Protein 9OZ0 (pdb70)

Solvent-accessible surface area: 19513 Å² total

Secondary structure (DSSP, 8-state):
-----EE-EEEE-HHHHTTS-HHHHHHHHHHHHHHHGGG-GGGS--EE--SSHHHHTS-BTTT-GGGSTTTEEE-TTT--EEEEEE-S---GGGT--EEEEEE-SSGGGEEEEEETTHHHHTT-SSHHHHHHHHHHHHHHH-TTEEE--EEHHHHHHH-SSTTB----SEEEESS---STTS-TTEEEEEETTTEEEEEE-S---TT-HHHHHHHHHHHHH---S-SPBS--/----S---S-GGGG---B--SS------HHHHHHHHHH-PPTTB-EEETTEEESEEETTTTEEEEEE-S-GGGB-TTT-SB-GGGHHHHIIIIIHHHHHHHHHS-STTT-EEEEEESSHHHHHHHHHHHH---TTEEEEE----SHHHHHHHHHHHSSS-----

Sequence (396 aa):
KAFRRYIFELYFDPARLLELDDDQHLQRIERFLDALAPLHPVLENWYLCGDSLRDALSHNVTEHRQDLAKALSRDRRTRAVELVLWNGEEDPLKGGLSLDYEASGRAVSSRLQLEDAGSLLQVFDAPASSFVAIFLAVLEIWPETTWGLAPHAYFVHQRTFPDRRSIGWIGFCPHPLRATDFPAATELVDIPGRGTLLLNGREPDETRREHFERVGEADIKLELGYLPPLRGQGRDKDCVECPPSRGEAIANNGKGHSSDLSARYQQWVTNFPFPHEWFWSGTWWDGFDEPRCTLLEAKANYAFLFVPLLGVPRPWARAKVKSDLLQKAEVHSDKARPTPPVFVEWHFLQRIVYEYCAAEYLRGLANLKAFWNPPGTDEHDDYQETRAKEQEEKRF

InterPro domains:
  IPR016929 Imm52 family, TsiT-like [PIRSF029636] (10-239)
  IPR028969 Immunity protein 52 [PF15579] (30-236)

Structure (mmCIF, N/CA/C/O backbone):
data_9OZ0
#
_entry.id   9OZ0
#
_cell.length_a   167.329
_cell.length_b   167.329
_cell.length_c   167.329
_cell.angle_alpha   90.00
_cell.angle_beta   90.00
_cell.angle_gamma   90.00
#
_symmetry.space_group_name_H-M   'P 41 3 2'
#
loop_
_entity.id
_entity.type
_entity.pdbx_description
1 polymer 'Immunity protein 52 domain-containing protein'
2 polymer 'Tox-REase-5 domain-containing protein'
3 non-polymer 'CITRIC ACID'
4 non-polymer 'MAGNESIUM ION'
5 water water
#
loop_
_atom_site.group_PDB
_atom_site.id
_atom_site.type_symbol
_atom_site.label_atom_id
_atom_site.label_alt_id
_atom_site.label_comp_id
_atom_site.label_asym_id
_atom_site.label_entity_id
_atom_site.label_seq_id
_atom_site.pdbx_PDB_ins_code
_atom_site.Cartn_x
_atom_site.Cartn_y
_atom_site.Cartn_z
_atom_site.occupancy
_atom_site.B_iso_or_equiv
_atom_site.auth_seq_id
_atom_site.auth_comp_id
_atom_site.auth_asym_id
_atom_site.auth_atom_id
_atom_site.pdbx_PDB_model_num
ATOM 1 N N . LYS A 1 5 ? -11.853 -29.663 34.251 1.00 156.58 5 LYS A N 1
ATOM 2 C CA . LYS A 1 5 ? -12.584 -29.444 35.493 1.00 153.14 5 LYS A CA 1
ATOM 3 C C . LYS A 1 5 ? -13.428 -28.175 35.420 1.00 147.85 5 LYS A C 1
ATOM 4 O O . LYS A 1 5 ? -13.220 -27.328 34.550 1.00 143.04 5 LYS A O 1
ATOM 10 N N . ALA A 1 6 ? -14.380 -28.049 36.342 1.00 141.81 6 ALA A N 1
ATOM 11 C CA . ALA A 1 6 ? -15.310 -26.923 36.376 1.00 131.30 6 ALA A CA 1
ATOM 12 C C . ALA A 1 6 ? -15.013 -26.082 37.616 1.00 125.19 6 ALA A C 1
ATOM 13 O O . ALA A 1 6 ? -15.708 -26.161 38.630 1.00 122.14 6 ALA A O 1
ATOM 15 N N . PHE A 1 7 ? -13.964 -25.268 37.525 1.00 119.62 7 PHE A N 1
ATOM 16 C CA . PHE A 1 7 ? -13.636 -24.300 38.559 1.00 116.14 7 PHE A CA 1
ATOM 17 C C . PHE A 1 7 ? -14.176 -22.929 38.159 1.00 110.47 7 PHE A C 1
ATOM 18 O O . PHE A 1 7 ? -14.716 -22.737 37.067 1.00 106.34 7 PHE A O 1
ATOM 26 N N . ARG A 1 8 ? -14.022 -21.962 39.056 1.00 109.93 8 ARG A N 1
ATOM 27 C CA . ARG A 1 8 ? -14.514 -20.611 38.837 1.00 112.15 8 ARG A CA 1
ATOM 28 C C . ARG A 1 8 ? -13.393 -19.613 39.079 1.00 105.59 8 ARG A C 1
ATOM 29 O O . ARG A 1 8 ? -12.562 -19.805 39.972 1.00 111.15 8 ARG A O 1
ATOM 37 N N . ARG A 1 9 ? -13.368 -18.555 38.274 1.00 94.21 9 ARG A N 1
ATOM 38 C CA . ARG A 1 9 ? -12.369 -17.511 38.451 1.00 88.88 9 ARG A CA 1
ATOM 39 C C . ARG A 1 9 ? -12.628 -16.754 39.746 1.00 89.88 9 ARG A C 1
ATOM 40 O O . ARG A 1 9 ? -13.778 -16.515 40.125 1.00 90.57 9 ARG A O 1
ATOM 48 N N . TYR A 1 10 ? -11.549 -16.376 40.426 1.00 89.90 10 TYR A N 1
ATOM 49 C CA . TYR A 1 10 ? -11.646 -15.693 41.706 1.00 96.06 10 TYR A CA 1
ATOM 50 C C . TYR A 1 10 ? -10.629 -14.561 41.759 1.00 96.64 10 TYR A C 1
ATOM 51 O O . TYR A 1 10 ? -9.565 -14.633 41.139 1.00 99.16 10 TYR A O 1
ATOM 60 N N . ILE A 1 11 ? -10.968 -13.514 42.509 1.00 99.29 11 ILE A N 1
ATOM 61 C CA . ILE A 1 11 ? -10.127 -12.330 42.656 1.00 97.45 11 ILE A CA 1
ATOM 62 C C . ILE A 1 11 ? -9.536 -12.314 44.058 1.00 99.13 11 ILE A C 1
ATOM 63 O O . ILE A 1 11 ? -10.233 -12.578 45.045 1.00 100.59 11 ILE A O 1
ATOM 68 N N . PHE A 1 12 ? -8.244 -12.003 44.141 1.00 99.69 12 PHE A N 1
ATOM 69 C CA . PHE A 1 12 ? -7.560 -11.843 45.422 1.00 105.68 12 PHE A CA 1
ATOM 70 C C . PHE A 1 12 ? -6.599 -10.665 45.275 1.00 109.42 12 PHE A C 1
ATOM 71 O O . PHE A 1 12 ? -5.422 -10.853 44.958 1.00 109.80 12 PHE A O 1
ATOM 79 N N . GLU A 1 13 ? -7.108 -9.455 45.498 1.00 108.77 13 GLU A N 1
ATOM 80 C CA . GLU A 1 13 ? -6.291 -8.252 45.504 1.00 108.90 13 GLU A CA 1
ATOM 81 C C . GLU A 1 13 ? -6.332 -7.609 46.879 1.00 113.46 13 GLU A C 1
ATOM 82 O O . GLU A 1 13 ? -7.367 -7.625 47.552 1.00 119.65 13 GLU A O 1
ATOM 88 N N . LEU A 1 14 ? -5.208 -7.024 47.279 1.00 111.27 14 LEU A N 1
ATOM 89 C CA . LEU A 1 14 ? -5.137 -6.223 48.491 1.00 112.62 14 LEU A CA 1
ATOM 90 C C . LEU A 1 14 ? -4.523 -4.879 48.143 1.00 115.16 14 LEU A C 1
ATOM 91 O O . LEU A 1 14 ? -3.448 -4.822 47.540 1.00 125.61 14 LEU A O 1
ATOM 96 N N . TYR A 1 15 ? -5.210 -3.804 48.514 1.00 114.76 15 TYR A N 1
ATOM 97 C CA . TYR A 1 15 ? -4.749 -2.457 48.222 1.00 110.92 15 TYR A CA 1
ATOM 98 C C . TYR A 1 15 ? -3.985 -1.898 49.412 1.00 113.85 15 TYR A C 1
ATOM 99 O O . TYR A 1 15 ? -4.348 -2.137 50.568 1.00 116.48 15 TYR A O 1
ATOM 108 N N . PHE A 1 16 ? -2.919 -1.160 49.122 1.00 112.67 16 PHE A N 1
ATOM 109 C CA . PHE A 1 16 ? -2.097 -0.537 50.144 1.00 113.84 16 PHE A CA 1
ATOM 110 C C . PHE A 1 16 ? -2.050 0.969 49.919 1.00 112.41 16 PHE A C 1
ATOM 111 O O . PHE A 1 16 ? -2.344 1.465 48.827 1.00 108.02 16 PHE A O 1
ATOM 119 N N . ASP A 1 17 ? -1.679 1.691 50.976 1.00 114.75 17 ASP A N 1
ATOM 120 C CA . ASP A 1 17 ? -1.583 3.145 50.954 1.00 118.86 17 ASP A CA 1
ATOM 121 C C . ASP A 1 17 ? -0.579 3.580 49.895 1.00 121.45 17 ASP A C 1
ATOM 122 O O . ASP A 1 17 ? 0.628 3.365 50.060 1.00 127.71 17 ASP A O 1
ATOM 127 N N . PRO A 1 18 ? -1.033 4.202 48.805 1.00 117.81 18 PRO A N 1
ATOM 128 C CA . PRO A 1 18 ? -0.091 4.563 47.736 1.00 116.37 18 PRO A CA 1
ATOM 129 C C . PRO A 1 18 ? 0.873 5.666 48.130 1.00 122.19 18 PRO A C 1
ATOM 130 O O . PRO A 1 18 ? 1.963 5.751 47.551 1.00 122.30 18 PRO A O 1
ATOM 134 N N . ALA A 1 19 ? 0.512 6.508 49.100 1.00 128.31 19 ALA A N 1
ATOM 135 C CA . ALA A 1 19 ? 1.363 7.640 49.452 1.00 139.34 19 ALA A CA 1
ATOM 136 C C . ALA A 1 19 ? 2.688 7.175 50.044 1.00 145.59 19 ALA A C 1
ATOM 137 O O . ALA A 1 19 ? 3.759 7.619 49.615 1.00 150.76 19 ALA A O 1
ATOM 139 N N . ARG A 1 20 ? 2.639 6.277 51.026 1.00 145.04 20 ARG A N 1
ATOM 140 C CA . ARG A 1 20 ? 3.840 5.844 51.726 1.00 146.80 20 ARG A CA 1
ATOM 141 C C . ARG A 1 20 ? 4.315 4.457 51.310 1.00 140.74 20 ARG A C 1
ATOM 142 O O . ARG A 1 20 ? 5.299 3.964 51.870 1.00 144.84 20 ARG A O 1
ATOM 150 N N . LEU A 1 21 ? 3.647 3.814 50.350 1.00 131.84 21 LEU A N 1
ATOM 151 C CA . LEU A 1 21 ? 4.204 2.592 49.780 1.00 123.94 21 LEU A CA 1
ATOM 152 C C . LEU A 1 21 ? 5.365 2.906 48.847 1.00 121.32 21 LEU A C 1
ATOM 153 O O . LEU A 1 21 ? 6.275 2.084 48.690 1.00 121.22 21 LEU A O 1
ATOM 158 N N . LEU A 1 22 ? 5.353 4.088 48.225 1.00 121.69 22 LEU A N 1
ATOM 159 C CA . LEU A 1 22 ? 6.473 4.515 47.395 1.00 128.30 22 LEU A CA 1
ATOM 160 C C . LEU A 1 22 ? 7.707 4.848 48.219 1.00 137.93 22 LEU A C 1
ATOM 161 O O . LEU A 1 22 ? 8.822 4.798 47.689 1.00 149.38 22 LEU A O 1
ATOM 166 N N . GLU A 1 23 ? 7.533 5.186 49.499 1.00 137.77 23 GLU A N 1
ATOM 167 C CA . GLU A 1 23 ? 8.669 5.550 50.338 1.00 144.33 23 GLU A CA 1
ATOM 168 C C . GLU A 1 23 ? 9.638 4.392 50.530 1.00 141.87 23 GLU A C 1
ATOM 169 O O . GLU A 1 23 ? 10.820 4.626 50.804 1.00 147.91 23 GLU A O 1
ATOM 175 N N . LEU A 1 24 ? 9.172 3.156 50.386 1.00 141.14 24 LEU A N 1
ATOM 176 C CA . LEU A 1 24 ? 10.060 2.007 50.470 1.00 125.70 24 LEU A CA 1
ATOM 177 C C . LEU A 1 24 ? 10.956 1.950 49.239 1.00 132.81 24 LEU A C 1
ATOM 178 O O . LEU A 1 24 ? 10.475 2.044 48.106 1.00 131.90 24 LEU A O 1
ATOM 183 N N . ASP A 1 25 ? 12.261 1.802 49.458 1.00 133.22 25 ASP A N 1
ATOM 184 C CA . ASP A 1 25 ? 13.180 1.651 48.342 1.00 135.89 25 ASP A CA 1
ATOM 185 C C . ASP A 1 25 ? 13.143 0.212 47.832 1.00 133.87 25 ASP A C 1
ATOM 186 O O . ASP A 1 25 ? 12.366 -0.624 48.302 1.00 123.31 25 ASP A O 1
ATOM 191 N N . ASP A 1 26 ? 14.002 -0.088 46.856 1.00 119.53 26 ASP A N 1
ATOM 192 C CA . ASP A 1 26 ? 14.020 -1.428 46.283 1.00 117.20 26 ASP A CA 1
ATOM 193 C C . ASP A 1 26 ? 14.552 -2.472 47.258 1.00 124.16 26 ASP A C 1
ATOM 194 O O . ASP A 1 26 ? 14.327 -3.668 47.046 1.00 132.45 26 ASP A O 1
ATOM 199 N N . ASP A 1 27 ? 15.241 -2.053 48.322 1.00 125.48 27 ASP A N 1
ATOM 200 C CA . ASP A 1 27 ? 15.742 -3.010 49.305 1.00 119.23 27 ASP A CA 1
ATOM 201 C C . ASP A 1 27 ? 14.611 -3.537 50.181 1.00 110.30 27 ASP A C 1
ATOM 202 O O . ASP A 1 27 ? 14.346 -4.743 50.217 1.00 104.76 27 ASP A O 1
ATOM 207 N N . GLN A 1 28 ? 13.937 -2.641 50.905 1.00 114.19 28 GLN A N 1
ATOM 208 C CA . GLN A 1 28 ? 12.869 -3.076 51.799 1.00 109.17 28 GLN A CA 1
ATOM 209 C C . GLN A 1 28 ? 11.679 -3.634 51.029 1.00 106.21 28 GLN A C 1
ATOM 210 O O . GLN A 1 28 ? 10.932 -4.459 51.564 1.00 104.60 28 GLN A O 1
ATOM 216 N N . HIS A 1 29 ? 11.487 -3.203 49.779 1.00 103.52 29 HIS A N 1
ATOM 217 C CA . HIS A 1 29 ? 10.436 -3.783 48.948 1.00 97.27 29 HIS A CA 1
ATOM 218 C C . HIS A 1 29 ? 10.660 -5.277 48.752 1.00 99.01 29 HIS A C 1
ATOM 219 O O . HIS A 1 29 ? 9.746 -6.087 48.946 1.00 99.25 29 HIS A O 1
ATOM 226 N N . LEU A 1 30 ? 11.881 -5.660 48.370 1.00 97.09 30 LEU A N 1
ATOM 227 C CA . LEU A 1 30 ? 12.183 -7.070 48.149 1.00 89.51 30 LEU A CA 1
ATOM 228 C C . LEU A 1 30 ? 12.057 -7.882 49.430 1.00 93.20 30 LEU A C 1
ATOM 229 O O . LEU A 1 30 ? 11.678 -9.058 49.385 1.00 93.38 30 LEU A O 1
ATOM 234 N N . GLN A 1 31 ? 12.372 -7.280 50.579 1.00 97.55 31 GLN A N 1
ATOM 235 C CA . GLN A 1 31 ? 12.320 -8.023 51.832 1.00 97.45 31 GLN A CA 1
ATOM 236 C C . GLN A 1 31 ? 10.893 -8.383 52.219 1.00 94.66 31 GLN A C 1
ATOM 237 O O . GLN A 1 31 ? 10.664 -9.443 52.809 1.00 97.25 31 GLN A O 1
ATOM 243 N N . ARG A 1 32 ? 9.923 -7.528 51.895 1.00 93.52 32 ARG A N 1
ATOM 244 C CA . ARG A 1 32 ? 8.540 -7.832 52.248 1.00 94.80 32 ARG A CA 1
ATOM 245 C C . ARG A 1 32 ? 7.973 -8.930 51.350 1.00 94.38 32 ARG A C 1
ATOM 246 O O . ARG A 1 32 ? 7.259 -9.822 51.814 1.00 95.14 32 ARG A O 1
ATOM 254 N N . ILE A 1 33 ? 8.273 -8.873 50.052 1.00 93.14 33 ILE A N 1
ATOM 255 C CA . ILE A 1 33 ? 7.898 -9.957 49.147 1.00 88.58 33 ILE A CA 1
ATOM 256 C C . ILE A 1 33 ? 8.589 -11.247 49.565 1.00 92.42 33 ILE A C 1
ATOM 257 O O . ILE A 1 33 ? 7.990 -12.328 49.536 1.00 90.16 33 ILE A O 1
ATOM 262 N N . GLU A 1 34 ? 9.858 -11.152 49.975 1.00 96.45 34 GLU A N 1
ATOM 263 C CA . GLU A 1 34 ? 10.583 -12.332 50.436 1.00 96.67 34 GLU A CA 1
ATOM 264 C C . GLU A 1 34 ? 9.917 -12.937 51.665 1.00 96.86 34 GLU A C 1
ATOM 265 O O . GLU A 1 34 ? 9.758 -14.159 51.756 1.00 94.73 34 GLU A O 1
ATOM 271 N N . ARG A 1 35 ? 9.510 -12.094 52.616 1.00 101.61 35 ARG A N 1
ATOM 272 C CA . ARG A 1 35 ? 8.817 -12.587 53.799 1.00 100.51 35 ARG A CA 1
ATOM 273 C C . ARG A 1 35 ? 7.416 -13.085 53.480 1.00 98.11 35 ARG A C 1
ATOM 274 O O . ARG A 1 35 ? 6.858 -13.864 54.258 1.00 99.81 35 ARG A O 1
ATOM 282 N N . PHE A 1 36 ? 6.834 -12.650 52.360 1.00 94.91 36 PHE A N 1
ATOM 283 C CA . PHE A 1 36 ? 5.504 -13.116 51.988 1.00 92.42 36 PHE A CA 1
ATOM 284 C C . PHE A 1 36 ? 5.556 -14.492 51.335 1.00 91.71 36 PHE A C 1
ATOM 285 O O . PHE A 1 36 ? 4.729 -15.359 51.641 1.00 95.77 36 PHE A O 1
ATOM 293 N N . LEU A 1 37 ? 6.517 -14.711 50.433 1.00 87.86 37 LEU A N 1
ATOM 294 C CA . LEU A 1 37 ? 6.668 -16.030 49.827 1.00 80.50 37 LEU A CA 1
ATOM 295 C C . LEU A 1 37 ? 7.108 -17.059 50.858 1.00 83.84 37 LEU A C 1
ATOM 29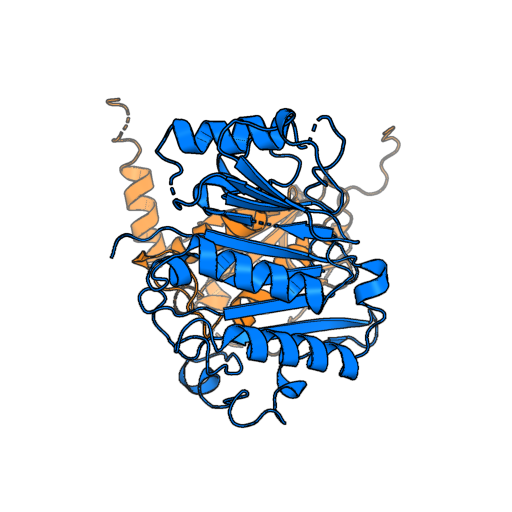6 O O . LEU A 1 37 ? 6.691 -18.222 50.799 1.00 85.69 37 LEU A O 1
ATOM 301 N N . ASP A 1 38 ? 7.956 -16.652 51.806 1.00 90.69 38 ASP A N 1
ATOM 302 C CA . ASP A 1 38 ? 8.280 -17.527 52.928 1.00 97.38 38 ASP A CA 1
ATOM 303 C C . ASP A 1 38 ? 7.032 -17.890 53.719 1.00 95.44 38 ASP A C 1
ATOM 304 O O . ASP A 1 38 ? 6.935 -19.000 54.254 1.00 93.17 38 ASP A O 1
ATOM 309 N N . ALA A 1 39 ? 6.068 -16.973 53.799 1.00 96.73 39 ALA A N 1
ATOM 310 C CA . ALA A 1 39 ? 4.812 -17.264 54.477 1.00 97.88 39 ALA A CA 1
ATOM 311 C C . ALA A 1 39 ? 3.910 -18.161 53.642 1.00 97.54 39 ALA A C 1
ATOM 312 O O . ALA A 1 39 ? 3.150 -18.956 54.201 1.00 99.41 39 ALA A O 1
ATOM 314 N N . LEU A 1 40 ? 3.991 -18.054 52.314 1.00 91.56 40 LEU A N 1
ATOM 315 C CA . LEU A 1 40 ? 3.129 -18.819 51.419 1.00 88.52 40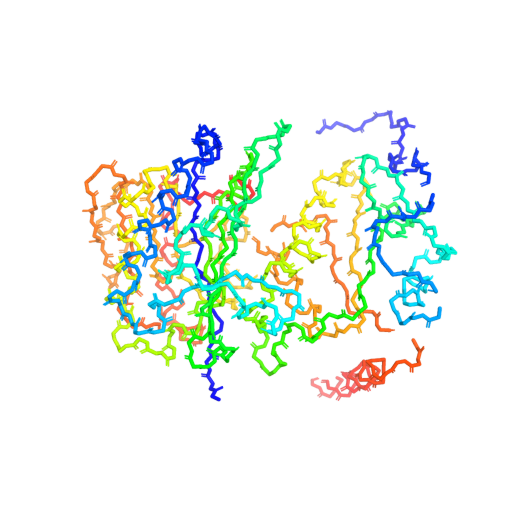 LEU A CA 1
ATOM 316 C C . LEU A 1 40 ? 3.511 -20.290 51.350 1.00 98.47 40 LEU A C 1
ATOM 317 O O . LEU A 1 40 ? 2.636 -21.143 51.164 1.00 102.71 40 LEU A O 1
ATOM 322 N N . ALA A 1 41 ? 4.799 -20.598 51.486 1.00 97.57 41 ALA A N 1
ATOM 323 C CA . ALA A 1 41 ? 5.268 -21.965 51.276 1.00 93.02 41 ALA A CA 1
ATOM 324 C C . ALA A 1 41 ? 4.611 -23.002 52.184 1.00 99.86 41 ALA A C 1
ATOM 325 O O . ALA A 1 41 ? 4.246 -24.076 51.674 1.00 106.53 41 ALA A O 1
ATOM 327 N N . PRO A 1 42 ? 4.431 -22.777 53.501 1.00 102.74 42 PRO A N 1
ATOM 328 C CA . PRO A 1 42 ? 3.883 -23.851 54.346 1.00 101.53 42 PRO A CA 1
ATOM 329 C C . PRO A 1 42 ? 2.392 -24.102 54.161 1.00 96.00 42 PRO A C 1
ATOM 330 O O . PRO A 1 42 ? 1.804 -24.872 54.925 1.00 101.56 42 PRO A O 1
ATOM 334 N N . LEU A 1 43 ? 1.765 -23.476 53.166 1.00 92.46 43 LEU A N 1
ATOM 335 C CA . LEU A 1 43 ? 0.337 -23.665 52.929 1.00 94.59 43 LEU A CA 1
ATOM 336 C C . LEU A 1 43 ? 0.040 -24.745 51.902 1.00 92.86 43 LEU A C 1
ATOM 337 O O . LEU A 1 43 ? -0.941 -25.480 52.052 1.00 93.26 43 LEU A O 1
ATOM 342 N N . HIS A 1 44 ? 0.849 -24.847 50.851 1.00 90.83 44 HIS A N 1
ATOM 343 C CA . HIS A 1 44 ? 0.713 -25.944 49.905 1.00 89.62 44 HIS A CA 1
ATOM 344 C C . HIS A 1 44 ? 2.021 -26.112 49.151 1.00 91.33 44 HIS A C 1
ATOM 345 O O . HIS A 1 44 ? 2.717 -25.120 48.902 1.00 98.35 44 HIS A O 1
ATOM 352 N N . PRO A 1 45 ? 2.381 -27.345 48.771 1.00 84.73 45 PRO A N 1
ATOM 353 C CA . PRO A 1 45 ? 3.629 -27.547 48.015 1.00 81.06 45 PRO A CA 1
ATOM 354 C C . PRO A 1 45 ? 3.735 -26.721 46.745 1.00 82.65 45 PRO A C 1
ATOM 355 O O . PRO A 1 45 ? 4.854 -26.392 46.331 1.00 86.32 45 PRO A O 1
ATOM 359 N N . VAL A 1 46 ? 2.613 -26.373 46.109 1.00 75.72 46 VAL A N 1
ATOM 360 C CA . VAL A 1 46 ? 2.686 -25.598 44.876 1.00 75.29 46 VAL A CA 1
ATOM 361 C C . VAL A 1 46 ? 3.122 -24.163 45.141 1.00 84.59 46 VAL A C 1
ATOM 362 O O . VAL A 1 46 ? 3.570 -23.474 44.215 1.00 83.47 46 VAL A O 1
ATOM 366 N N . LEU A 1 47 ? 3.017 -23.695 46.383 1.00 85.41 47 LEU A N 1
ATOM 367 C CA . LEU A 1 47 ? 3.456 -22.360 46.759 1.00 81.15 47 LEU A CA 1
ATOM 368 C C . LEU A 1 47 ? 4.886 -22.339 47.287 1.00 84.49 47 LEU A C 1
ATOM 369 O O . LEU A 1 47 ? 5.317 -21.319 47.834 1.00 87.66 47 LEU A O 1
ATOM 374 N N . GLU A 1 48 ? 5.629 -23.437 47.131 1.00 81.60 48 GLU A N 1
ATOM 375 C CA . GLU A 1 48 ? 6.967 -23.518 47.705 1.00 82.12 48 GLU A CA 1
ATOM 376 C C . GLU A 1 48 ? 8.010 -22.854 46.817 1.00 89.02 48 GLU A C 1
ATOM 377 O O . GLU A 1 48 ? 8.945 -22.223 47.322 1.00 99.43 48 GLU A O 1
ATOM 383 N N . ASN A 1 49 ? 7.874 -22.985 45.501 1.00 84.98 49 ASN A N 1
ATOM 384 C CA . ASN A 1 49 ? 8.856 -22.470 44.559 1.00 78.47 49 ASN A CA 1
ATOM 385 C C . ASN A 1 49 ? 8.223 -21.414 43.668 1.00 75.07 49 ASN A C 1
ATOM 386 O O . ASN A 1 49 ? 7.092 -21.579 43.199 1.00 83.44 49 ASN A O 1
ATOM 391 N N . TRP A 1 50 ? 8.962 -20.332 43.435 1.00 70.11 50 TRP A N 1
ATOM 392 C CA . TRP A 1 50 ? 8.499 -19.230 42.608 1.00 68.40 50 TRP A CA 1
ATOM 393 C C . TRP A 1 50 ? 9.574 -18.864 41.595 1.00 66.33 50 TRP A C 1
ATOM 394 O O . TRP A 1 50 ? 10.773 -18.976 41.867 1.00 62.63 50 TRP A O 1
ATOM 405 N N . TYR A 1 51 ? 9.130 -18.430 40.419 1.00 65.73 51 TYR A N 1
ATOM 406 C CA . TYR A 1 51 ? 10.017 -18.168 39.298 1.00 62.87 51 TYR A CA 1
ATOM 407 C C . TYR A 1 51 ? 9.754 -16.778 38.740 1.00 67.24 51 TYR A C 1
ATOM 408 O O . TYR A 1 51 ? 8.712 -16.169 38.996 1.00 70.71 51 TYR A O 1
ATOM 417 N N . LEU A 1 52 ? 10.717 -16.281 37.968 1.00 67.12 52 LEU A N 1
ATOM 418 C CA . LEU A 1 52 ? 10.482 -15.089 37.168 1.00 68.04 52 LEU A CA 1
ATOM 419 C C . LEU A 1 52 ? 9.566 -15.422 35.998 1.00 69.12 52 LEU A C 1
ATOM 420 O O . LEU A 1 52 ? 9.616 -16.517 35.433 1.00 77.93 52 LEU A O 1
ATOM 425 N N . CYS A 1 53 ? 8.723 -14.463 35.633 1.00 67.44 53 CYS A N 1
ATOM 426 C CA . CYS A 1 53 ? 7.901 -14.638 34.450 1.00 65.54 53 CYS A CA 1
ATOM 427 C C . CYS A 1 53 ? 8.758 -14.493 33.193 1.00 63.74 53 CYS A C 1
ATOM 428 O O . CYS A 1 53 ? 9.940 -14.139 33.247 1.00 58.68 53 CYS A O 1
ATOM 431 N N . GLY A 1 54 ? 8.150 -14.782 32.046 1.00 56.86 54 GLY A N 1
ATOM 432 C CA . GLY A 1 54 ? 8.868 -14.703 30.790 1.00 58.45 54 GLY A CA 1
ATOM 433 C C . GLY A 1 54 ? 7.921 -14.663 29.615 1.00 59.60 54 GLY A C 1
ATOM 434 O O . GLY A 1 54 ? 6.738 -14.999 29.729 1.00 62.63 54 GLY A O 1
ATOM 435 N N . ASP A 1 55 ? 8.461 -14.238 28.472 1.00 67.39 55 ASP A N 1
ATOM 436 C CA . ASP A 1 55 ? 7.678 -14.209 27.244 1.00 69.55 55 ASP A CA 1
ATOM 437 C C . ASP A 1 55 ? 7.338 -15.606 26.751 1.00 74.84 55 ASP A C 1
ATOM 438 O O . ASP A 1 55 ? 6.437 -15.753 25.919 1.00 81.52 55 ASP A O 1
ATOM 443 N N . SER A 1 56 ? 8.035 -16.628 27.242 1.00 74.37 56 SER A N 1
ATOM 444 C CA . SER A 1 56 ? 7.745 -18.011 26.904 1.00 67.82 56 SER A CA 1
ATOM 445 C C . SER A 1 56 ? 7.801 -18.846 28.173 1.00 72.08 56 SER A C 1
ATOM 446 O O . SER A 1 56 ? 8.412 -18.454 29.170 1.00 72.94 56 SER A O 1
ATOM 449 N N . LEU A 1 57 ? 7.143 -20.007 28.130 1.00 75.32 57 LEU A N 1
ATOM 450 C CA . LEU A 1 57 ? 7.249 -20.946 29.242 1.00 66.72 57 LEU A CA 1
ATOM 451 C C . LEU A 1 57 ? 8.695 -21.376 29.446 1.00 61.93 57 LEU A C 1
ATOM 452 O O . LEU A 1 57 ? 9.156 -21.513 30.586 1.00 61.91 57 LEU A O 1
ATOM 457 N N . ARG A 1 58 ? 9.429 -21.580 28.349 1.00 61.81 58 ARG A N 1
ATOM 458 C CA . ARG A 1 58 ? 10.847 -21.907 28.455 1.00 66.66 58 ARG A CA 1
ATOM 459 C C . ARG A 1 58 ? 11.607 -20.808 29.184 1.00 64.50 58 ARG A C 1
ATOM 460 O O . ARG A 1 58 ? 12.514 -21.086 29.976 1.00 58.21 58 ARG A O 1
ATOM 468 N N . ASP A 1 59 ? 11.234 -19.553 28.945 1.00 68.91 59 ASP A N 1
ATOM 469 C CA . ASP A 1 59 ? 11.916 -18.441 29.595 1.00 74.90 59 ASP A CA 1
ATOM 470 C C . ASP A 1 59 ? 11.504 -18.298 31.054 1.00 70.45 59 ASP A C 1
ATOM 471 O O . ASP A 1 59 ? 12.332 -17.951 31.903 1.00 75.95 59 ASP A O 1
ATOM 476 N N . ALA A 1 60 ? 10.237 -18.566 31.364 1.00 65.75 60 ALA A N 1
ATOM 477 C CA . ALA A 1 60 ? 9.722 -18.366 32.712 1.00 65.68 60 ALA A CA 1
ATOM 478 C C . ALA A 1 60 ? 10.100 -19.482 33.679 1.00 64.06 60 ALA A C 1
ATOM 479 O O . ALA A 1 60 ? 9.791 -19.371 34.871 1.00 62.27 60 ALA A O 1
ATOM 481 N N . LEU A 1 61 ? 10.746 -20.547 33.208 1.00 63.15 61 LEU A N 1
ATOM 482 C CA . LEU A 1 61 ? 11.226 -21.615 34.075 1.00 66.71 61 LEU A CA 1
ATOM 483 C C . LEU A 1 61 ? 12.734 -21.563 34.279 1.00 70.13 61 LEU A C 1
ATOM 484 O O . LEU A 1 61 ? 13.304 -22.493 34.857 1.00 76.37 61 LEU A O 1
ATOM 489 N N . SER A 1 62 ? 13.389 -20.497 33.825 1.00 71.31 62 SER A N 1
ATOM 490 C CA . SER A 1 62 ? 14.841 -20.415 33.872 1.00 72.32 62 SER A CA 1
ATOM 491 C C . SER A 1 62 ? 15.376 -19.840 35.176 1.00 66.14 62 SER A C 1
ATOM 492 O O . SER A 1 62 ? 16.550 -20.062 35.495 1.00 68.22 62 SER A O 1
ATOM 495 N N . HIS A 1 63 ? 14.556 -19.115 35.937 1.00 62.44 63 HIS A N 1
ATOM 496 C CA . HIS A 1 63 ? 15.006 -18.423 37.147 1.00 68.60 63 HIS A CA 1
ATOM 497 C C . HIS A 1 63 ? 14.134 -18.830 38.331 1.00 66.23 63 HIS A C 1
ATOM 498 O O . HIS A 1 63 ? 13.114 -18.192 38.604 1.00 68.83 63 HIS A O 1
ATOM 505 N N . ASN A 1 64 ? 14.543 -19.877 39.040 1.00 65.70 64 ASN A N 1
ATOM 506 C CA . ASN A 1 64 ? 13.933 -20.205 40.322 1.00 69.52 64 ASN A CA 1
ATOM 507 C C . ASN A 1 64 ? 14.463 -19.231 41.368 1.00 79.13 64 ASN A C 1
ATOM 508 O O . ASN A 1 64 ? 15.658 -19.239 41.681 1.00 87.72 64 ASN A O 1
ATOM 513 N N . VAL A 1 65 ? 13.579 -18.391 41.907 1.00 80.05 65 VAL A N 1
ATOM 514 C CA . VAL A 1 65 ? 13.989 -17.402 42.897 1.00 81.34 65 VAL A CA 1
ATOM 515 C C . VAL A 1 65 ? 13.850 -17.901 44.335 1.00 82.92 65 VAL A C 1
ATOM 516 O O . VAL A 1 65 ? 14.450 -17.305 45.243 1.00 82.09 65 VAL A O 1
ATOM 520 N N . THR A 1 66 ? 13.077 -18.962 44.573 1.00 79.21 66 THR A N 1
ATOM 521 C CA . THR A 1 66 ? 13.091 -19.586 45.891 1.00 70.88 66 THR A CA 1
ATOM 522 C C . THR A 1 66 ? 14.399 -20.333 46.117 1.00 80.81 66 THR A C 1
ATOM 523 O O . THR A 1 66 ? 15.001 -20.238 47.193 1.00 78.22 66 THR A O 1
ATOM 527 N N . GLU A 1 67 ? 14.860 -21.071 45.105 1.00 81.32 67 GLU A N 1
ATOM 528 C CA . GLU A 1 67 ? 16.150 -21.743 45.201 1.00 80.28 67 GLU A CA 1
ATOM 529 C C . GLU A 1 67 ? 17.293 -20.738 45.196 1.00 81.47 67 GLU A C 1
ATOM 530 O O . GLU A 1 67 ? 18.282 -20.907 45.918 1.00 82.54 67 GLU A O 1
ATOM 536 N N . HIS A 1 68 ? 17.174 -19.681 44.392 1.00 90.05 68 HIS A N 1
ATOM 537 C CA . HIS A 1 68 ? 18.198 -18.642 44.276 1.00 100.05 68 HIS A CA 1
ATOM 538 C C . HIS A 1 68 ? 17.536 -17.295 44.557 1.00 115.40 68 HIS A C 1
ATOM 539 O O . HIS A 1 68 ? 17.031 -16.635 43.645 1.00 127.72 68 HIS A O 1
ATOM 546 N N . ARG A 1 69 ? 17.554 -16.887 45.827 1.00 114.85 69 ARG A N 1
ATOM 547 C CA . ARG A 1 69 ? 16.955 -15.623 46.238 1.00 108.87 69 ARG A CA 1
ATOM 548 C C . ARG A 1 69 ? 17.744 -14.412 45.762 1.00 107.06 69 ARG A C 1
ATOM 549 O O . ARG A 1 69 ? 17.217 -13.295 45.811 1.00 100.66 69 ARG A O 1
ATOM 557 N N . GLN A 1 70 ? 18.983 -14.601 45.300 1.00 115.24 70 GLN A N 1
ATOM 558 C CA . GLN A 1 70 ? 19.761 -13.494 44.760 1.00 117.74 70 GLN A CA 1
ATOM 559 C C . GLN A 1 70 ? 19.140 -12.918 43.495 1.00 109.64 70 GLN A C 1
ATOM 560 O O . GLN A 1 70 ? 19.424 -11.766 43.151 1.00 105.88 70 GLN A O 1
ATOM 566 N N . ASP A 1 71 ? 18.314 -13.690 42.792 1.00 105.16 71 ASP A N 1
ATOM 567 C CA . ASP A 1 71 ? 17.665 -13.235 41.571 1.00 102.62 71 ASP A CA 1
ATOM 568 C C . ASP A 1 71 ? 16.271 -12.676 41.818 1.00 98.47 71 ASP A C 1
ATOM 569 O O . ASP A 1 71 ? 15.538 -12.424 40.855 1.00 106.00 71 ASP A O 1
ATOM 574 N N . LEU A 1 72 ? 15.881 -12.497 43.082 1.00 89.04 72 LEU A N 1
ATOM 575 C CA . LEU A 1 72 ? 14.611 -11.841 43.368 1.00 81.98 72 LEU A CA 1
ATOM 576 C C . LEU A 1 72 ? 14.653 -10.366 42.997 1.00 84.34 72 LEU A C 1
ATOM 577 O O . LEU A 1 72 ? 13.624 -9.795 42.619 1.00 85.26 72 LEU A O 1
ATOM 582 N N . ALA A 1 73 ? 15.826 -9.736 43.098 1.00 84.22 73 ALA A N 1
ATOM 583 C CA . ALA A 1 73 ? 15.960 -8.343 42.686 1.00 83.01 73 ALA A CA 1
ATOM 584 C C . ALA A 1 73 ? 15.717 -8.173 41.193 1.00 81.95 73 ALA A C 1
ATOM 585 O O . ALA A 1 73 ? 15.332 -7.086 40.746 1.00 92.66 73 ALA A O 1
ATOM 587 N N . LYS A 1 74 ? 15.926 -9.232 40.410 1.00 75.88 74 LYS A N 1
ATOM 588 C CA . LYS A 1 74 ? 15.704 -9.158 38.971 1.00 80.40 74 LYS A CA 1
ATOM 589 C C . LYS A 1 74 ? 14.224 -9.094 38.616 1.00 81.23 74 LYS A C 1
ATOM 590 O O . LYS A 1 74 ? 13.887 -8.722 37.487 1.00 85.30 74 LYS A O 1
ATOM 596 N N . ALA A 1 75 ? 13.335 -9.444 39.548 1.00 77.10 75 ALA A N 1
ATOM 597 C CA . ALA A 1 75 ? 11.905 -9.352 39.284 1.00 75.41 75 ALA A CA 1
ATOM 598 C C . ALA A 1 75 ? 11.390 -7.926 39.420 1.00 78.34 75 ALA A C 1
ATOM 599 O O . ALA A 1 75 ? 10.453 -7.538 38.712 1.00 78.48 75 ALA A O 1
ATOM 601 N N . LEU A 1 76 ? 11.983 -7.139 40.310 1.00 81.54 76 LEU A N 1
ATOM 602 C CA . LEU A 1 76 ? 11.482 -5.811 40.628 1.00 83.23 76 LEU A CA 1
ATOM 603 C C . LEU A 1 76 ? 12.055 -4.791 39.652 1.00 82.94 76 LEU A C 1
ATOM 604 O O . LEU A 1 76 ? 13.271 -4.572 39.616 1.00 81.84 76 LEU A O 1
ATOM 609 N N . SER A 1 77 ? 11.180 -4.177 38.862 1.00 85.21 77 SER A N 1
ATOM 610 C CA . SER A 1 77 ? 11.548 -3.081 37.980 1.00 92.42 77 SER A CA 1
ATOM 611 C C . SER A 1 77 ? 11.086 -1.769 38.598 1.00 92.14 77 SER A C 1
ATOM 612 O O . SER A 1 77 ? 9.960 -1.668 39.095 1.00 90.36 77 SER A O 1
ATOM 615 N N . ARG A 1 78 ? 11.962 -0.768 38.577 1.00 92.68 78 ARG A N 1
ATOM 616 C CA . ARG A 1 78 ? 11.698 0.504 39.236 1.00 93.38 78 ARG A CA 1
ATOM 617 C C . ARG A 1 78 ? 11.951 1.651 38.270 1.00 95.77 78 ARG A C 1
ATOM 618 O O . ARG A 1 78 ? 12.993 1.694 37.608 1.00 94.48 78 ARG A O 1
ATOM 626 N N . ASP A 1 79 ? 10.992 2.570 38.190 1.00 97.08 79 ASP A N 1
ATOM 627 C CA . ASP A 1 79 ? 11.164 3.813 37.452 1.00 104.43 79 ASP A CA 1
ATOM 628 C C . ASP A 1 79 ? 11.779 4.849 38.384 1.00 103.15 79 ASP A C 1
ATOM 629 O O . ASP A 1 79 ? 11.271 5.082 39.484 1.00 94.39 79 ASP A O 1
ATOM 634 N N . ARG A 1 80 ? 12.879 5.462 37.943 1.00 109.60 80 ARG A N 1
ATOM 635 C CA . ARG A 1 80 ? 13.555 6.444 38.784 1.00 116.83 80 ARG A CA 1
ATOM 636 C C . ARG A 1 80 ? 12.780 7.753 38.865 1.00 120.34 80 ARG A C 1
ATOM 637 O O . ARG A 1 80 ? 12.845 8.447 39.886 1.00 121.93 80 ARG A O 1
ATOM 645 N N . ARG A 1 81 ? 12.039 8.104 37.812 1.00 122.77 81 ARG A N 1
ATOM 646 C CA . ARG A 1 81 ? 11.360 9.396 37.778 1.00 120.84 81 ARG A CA 1
ATOM 647 C C . ARG A 1 81 ? 10.146 9.411 38.701 1.00 109.96 81 ARG A C 1
ATOM 648 O O . ARG A 1 81 ? 10.017 10.293 39.559 1.00 103.82 81 ARG A O 1
ATOM 656 N N . THR A 1 82 ? 9.240 8.446 38.540 1.00 104.52 82 THR A N 1
ATOM 657 C CA . THR A 1 82 ? 8.036 8.389 39.358 1.00 103.15 82 THR A CA 1
ATOM 658 C C . THR A 1 82 ? 8.219 7.587 40.639 1.00 101.35 82 THR A C 1
ATOM 659 O O . THR A 1 82 ? 7.338 7.630 41.505 1.00 95.32 82 THR A O 1
ATOM 663 N N . ARG A 1 83 ? 9.330 6.860 40.773 1.00 105.53 83 ARG A N 1
ATOM 664 C CA . ARG A 1 83 ? 9.632 6.057 41.960 1.00 103.91 83 ARG A CA 1
ATOM 665 C C . ARG A 1 83 ? 8.617 4.935 42.169 1.00 95.42 83 ARG A C 1
ATOM 666 O O . ARG A 1 83 ? 8.399 4.479 43.294 1.00 89.87 83 ARG A O 1
ATOM 674 N N . ALA A 1 84 ? 7.996 4.475 41.087 1.00 95.49 84 ALA A N 1
ATOM 675 C CA . ALA A 1 84 ? 7.073 3.354 41.148 1.00 89.67 84 ALA A CA 1
ATOM 676 C C . ALA A 1 84 ? 7.816 2.047 40.905 1.00 91.11 84 ALA A C 1
ATOM 677 O O . ALA A 1 84 ? 8.776 1.988 40.132 1.00 91.76 84 ALA A O 1
ATOM 679 N N . VAL A 1 85 ? 7.361 0.993 41.579 1.00 89.82 85 VAL A N 1
ATOM 680 C CA . VAL A 1 85 ? 7.958 -0.329 41.452 1.00 87.69 85 VAL A CA 1
ATOM 681 C C . VAL A 1 85 ? 6.874 -1.336 41.103 1.00 81.39 85 VAL A C 1
ATOM 682 O O . VAL A 1 85 ? 5.695 -1.149 41.417 1.00 81.51 85 VAL A O 1
ATOM 686 N N . GLU A 1 86 ? 7.287 -2.412 40.440 1.00 79.45 86 GLU A N 1
ATOM 687 C CA . GLU A 1 86 ? 6.410 -3.539 40.174 1.00 75.41 86 GLU A CA 1
ATOM 688 C C . GLU A 1 86 ? 7.248 -4.807 40.190 1.00 73.59 86 GLU A C 1
ATOM 689 O O . GLU A 1 86 ? 8.438 -4.787 39.862 1.00 75.91 86 GLU A O 1
ATOM 695 N N . LEU A 1 87 ? 6.618 -5.908 40.589 1.00 69.14 87 LEU A N 1
ATOM 696 C CA . LEU A 1 87 ? 7.304 -7.189 40.719 1.00 68.79 87 LEU A CA 1
ATOM 697 C C . LEU A 1 87 ? 6.306 -8.291 40.409 1.00 70.72 87 LEU A C 1
ATOM 698 O O . LEU A 1 87 ? 5.238 -8.348 41.026 1.00 68.43 87 LEU A O 1
ATOM 703 N N . VAL A 1 88 ? 6.647 -9.159 39.458 1.00 77.76 88 VAL A N 1
ATOM 704 C CA . VAL A 1 88 ? 5.753 -10.217 39.001 1.00 75.55 88 VAL A CA 1
ATOM 705 C C . VAL A 1 88 ? 6.491 -11.548 39.081 1.00 78.94 88 VAL A C 1
ATOM 706 O O . VAL A 1 88 ? 7.571 -11.699 38.498 1.00 90.25 88 VAL A O 1
ATOM 710 N N . LEU A 1 89 ? 5.910 -12.505 39.801 1.00 73.07 89 LEU A N 1
ATOM 711 C CA . LEU A 1 89 ? 6.417 -13.867 39.884 1.00 67.88 89 LEU A CA 1
ATOM 712 C C . LEU A 1 89 ? 5.292 -14.833 39.539 1.00 68.08 89 LEU A C 1
ATOM 713 O O . LEU A 1 89 ? 4.140 -14.433 39.347 1.00 70.38 89 LEU A O 1
ATOM 718 N N . TRP A 1 90 ? 5.624 -16.120 39.457 1.00 70.93 90 TRP A N 1
ATOM 719 C CA . TRP A 1 90 ? 4.612 -17.125 39.162 1.00 74.37 90 TRP A CA 1
ATOM 720 C C . TRP A 1 90 ? 5.007 -18.459 39.780 1.00 83.37 90 TRP A C 1
ATOM 721 O O . TRP A 1 90 ? 6.118 -18.638 40.285 1.00 81.23 90 TRP A O 1
ATOM 732 N N . ASN A 1 91 ? 4.061 -19.401 39.722 1.00 90.55 91 ASN A N 1
ATOM 733 C CA . ASN A 1 91 ? 4.155 -20.641 40.488 1.00 83.33 91 ASN A CA 1
ATOM 734 C C . ASN A 1 91 ? 5.232 -21.576 39.959 1.00 79.98 91 ASN A C 1
ATOM 735 O O . ASN A 1 91 ? 5.803 -22.356 40.730 1.00 76.39 91 ASN A O 1
ATOM 740 N N . GLY A 1 92 ? 5.516 -21.525 38.660 1.00 78.43 92 GLY A N 1
ATOM 741 C CA . GLY A 1 92 ? 6.224 -22.594 37.999 1.00 75.15 92 GLY A CA 1
ATOM 742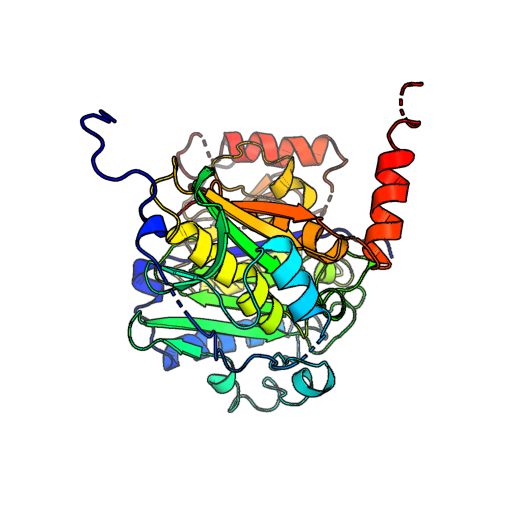 C C . GLY A 1 92 ? 5.327 -23.714 37.518 1.00 74.65 92 GLY A C 1
ATOM 743 O O . GLY A 1 92 ? 5.792 -24.586 36.771 1.00 69.43 92 GLY A O 1
ATOM 744 N N . GLU A 1 93 ? 4.060 -23.717 37.925 1.00 72.69 93 GLU A N 1
ATOM 745 C CA . GLU A 1 93 ? 3.070 -24.666 37.438 1.00 73.12 93 GLU A CA 1
ATOM 746 C C . GLU A 1 93 ? 2.304 -24.032 36.285 1.00 78.48 93 GLU A C 1
ATOM 747 O O . GLU A 1 93 ? 1.740 -22.943 36.433 1.00 82.80 93 GLU A O 1
ATOM 753 N N . GLU A 1 94 ? 2.285 -24.718 35.143 1.00 82.77 94 GLU A N 1
ATOM 754 C CA . GLU A 1 94 ? 1.691 -24.149 33.938 1.00 84.85 94 GLU A CA 1
ATOM 755 C C . GLU A 1 94 ? 0.166 -24.194 33.974 1.00 83.70 94 GLU A C 1
ATOM 756 O O . GLU A 1 94 ? -0.494 -23.253 33.521 1.00 84.72 94 GLU A O 1
ATOM 762 N N . ASP A 1 95 ? -0.409 -25.269 34.511 1.00 83.71 95 ASP A N 1
ATOM 763 C CA . ASP A 1 95 ? -1.850 -25.483 34.441 1.00 79.67 95 ASP A CA 1
ATOM 764 C C . ASP A 1 95 ? -2.545 -24.775 35.596 1.00 81.97 95 ASP A C 1
ATOM 765 O O . ASP A 1 95 ? -2.232 -25.061 36.760 1.00 85.76 95 ASP A O 1
ATOM 770 N N . PRO A 1 96 ? -3.480 -23.859 35.332 1.00 77.04 96 PRO A N 1
ATOM 771 C CA . PRO A 1 96 ? -4.267 -23.283 36.435 1.00 79.43 96 PRO A CA 1
ATOM 772 C C . PRO A 1 96 ? -5.085 -24.312 37.194 1.00 84.14 96 PRO A C 1
ATOM 773 O O . PRO A 1 96 ? -5.379 -24.104 38.378 1.00 90.89 96 PRO A O 1
ATOM 777 N N . LEU A 1 97 ? -5.465 -25.419 36.552 1.00 84.01 97 LEU A N 1
ATOM 778 C CA . LEU A 1 97 ? -6.249 -26.438 37.242 1.00 85.14 97 LEU A CA 1
ATOM 779 C C . LEU A 1 97 ? -5.440 -27.130 38.331 1.00 88.42 97 LEU A C 1
ATOM 780 O O . LEU A 1 97 ? -6.003 -27.546 39.350 1.00 92.91 97 LEU A O 1
ATOM 785 N N . LYS A 1 98 ? -4.129 -27.260 38.138 1.00 90.35 98 LYS A N 1
ATOM 786 C CA . LYS A 1 98 ? -3.254 -27.921 39.094 1.00 88.47 98 LYS A CA 1
ATOM 787 C C . LYS A 1 98 ? -2.607 -26.945 40.071 1.00 84.85 98 LYS A C 1
ATOM 788 O O . LYS A 1 98 ? -1.592 -27.284 40.692 1.00 81.87 98 LYS A O 1
ATOM 794 N N . GLY A 1 99 ? -3.164 -25.748 40.217 1.00 84.92 99 GLY A N 1
ATOM 795 C CA . GLY A 1 99 ? -2.644 -24.767 41.144 1.00 85.44 99 GLY A CA 1
ATOM 796 C C . GLY A 1 99 ? -1.748 -23.701 40.550 1.00 80.91 99 GLY A C 1
ATOM 797 O O . GLY A 1 99 ? -1.139 -22.943 41.313 1.00 79.71 99 GLY A O 1
ATOM 798 N N . GLY A 1 100 ? -1.643 -23.619 39.225 1.00 78.52 100 GLY A N 1
ATOM 799 C CA . GLY A 1 100 ? -0.833 -22.591 38.597 1.00 80.53 100 GLY A CA 1
ATOM 800 C C . GLY A 1 100 ? -1.337 -21.199 38.913 1.00 87.02 100 GLY A C 1
ATOM 801 O O . GLY A 1 100 ? -2.531 -20.924 38.768 1.00 93.68 100 GLY A O 1
ATOM 802 N N . LEU A 1 101 ? -0.442 -20.309 39.336 1.00 83.70 101 LEU A N 1
ATOM 803 C CA . LEU A 1 101 ? -0.868 -19.010 39.834 1.00 85.71 101 LEU A CA 1
ATOM 804 C C . LEU A 1 101 ? 0.313 -18.048 39.848 1.00 79.01 101 LEU A C 1
ATOM 805 O O . LEU A 1 101 ? 1.417 -18.418 40.252 1.00 77.71 101 LEU A O 1
ATOM 810 N N . SER A 1 102 ? 0.066 -16.816 39.417 1.00 73.79 102 SER A N 1
ATOM 811 C CA . SER A 1 102 ? 1.088 -15.781 39.386 1.00 74.00 102 SER A CA 1
ATOM 812 C C . SER A 1 102 ? 0.874 -14.776 40.512 1.00 75.42 102 SER A C 1
ATOM 813 O O . SER A 1 102 ? -0.201 -14.693 41.113 1.00 79.33 102 SER A O 1
ATOM 816 N N . LEU A 1 103 ? 1.923 -14.006 40.789 1.00 70.75 103 LEU A N 1
ATOM 817 C CA . LEU A 1 103 ? 1.917 -12.996 41.839 1.00 73.04 103 LEU A CA 1
ATOM 818 C C . LEU A 1 103 ? 2.225 -11.647 41.210 1.00 75.15 103 LEU A C 1
ATOM 819 O O . LEU A 1 103 ? 3.280 -11.476 40.591 1.00 78.83 103 LEU A O 1
ATOM 824 N N . ASP A 1 104 ? 1.310 -10.694 41.372 1.00 74.96 104 ASP A N 1
ATOM 825 C CA . ASP A 1 104 ? 1.425 -9.368 40.771 1.00 73.71 104 ASP A CA 1
ATOM 826 C C . ASP A 1 104 ? 1.465 -8.335 41.889 1.00 80.77 104 ASP A C 1
ATOM 827 O O . ASP A 1 104 ? 0.458 -8.108 42.569 1.00 83.42 104 ASP A O 1
ATOM 832 N N . TYR A 1 105 ? 2.622 -7.704 42.068 1.00 78.45 105 TYR A N 1
ATOM 833 C CA . TYR A 1 105 ? 2.832 -6.707 43.110 1.00 81.75 105 TYR A CA 1
ATOM 834 C C . TYR A 1 105 ? 3.294 -5.416 42.454 1.00 87.00 105 TYR A C 1
ATOM 835 O O . TYR A 1 105 ? 4.359 -5.382 41.828 1.00 97.54 105 TYR A O 1
ATOM 844 N N . GLU A 1 106 ? 2.496 -4.362 42.593 1.00 87.55 106 GLU A N 1
ATOM 845 C CA . GLU A 1 106 ? 2.814 -3.072 42.002 1.00 89.00 106 GLU A CA 1
ATOM 846 C C . GLU A 1 106 ? 2.568 -1.976 43.026 1.00 93.91 106 GLU A C 1
ATOM 847 O O . GLU A 1 106 ? 1.570 -2.006 43.751 1.00 96.45 106 GLU A O 1
ATOM 853 N N . ALA A 1 107 ? 3.489 -1.011 43.082 1.00 90.77 107 ALA A N 1
ATOM 854 C CA . ALA A 1 107 ? 3.405 0.111 44.011 1.00 91.87 107 ALA A CA 1
ATOM 855 C C . ALA A 1 107 ? 3.576 1.408 43.218 1.00 95.91 107 ALA A C 1
ATOM 856 O O . ALA A 1 107 ? 4.592 2.098 43.323 1.00 102.08 107 ALA A O 1
ATOM 858 N N . SER A 1 108 ? 2.571 1.733 42.411 1.00 95.85 108 SER A N 1
ATOM 859 C CA . SER A 1 108 ? 2.574 2.995 41.694 1.00 101.35 108 SER A CA 1
ATOM 860 C C . SER A 1 108 ? 2.029 4.107 42.587 1.00 109.22 108 SER A C 1
ATOM 861 O O . SER A 1 108 ? 1.509 3.868 43.681 1.00 119.22 108 SER A O 1
ATOM 864 N N . GLY A 1 109 ? 2.151 5.345 42.105 1.00 104.57 109 GLY A N 1
ATOM 865 C CA . GLY A 1 109 ? 1.686 6.484 42.877 1.00 113.44 109 GLY A CA 1
ATOM 866 C C . GLY A 1 109 ? 0.185 6.534 43.071 1.00 114.94 109 GLY A C 1
ATOM 867 O O . GLY A 1 109 ? -0.289 7.248 43.961 1.00 119.17 109 GLY A O 1
ATOM 868 N N . ARG A 1 110 ? -0.571 5.795 42.265 1.00 108.29 110 ARG A N 1
ATOM 869 C CA . ARG A 1 110 ? -2.024 5.804 42.323 1.00 104.28 110 ARG A CA 1
ATOM 870 C C . ARG A 1 110 ? -2.535 4.621 43.138 1.00 102.87 110 ARG A C 1
ATOM 871 O O . ARG A 1 110 ? -1.932 3.545 43.155 1.00 102.47 110 ARG A O 1
ATOM 879 N N . ALA A 1 111 ? -3.665 4.836 43.818 1.00 106.36 111 ALA A N 1
ATOM 880 C CA . ALA A 1 111 ? -4.249 3.788 44.647 1.00 107.00 111 ALA A CA 1
ATOM 881 C C . ALA A 1 111 ? -4.820 2.642 43.823 1.00 109.19 111 ALA A C 1
ATOM 882 O O . ALA A 1 111 ? -4.968 1.533 44.346 1.00 111.37 111 ALA A O 1
ATOM 884 N N . VAL A 1 112 ? -5.144 2.882 42.551 1.00 111.57 112 VAL A N 1
ATOM 885 C CA . VAL A 1 112 ? -5.691 1.818 41.718 1.00 112.58 112 VAL A CA 1
ATOM 886 C C . VAL A 1 112 ? -4.611 0.805 41.355 1.00 115.23 112 VAL A C 1
ATOM 887 O O . VAL A 1 112 ? -4.909 -0.373 41.121 1.00 110.35 112 VAL A O 1
ATOM 891 N N . SER A 1 113 ? -3.347 1.233 41.310 1.00 120.35 113 SER A N 1
ATOM 892 C CA . SER A 1 113 ? -2.244 0.367 40.910 1.00 122.03 113 SER A CA 1
ATOM 893 C C . SER A 1 113 ? -1.256 0.118 42.044 1.00 123.51 113 SER A C 1
ATOM 894 O O . SER A 1 113 ? -0.117 -0.286 41.791 1.00 127.64 113 SER A O 1
ATOM 897 N N . SER A 1 114 ? -1.660 0.358 43.286 1.00 117.45 114 SER A N 1
ATOM 898 C CA . SER A 1 114 ? -0.870 0.006 44.464 1.00 107.75 114 SER A CA 1
ATOM 899 C C . SER A 1 114 ? -1.554 -1.207 45.088 1.00 105.58 114 SER A C 1
ATOM 900 O O . SER A 1 114 ? -2.391 -1.075 45.983 1.00 107.89 114 SER A O 1
ATOM 903 N N . ARG A 1 115 ? -1.197 -2.395 44.602 1.00 99.99 115 ARG A N 1
ATOM 904 C CA . ARG A 1 115 ? -1.943 -3.596 44.944 1.00 96.05 115 ARG A CA 1
ATOM 905 C C . ARG A 1 115 ? -1.043 -4.821 44.872 1.00 97.54 115 ARG A C 1
ATOM 906 O O . ARG A 1 115 ? 0.018 -4.808 44.242 1.00 100.03 115 ARG A O 1
ATOM 914 N N . LEU A 1 116 ? -1.496 -5.883 45.536 1.00 95.05 116 LEU A N 1
ATOM 915 C CA . LEU A 1 116 ? -0.963 -7.230 45.389 1.00 87.72 116 LEU A CA 1
ATOM 916 C C . LEU A 1 116 ? -2.115 -8.130 44.969 1.00 91.87 116 LEU A C 1
ATOM 917 O O . LEU A 1 116 ? -3.153 -8.157 45.637 1.00 100.47 116 LEU A O 1
ATOM 922 N N . GLN A 1 117 ? -1.939 -8.863 43.872 1.00 89.01 117 GLN A N 1
ATOM 923 C CA . GLN A 1 117 ? -2.992 -9.740 43.385 1.00 91.61 117 GLN A CA 1
ATOM 924 C C . GLN A 1 117 ? -2.418 -11.098 43.008 1.00 89.12 117 GLN A C 1
ATOM 925 O O . GLN A 1 117 ? -1.301 -11.192 42.491 1.00 94.80 117 GLN A O 1
ATOM 931 N N . LEU A 1 118 ? -3.194 -12.147 43.283 1.00 82.82 118 LEU A N 1
ATOM 932 C CA . LEU A 1 118 ? -2.866 -13.515 42.891 1.00 74.74 118 LEU A CA 1
ATOM 933 C C . LEU A 1 118 ? -3.806 -13.917 41.762 1.00 76.41 118 LEU A C 1
ATOM 934 O O . LEU A 1 118 ? -5.025 -13.983 41.954 1.00 78.30 118 LEU A O 1
ATOM 939 N N . GLU A 1 119 ? -3.235 -14.192 40.594 1.00 78.43 119 GLU A N 1
ATOM 940 C CA . GLU A 1 119 ? -3.976 -14.378 39.352 1.00 81.80 119 GLU A CA 1
ATOM 941 C C . GLU A 1 119 ? -3.656 -15.758 38.790 1.00 81.38 119 GLU A C 1
ATOM 942 O O . GLU A 1 119 ? -2.496 -16.044 38.473 1.00 84.67 119 GLU A O 1
ATOM 948 N N . ASP A 1 120 ? -4.662 -16.633 38.709 1.00 95.56 120 ASP A N 1
ATOM 949 C CA . ASP A 1 120 ? -6.037 -16.385 39.167 1.00 94.42 120 ASP A CA 1
ATOM 950 C C . ASP A 1 120 ? -6.306 -17.146 40.464 1.00 94.46 120 ASP A C 1
ATOM 951 O O . ASP A 1 120 ? -5.921 -18.305 40.596 1.00 97.48 120 ASP A O 1
ATOM 956 N N . ALA A 1 121 ? -7.008 -16.505 41.401 1.00 95.51 121 ALA A N 1
ATOM 957 C CA . ALA A 1 121 ? -7.240 -17.102 42.712 1.00 93.65 121 ALA A CA 1
ATOM 958 C C . ALA A 1 121 ? -8.087 -18.368 42.656 1.00 99.31 121 ALA A C 1
ATOM 959 O O . ALA A 1 121 ? -8.119 -19.109 43.644 1.00 98.16 121 ALA A O 1
ATOM 961 N N . GLY A 1 122 ? -8.775 -18.632 41.542 1.00 102.58 122 GLY A N 1
ATOM 962 C CA . GLY A 1 122 ? -9.532 -19.865 41.418 1.00 101.96 122 GLY A CA 1
ATOM 963 C C . GLY A 1 122 ? -8.673 -21.112 41.371 1.00 95.37 122 GLY A C 1
ATOM 964 O O . GLY A 1 122 ? -9.180 -22.213 41.612 1.00 101.06 122 GLY A O 1
ATOM 965 N N . SER A 1 123 ? -7.383 -20.964 41.062 1.00 86.62 123 SER A N 1
ATOM 966 C CA . SER A 1 123 ? -6.485 -22.112 41.069 1.00 84.38 123 SER A CA 1
ATOM 967 C C . SER A 1 123 ? -6.270 -22.633 42.483 1.00 86.90 123 SER A C 1
ATOM 968 O O . SER A 1 123 ? -6.172 -23.847 42.694 1.00 93.60 123 SER A O 1
ATOM 971 N N . LEU A 1 124 ? -6.198 -21.731 43.466 1.00 81.59 124 LEU A N 1
ATOM 972 C CA . LEU A 1 124 ? -6.047 -22.147 44.854 1.00 84.67 124 LEU A CA 1
ATOM 973 C C . LEU A 1 124 ? -7.273 -22.887 45.374 1.00 93.75 124 LEU A C 1
ATOM 974 O O . LEU A 1 124 ? -7.155 -23.671 46.323 1.00 94.19 124 LEU A O 1
ATOM 979 N N . LEU A 1 125 ? -8.445 -22.652 44.781 1.00 97.85 125 LEU A N 1
ATOM 980 C CA . LEU A 1 125 ? -9.639 -23.382 45.191 1.00 98.67 125 LEU A CA 1
ATOM 981 C C . LEU A 1 125 ? -9.577 -24.842 44.766 1.00 102.23 125 LEU A C 1
ATOM 982 O O . LEU A 1 125 ? -10.127 -25.711 45.451 1.00 106.64 125 LEU A O 1
ATOM 987 N N . GLN A 1 126 ? -8.914 -25.129 43.654 1.00 101.56 126 GLN A N 1
ATOM 988 C CA . GLN A 1 126 ? -8.769 -26.492 43.167 1.00 100.80 126 GLN A CA 1
ATOM 989 C C . GLN A 1 126 ? -7.715 -27.296 43.913 1.00 102.95 126 GLN A C 1
ATOM 990 O O . GLN A 1 126 ? -7.349 -28.386 43.445 1.00 106.17 126 GLN A O 1
ATOM 996 N N . VAL A 1 127 ? -7.219 -26.816 45.053 1.00 100.88 127 VAL A N 1
ATOM 997 C CA . VAL A 1 127 ? -6.063 -27.476 45.649 1.00 101.33 127 VAL A CA 1
ATOM 998 C C . VAL A 1 127 ? -6.062 -27.366 47.177 1.00 106.72 127 VAL A C 1
ATOM 999 O O . VAL A 1 127 ? -5.587 -28.268 47.884 1.00 112.87 127 VAL A O 1
ATOM 1003 N N . PHE A 1 128 ? -6.604 -26.273 47.708 1.00 106.45 128 PHE A N 1
ATOM 1004 C CA . PHE A 1 128 ? -6.709 -26.142 49.156 1.00 111.62 128 PHE A CA 1
ATOM 1005 C C . PHE A 1 128 ? -7.712 -27.147 49.712 1.00 117.93 128 PHE A C 1
ATOM 1006 O O . PHE A 1 128 ? -8.825 -27.278 49.196 1.00 114.24 128 PHE A O 1
ATOM 1014 N N . ASP A 1 129 ? -7.323 -27.851 50.779 1.00 124.60 129 ASP A N 1
ATOM 1015 C CA . ASP A 1 129 ? -8.261 -28.736 51.468 1.00 133.43 129 ASP A CA 1
ATOM 1016 C C . ASP A 1 129 ? -9.342 -27.931 52.179 1.00 135.55 129 ASP A C 1
ATOM 1017 O O . ASP A 1 129 ? -10.530 -28.033 51.851 1.00 138.18 129 ASP A O 1
ATOM 1022 N N . ALA A 1 130 ? -8.943 -27.133 53.171 1.00 135.00 130 ALA A N 1
ATOM 1023 C CA . ALA A 1 130 ? -9.829 -26.181 53.823 1.00 132.88 130 ALA A CA 1
ATOM 1024 C C . ALA A 1 130 ? -9.534 -24.800 53.257 1.00 125.55 130 ALA A C 1
ATOM 1025 O O . ALA A 1 130 ? -8.566 -24.154 53.685 1.00 126.22 130 ALA A O 1
ATOM 1027 N N . PRO A 1 131 ? -10.312 -24.310 52.287 1.00 119.33 131 PRO A N 1
ATOM 1028 C CA . PRO A 1 131 ? -9.968 -23.022 51.658 1.00 112.88 131 PRO A CA 1
ATOM 1029 C C . PRO A 1 131 ? -10.031 -21.843 52.612 1.00 112.98 131 PRO A C 1
ATOM 1030 O O . PRO A 1 131 ? -9.190 -20.941 52.524 1.00 114.39 131 PRO A O 1
ATOM 1034 N N . ALA A 1 132 ? -11.003 -21.823 53.526 1.00 113.34 132 ALA A N 1
ATOM 1035 C CA . ALA A 1 132 ? -11.147 -20.686 54.430 1.00 112.55 132 ALA A CA 1
ATOM 1036 C C . ALA A 1 132 ? -9.935 -20.549 55.345 1.00 117.70 132 ALA A C 1
ATOM 1037 O O . ALA A 1 132 ? -9.399 -19.450 55.523 1.00 122.08 132 ALA A O 1
ATOM 1039 N N . SER A 1 133 ? -9.484 -21.661 55.931 1.00 117.98 133 SER A N 1
ATOM 1040 C CA . SER A 1 133 ? -8.349 -21.603 56.847 1.00 123.13 133 SER A CA 1
ATOM 1041 C C . SER A 1 133 ? -7.072 -21.191 56.124 1.00 118.38 133 SER A C 1
ATOM 1042 O O . SER A 1 133 ? -6.267 -20.423 56.665 1.00 119.35 133 SER A O 1
ATOM 1045 N N . SER A 1 134 ? -6.870 -21.687 54.902 1.00 115.36 134 SER A N 1
ATOM 1046 C CA . SER A 1 134 ? -5.673 -21.337 54.147 1.00 108.94 134 SER A CA 1
ATOM 1047 C C . SER A 1 134 ? -5.747 -19.929 53.568 1.00 110.65 134 SER A C 1
ATOM 1048 O O . SER A 1 134 ? -4.720 -19.250 53.471 1.00 110.01 134 SER A O 1
ATOM 1051 N N . PHE A 1 135 ? -6.940 -19.474 53.180 1.00 109.26 135 PHE A N 1
ATOM 1052 C CA . PHE A 1 135 ? -7.050 -18.153 52.572 1.00 106.07 135 PHE A CA 1
ATOM 1053 C C . PHE A 1 135 ? -6.864 -17.042 53.597 1.00 100.96 135 PHE A C 1
ATOM 1054 O O . PHE A 1 135 ? -6.252 -16.014 53.285 1.00 98.01 135 PHE A O 1
ATOM 1062 N N . VAL A 1 136 ? -7.371 -17.227 54.820 1.00 95.25 136 VAL A N 1
ATOM 1063 C CA . VAL A 1 136 ? -7.160 -16.216 55.851 1.00 95.19 136 VAL A CA 1
ATOM 1064 C C . VAL A 1 136 ? -5.710 -16.215 56.311 1.00 93.28 136 VAL A C 1
ATOM 1065 O O . VAL A 1 136 ? -5.204 -15.190 56.785 1.00 98.04 136 VAL A O 1
ATOM 1069 N N . ALA A 1 137 ? -5.019 -17.350 56.185 1.00 88.41 137 ALA A N 1
ATOM 1070 C CA . ALA A 1 137 ? -3.630 -17.417 56.625 1.00 88.20 137 ALA A CA 1
ATOM 1071 C C . ALA A 1 137 ? -2.746 -16.487 55.808 1.00 97.95 137 ALA A C 1
ATOM 1072 O O . ALA A 1 137 ? -1.811 -15.878 56.345 1.00 103.76 137 ALA A O 1
ATOM 1074 N N . ILE A 1 138 ? -3.028 -16.365 54.508 1.00 97.22 138 ILE A N 1
ATOM 1075 C CA . ILE A 1 138 ? -2.227 -15.488 53.662 1.00 101.53 138 ILE A CA 1
ATOM 1076 C C . ILE A 1 138 ? -2.745 -14.055 53.745 1.00 101.14 138 ILE A C 1
ATOM 1077 O O . ILE A 1 138 ? -2.034 -13.099 53.397 1.00 104.51 138 ILE A O 1
ATOM 1082 N N . PHE A 1 139 ? -3.978 -13.877 54.214 1.00 98.38 139 PHE A N 1
ATOM 1083 C CA . PHE A 1 139 ? -4.451 -12.561 54.611 1.00 100.63 139 PHE A CA 1
ATOM 1084 C C . PHE A 1 139 ? -3.629 -12.052 55.789 1.00 105.24 139 PHE A C 1
ATOM 1085 O O . PHE A 1 139 ? -2.878 -11.080 55.650 1.00 108.21 139 PHE A O 1
ATOM 1093 N N . LEU A 1 140 ? -3.765 -12.707 56.953 1.00 105.45 140 LEU A N 1
ATOM 1094 C CA . LEU A 1 140 ? -3.033 -12.297 58.152 1.00 108.63 140 LEU A CA 1
ATOM 1095 C C . LEU A 1 140 ? -1.539 -12.180 57.893 1.00 102.89 140 LEU A C 1
ATOM 1096 O O . LEU A 1 140 ? -0.863 -11.385 58.558 1.00 102.00 140 LEU A O 1
ATOM 1101 N N . ALA A 1 141 ? -1.007 -12.955 56.946 1.00 99.92 141 ALA A N 1
ATOM 1102 C CA . ALA A 1 141 ? 0.341 -12.700 56.456 1.00 101.73 141 ALA A CA 1
ATOM 1103 C C . ALA A 1 141 ? 0.432 -11.270 55.938 1.00 109.06 141 ALA A C 1
ATOM 1104 O O . ALA A 1 141 ? 0.937 -10.397 56.656 1.00 119.94 141 ALA A O 1
ATOM 1106 N N . VAL A 1 142 ? -0.089 -11.032 54.722 1.00 107.24 142 VAL A N 1
ATOM 1107 C CA . VAL A 1 142 ? 0.001 -9.740 54.037 1.00 113.09 142 VAL A CA 1
ATOM 1108 C C . VAL A 1 142 ? -0.053 -8.582 55.013 1.00 117.12 142 VAL A C 1
ATOM 1109 O O . VAL A 1 142 ? 0.767 -7.658 54.950 1.00 122.33 142 VAL A O 1
ATOM 1113 N N . LEU A 1 143 ? -0.979 -8.635 55.955 1.00 112.28 143 LEU A N 1
ATOM 1114 C CA . LEU A 1 143 ? -1.180 -7.536 56.885 1.00 116.66 143 LEU A CA 1
ATOM 1115 C C . LEU A 1 143 ? -0.096 -7.437 57.957 1.00 123.95 143 LEU A C 1
ATOM 1116 O O . LEU A 1 143 ? 0.117 -6.351 58.513 1.00 139.38 143 LEU A O 1
ATOM 1121 N N . GLU A 1 144 ? 0.605 -8.529 58.252 1.00 123.85 144 GLU A N 1
ATOM 1122 C CA . GLU A 1 144 ? 1.726 -8.449 59.179 1.00 126.48 144 GLU A CA 1
ATOM 1123 C C . GLU A 1 144 ? 2.943 -7.814 58.522 1.00 130.11 144 GLU A C 1
ATOM 1124 O O . GLU A 1 144 ? 3.626 -6.995 59.145 1.00 131.63 144 GLU A O 1
ATOM 1130 N N . ILE A 1 145 ? 3.228 -8.170 57.265 1.00 128.99 145 ILE A N 1
ATOM 1131 C CA . ILE A 1 145 ? 4.414 -7.627 56.610 1.00 128.58 145 ILE A CA 1
ATOM 1132 C C . ILE A 1 145 ? 4.154 -6.224 56.051 1.00 127.54 145 ILE A C 1
ATOM 1133 O O . ILE A 1 145 ? 5.043 -5.364 56.091 1.00 135.38 145 ILE A O 1
ATOM 1138 N N . TRP A 1 146 ? 2.949 -5.954 55.542 1.00 125.64 146 TRP A N 1
ATOM 1139 C CA . TRP A 1 146 ? 2.621 -4.640 54.988 1.00 113.83 146 TRP A CA 1
ATOM 1140 C C . TRP A 1 146 ? 1.659 -3.905 55.915 1.00 114.18 146 TRP A C 1
ATOM 1141 O O . TRP A 1 146 ? 0.440 -4.129 55.846 1.00 107.97 146 TRP A O 1
ATOM 1152 N N . PRO A 1 147 ? 2.139 -3.018 56.793 1.00 111.95 147 PRO A N 1
ATOM 1153 C CA . PRO A 1 147 ? 1.205 -2.240 57.623 1.00 118.40 147 PRO A CA 1
ATOM 1154 C C . PRO A 1 147 ? 0.390 -1.232 56.832 1.00 123.12 147 PRO A C 1
ATOM 1155 O O . PRO A 1 147 ? -0.630 -0.752 57.342 1.00 113.07 147 PRO A O 1
ATOM 1159 N N . GLU A 1 148 ? 0.799 -0.904 55.606 1.00 122.20 148 GLU A N 1
ATOM 1160 C CA . GLU A 1 148 ? 0.110 0.086 54.786 1.00 125.46 148 GLU A CA 1
ATOM 1161 C C . GLU A 1 148 ? -1.125 -0.468 54.087 1.00 124.23 148 GLU A C 1
ATOM 1162 O O . GLU A 1 148 ? -1.675 0.212 53.216 1.00 131.29 148 GLU A O 1
ATOM 1168 N N . THR A 1 149 ? -1.571 -1.670 54.442 1.00 122.07 149 THR A N 1
ATOM 1169 C CA . THR A 1 149 ? -2.719 -2.278 53.782 1.00 115.17 149 THR A CA 1
ATOM 1170 C C . THR A 1 149 ? -3.984 -1.486 54.093 1.00 110.40 149 THR A C 1
ATOM 1171 O O . THR A 1 149 ? -4.375 -1.364 55.259 1.00 112.81 149 THR A O 1
ATOM 1175 N N . THR A 1 150 ? -4.623 -0.947 53.052 1.00 111.06 150 THR A N 1
ATOM 1176 C CA . THR A 1 150 ? -5.856 -0.184 53.221 1.00 115.11 150 THR A CA 1
ATOM 1177 C C . THR A 1 150 ? -7.104 -1.030 53.032 1.00 114.28 150 THR A C 1
ATOM 1178 O O . THR A 1 150 ? -8.141 -0.730 53.634 1.00 114.51 150 THR A O 1
ATOM 1182 N N . TRP A 1 151 ? -7.035 -2.074 52.210 1.00 114.32 151 TRP A N 1
ATOM 1183 C CA . TRP A 1 151 ? -8.224 -2.841 51.875 1.00 113.09 151 TRP A CA 1
ATOM 1184 C C . TRP A 1 151 ? -7.815 -4.197 51.321 1.00 112.97 151 TRP A C 1
ATOM 1185 O O . TRP A 1 151 ? -6.727 -4.356 50.760 1.00 115.10 151 TRP A O 1
ATOM 1196 N N . GLY A 1 152 ? -8.706 -5.168 51.483 1.00 111.70 152 GLY A N 1
ATOM 1197 C CA . GLY A 1 152 ? -8.510 -6.478 50.896 1.00 107.25 152 GLY A CA 1
ATOM 1198 C C . GLY A 1 152 ? -9.843 -7.129 50.615 1.00 110.66 152 GLY A C 1
ATOM 1199 O O . GLY A 1 152 ? -10.867 -6.775 51.209 1.00 114.69 152 GLY A O 1
ATOM 1208 N N . LEU A 1 154 ? -11.569 -11.065 48.686 1.00 109.83 154 LEU A N 1
ATOM 1209 C CA . LEU A 1 154 ? -11.533 -12.287 47.896 1.00 105.71 154 LEU A CA 1
ATOM 1210 C C . LEU A 1 154 ? -12.956 -12.582 47.447 1.00 104.16 154 LEU A C 1
ATOM 1211 O O . LEU A 1 154 ? -13.848 -12.740 48.287 1.00 110.45 154 LEU A O 1
ATOM 1216 N N . ALA A 1 155 ? -13.179 -12.644 46.136 1.00 100.71 155 ALA A N 1
ATOM 1217 C CA . ALA A 1 155 ? -14.512 -12.869 45.604 1.00 104.80 155 ALA A CA 1
ATOM 1218 C C . ALA A 1 155 ? -14.398 -13.411 44.194 1.00 103.98 155 ALA A C 1
ATOM 1219 O O . ALA A 1 155 ? -13.326 -13.301 43.571 1.00 100.04 155 ALA A O 1
ATOM 1221 N N . PRO A 1 156 ? -15.451 -14.014 43.650 1.00 108.17 156 PRO A N 1
ATOM 1222 C CA . PRO A 1 156 ? -15.397 -14.543 42.288 1.00 109.91 156 PRO A CA 1
ATOM 1223 C C . PRO A 1 156 ? -15.344 -13.434 41.248 1.00 111.94 156 PRO A C 1
ATOM 1224 O O . PRO A 1 156 ? -15.694 -12.280 41.506 1.00 113.16 156 PRO A O 1
ATOM 1228 N N . HIS A 1 157 ? -14.924 -13.817 40.039 1.00 113.72 157 HIS A N 1
ATOM 1229 C CA . HIS A 1 157 ? -14.772 -12.838 38.968 1.00 111.78 157 HIS A CA 1
ATOM 1230 C C . HIS A 1 157 ? -16.123 -12.383 38.436 1.00 111.90 157 HIS A C 1
ATOM 1231 O O . HIS A 1 157 ? -16.342 -11.185 38.225 1.00 111.38 157 HIS A O 1
ATOM 1238 N N . ALA A 1 158 ? -17.043 -13.323 38.215 1.00 115.04 158 ALA A N 1
ATOM 1239 C CA . ALA A 1 158 ? -18.351 -12.955 37.686 1.00 117.09 158 ALA A CA 1
ATOM 1240 C C . ALA A 1 158 ? -19.129 -12.073 38.655 1.00 116.10 158 ALA A C 1
ATOM 1241 O O . ALA A 1 158 ? -19.981 -11.289 38.225 1.00 119.69 158 ALA A O 1
ATOM 1243 N N . TYR A 1 159 ? -18.854 -12.179 39.956 1.00 112.88 159 TYR A N 1
ATOM 1244 C CA . TYR A 1 159 ? -19.648 -11.440 40.931 1.00 117.08 159 TYR A CA 1
ATOM 1245 C C . TYR A 1 159 ? -19.256 -9.969 40.981 1.00 119.67 159 TYR A C 1
ATOM 1246 O O . TYR A 1 159 ? -20.116 -9.089 40.872 1.00 128.69 159 TYR A O 1
ATOM 1255 N N . PHE A 1 160 ? -17.965 -9.682 41.161 1.00 117.61 160 PHE A N 1
ATOM 1256 C CA . PHE A 1 160 ? -17.522 -8.294 41.244 1.00 117.07 160 PHE A CA 1
ATOM 1257 C C . PHE A 1 160 ? -17.757 -7.567 39.927 1.00 121.29 160 PHE A C 1
ATOM 1258 O O . PHE A 1 160 ? -18.337 -6.478 39.903 1.00 122.40 160 PHE A O 1
ATOM 1266 N N . VAL A 1 161 ? -17.312 -8.159 38.819 1.00 120.48 161 VAL A N 1
ATOM 1267 C CA . VAL A 1 161 ? -17.359 -7.479 37.533 1.00 121.16 161 VAL A CA 1
ATOM 1268 C C . VAL A 1 161 ? -18.791 -7.152 37.124 1.00 125.07 161 VAL A C 1
ATOM 1269 O O . VAL A 1 161 ? -19.038 -6.078 36.562 1.00 132.57 161 VAL A O 1
ATOM 1273 N N . HIS A 1 162 ? -19.751 -8.029 37.418 1.00 118.71 162 HIS A N 1
ATOM 1274 C CA . HIS A 1 162 ? -21.097 -7.910 36.862 1.00 118.50 162 HIS A CA 1
ATOM 1275 C C . HIS A 1 162 ? -22.216 -7.757 37.886 1.00 125.75 162 HIS A C 1
ATOM 1276 O O . HIS A 1 162 ? -23.222 -7.104 37.583 1.00 133.92 162 HIS A O 1
ATOM 1283 N N . GLN A 1 163 ? -22.084 -8.346 39.076 1.00 122.66 163 GLN A N 1
ATOM 1284 C CA . GLN A 1 163 ? -23.165 -8.382 40.055 1.00 123.70 163 GLN A CA 1
ATOM 1285 C C . GLN A 1 163 ? -22.786 -7.718 41.372 1.00 122.46 163 GLN A C 1
ATOM 1286 O O . GLN A 1 163 ? -23.396 -8.012 42.407 1.00 120.75 163 GLN A O 1
ATOM 1292 N N . ARG A 1 164 ? -21.795 -6.830 41.359 1.00 122.52 164 ARG A N 1
ATOM 1293 C CA . ARG A 1 164 ? -21.423 -6.123 42.573 1.00 128.36 164 ARG A CA 1
ATOM 1294 C C . ARG A 1 164 ? -22.583 -5.260 43.047 1.00 130.71 164 ARG A C 1
ATOM 1295 O O . ARG A 1 164 ? -23.341 -4.705 42.247 1.00 134.57 164 ARG A O 1
ATOM 1303 N N . THR A 1 165 ? -22.727 -5.166 44.370 1.00 131.14 165 THR A N 1
ATOM 1304 C CA . THR A 1 165 ? -23.873 -4.463 44.936 1.00 141.14 165 THR A CA 1
ATOM 1305 C C . THR A 1 165 ? -23.869 -3.006 44.504 1.00 142.83 165 THR A C 1
ATOM 1306 O O . THR A 1 165 ? -24.859 -2.504 43.962 1.00 146.34 165 THR A O 1
ATOM 1310 N N . PHE A 1 166 ? -22.754 -2.317 44.720 1.00 141.01 166 PHE A N 1
ATOM 1311 C CA . PHE A 1 166 ? -22.615 -0.910 44.338 1.00 142.33 166 PHE A CA 1
ATOM 1312 C C . PHE A 1 166 ? -21.527 -0.769 43.280 1.00 136.27 166 PHE A C 1
ATOM 1313 O O . PHE A 1 166 ? -20.329 -0.925 43.609 1.00 133.65 166 PHE A O 1
ATOM 1321 N N . PRO A 1 167 ? -21.848 -0.448 42.024 1.00 133.73 167 PRO A N 1
ATOM 1322 C CA . PRO A 1 167 ? -20.824 -0.495 40.964 1.00 128.63 167 PRO A CA 1
ATOM 1323 C C . PRO A 1 167 ? -19.787 0.615 41.039 1.00 128.63 167 PRO A C 1
ATOM 1324 O O . PRO A 1 167 ? -18.737 0.498 40.394 1.00 129.15 167 PRO A O 1
ATOM 1328 N N . ASP A 1 168 ? -20.042 1.684 41.793 1.00 130.74 168 ASP A N 1
ATOM 1329 C CA . ASP A 1 168 ? -19.126 2.816 41.836 1.00 140.12 168 ASP A CA 1
ATOM 1330 C C . ASP A 1 168 ? -17.950 2.605 42.781 1.00 138.66 168 ASP A C 1
ATOM 1331 O O . ASP A 1 168 ? -17.034 3.434 42.793 1.00 141.66 168 ASP A O 1
ATOM 1336 N N . ARG A 1 169 ? -17.945 1.530 43.566 1.00 133.71 169 ARG A N 1
ATOM 1337 C CA . ARG A 1 169 ? -16.888 1.310 44.542 1.00 131.85 169 ARG A CA 1
ATOM 1338 C C . ARG A 1 169 ? -16.707 -0.188 44.761 1.00 131.44 169 ARG A C 1
ATOM 1339 O O . ARG A 1 169 ? -17.451 -1.010 44.219 1.00 132.40 169 ARG A O 1
ATOM 1347 N N . ARG A 1 170 ? -15.707 -0.535 45.575 1.00 128.50 170 ARG A N 1
ATOM 1348 C CA . ARG A 1 170 ? -15.244 -1.910 45.745 1.00 123.93 170 ARG A CA 1
ATOM 1349 C C . ARG A 1 170 ? -16.229 -2.794 46.505 1.00 125.64 170 ARG A C 1
ATOM 1350 O O . ARG A 1 170 ? -17.427 -2.499 46.564 1.00 132.22 170 ARG A O 1
ATOM 1358 N N . SER A 1 171 ? -15.732 -3.885 47.086 1.00 124.54 171 SER A N 1
ATOM 1359 C CA . SER A 1 171 ? -16.585 -4.844 47.776 1.00 129.56 171 SER A CA 1
ATOM 1360 C C . SER A 1 171 ? -15.749 -5.619 48.786 1.00 127.08 171 SER A C 1
ATOM 1361 O O . SER A 1 171 ? -14.516 -5.583 48.761 1.00 122.65 171 SER A O 1
ATOM 1364 N N . ILE A 1 172 ? -16.444 -6.330 49.676 1.00 127.01 172 ILE A N 1
ATOM 1365 C CA . ILE A 1 172 ? -15.768 -7.152 50.675 1.00 122.67 172 ILE A CA 1
ATOM 1366 C C . ILE A 1 172 ? -15.596 -8.600 50.226 1.00 123.38 172 ILE A C 1
ATOM 1367 O O . ILE A 1 172 ? -14.694 -9.289 50.724 1.00 125.11 172 ILE A O 1
ATOM 1372 N N . GLY A 1 173 ? -16.425 -9.077 49.299 1.00 122.13 173 GLY A N 1
ATOM 1373 C CA . GLY A 1 173 ? -16.266 -10.414 48.767 1.00 116.27 173 GLY A CA 1
ATOM 1374 C C . GLY A 1 173 ? -16.502 -11.503 49.799 1.00 117.27 173 GLY A C 1
ATOM 1375 O O . GLY A 1 173 ? -17.248 -11.340 50.771 1.00 121.57 173 GLY A O 1
ATOM 1376 N N . TRP A 1 174 ? -15.849 -12.646 49.569 1.00 118.00 174 TRP A N 1
ATOM 1377 C CA . TRP A 1 174 ? -15.925 -13.749 50.522 1.00 119.06 174 TRP A CA 1
ATOM 1378 C C . TRP A 1 174 ? -15.167 -13.412 51.801 1.00 117.32 174 TRP A C 1
ATOM 1379 O O . TRP A 1 174 ? -15.704 -13.519 52.908 1.00 117.04 174 TRP A O 1
ATOM 1390 N N . ILE A 1 175 ? -13.911 -13.010 51.672 1.00 115.44 175 ILE A N 1
ATOM 1391 C CA . ILE A 1 175 ? -13.097 -12.604 52.809 1.00 115.43 175 ILE A CA 1
ATOM 1392 C C . ILE A 1 175 ? -12.443 -11.292 52.432 1.00 115.15 175 ILE A C 1
ATOM 1393 O O . ILE A 1 175 ? -11.725 -11.227 51.428 1.00 115.30 175 ILE A O 1
ATOM 1398 N N . GLY A 1 176 ? -12.680 -10.255 53.229 1.00 114.52 176 GLY A N 1
ATOM 1399 C CA . GLY A 1 176 ? -12.039 -8.977 53.009 1.00 112.39 176 GLY A CA 1
ATOM 1400 C C . GLY A 1 176 ? -11.589 -8.368 54.322 1.00 116.48 176 GLY A C 1
ATOM 1401 O O . GLY A 1 176 ? -12.038 -8.764 55.399 1.00 119.02 176 GLY A O 1
ATOM 1402 N N . PHE A 1 177 ? -10.671 -7.407 54.217 1.00 115.73 177 PHE A N 1
ATOM 1403 C CA . PHE A 1 177 ? -10.126 -6.707 55.374 1.00 126.29 177 PHE A CA 1
ATOM 1404 C C . PHE A 1 177 ? -10.462 -5.227 55.256 1.00 132.57 177 PHE A C 1
ATOM 1405 O O . PHE A 1 177 ? -10.126 -4.591 54.251 1.00 133.72 177 PHE A O 1
ATOM 1413 N N . CYS A 1 178 ? -11.135 -4.685 56.284 1.00 134.90 178 CYS A N 1
ATOM 1414 C CA . CYS A 1 178 ? -11.451 -3.272 56.424 1.00 142.23 178 CYS A CA 1
ATOM 1415 C C . CYS A 1 178 ? -10.582 -2.666 57.518 1.00 148.01 178 CYS A C 1
ATOM 1416 O O . CYS A 1 178 ? -10.460 -3.254 58.599 1.00 148.89 178 CYS A O 1
ATOM 1419 N N . PRO A 1 179 ? -9.972 -1.503 57.281 1.00 147.14 179 PRO A N 1
ATOM 1420 C CA . PRO A 1 179 ? -8.946 -1.011 58.212 1.00 152.05 179 PRO A CA 1
ATOM 1421 C C . PRO A 1 179 ? -9.488 -0.395 59.494 1.00 156.17 179 PRO A C 1
ATOM 1422 O O . PRO A 1 179 ? -8.894 0.551 60.019 1.00 160.12 179 PRO A O 1
ATOM 1426 N N . HIS A 1 180 ? -10.605 -0.895 60.023 1.00 155.03 180 HIS A N 1
ATOM 1427 C CA . HIS A 1 180 ? -11.174 -0.365 61.227 1.00 156.00 180 HIS A CA 1
ATOM 1428 C C . HIS A 1 180 ? -11.814 -1.493 62.028 1.00 154.04 180 HIS A C 1
ATOM 1429 O O . HIS A 1 180 ? -11.972 -2.609 61.486 1.00 153.79 180 HIS A O 1
ATOM 1436 N N . PRO A 1 181 ? -12.162 -1.278 63.280 1.00 157.20 181 PRO A N 1
ATOM 1437 C CA . PRO A 1 181 ? -12.928 -2.280 64.025 1.00 163.27 181 PRO A CA 1
ATOM 1438 C C . PRO A 1 181 ? -14.423 -2.182 63.749 1.00 168.62 181 PRO A C 1
ATOM 1439 O O . PRO A 1 181 ? -14.956 -1.113 63.446 1.00 171.67 181 PRO A O 1
ATOM 1443 N N . LEU A 1 182 ? -15.101 -3.325 63.863 1.00 169.07 182 LEU A N 1
ATOM 1444 C CA . LEU A 1 182 ? -16.510 -3.442 63.507 1.00 168.79 182 LEU A CA 1
ATOM 1445 C C . LEU A 1 182 ? -17.311 -4.095 64.627 1.00 176.66 182 LEU A C 1
ATOM 1446 O O . LEU A 1 182 ? -16.785 -4.863 65.436 1.00 177.74 182 LEU A O 1
ATOM 1451 N N . ARG A 1 183 ? -18.606 -3.787 64.646 1.00 182.67 183 ARG A N 1
ATOM 1452 C CA . ARG A 1 183 ? -19.556 -4.430 65.542 1.00 179.75 183 ARG A CA 1
ATOM 1453 C C . ARG A 1 183 ? -20.118 -5.689 64.889 1.00 175.02 183 ARG A C 1
ATOM 1454 O O . ARG A 1 183 ? -20.315 -5.749 63.672 1.00 169.52 183 ARG A O 1
ATOM 1462 N N . ALA A 1 184 ? -20.382 -6.702 65.718 1.00 179.50 184 ALA A N 1
ATOM 1463 C CA . ALA A 1 184 ? -20.807 -7.995 65.189 1.00 169.56 184 ALA A CA 1
ATOM 1464 C C . ALA A 1 184 ? -22.242 -7.951 64.676 1.00 171.79 184 ALA A C 1
ATOM 1465 O O . ALA A 1 184 ? -22.542 -8.506 63.613 1.00 159.30 184 ALA A O 1
ATOM 1467 N N . THR A 1 185 ? -23.143 -7.300 65.415 1.00 176.36 185 THR A N 1
ATOM 1468 C CA . THR A 1 185 ? -24.549 -7.269 65.032 1.00 182.18 185 THR A CA 1
ATOM 1469 C C . THR A 1 185 ? -24.838 -6.303 63.890 1.00 182.27 185 THR A C 1
ATOM 1470 O O . THR A 1 185 ? -25.957 -6.309 63.367 1.00 184.58 185 THR A O 1
ATOM 1474 N N . ASP A 1 186 ? -23.867 -5.477 63.492 1.00 178.99 186 ASP A N 1
ATOM 1475 C CA . ASP A 1 186 ? -24.032 -4.641 62.309 1.00 174.93 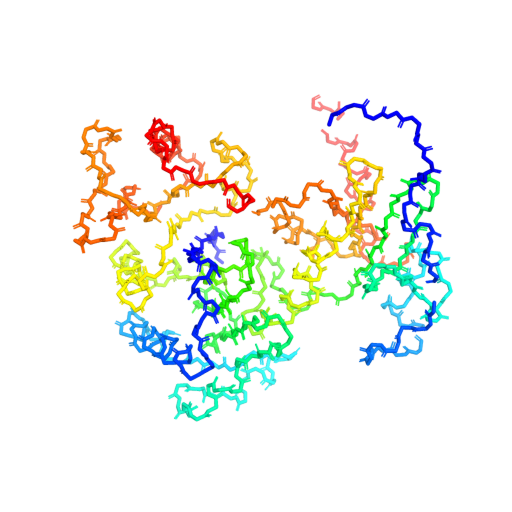186 ASP A CA 1
ATOM 1476 C C . ASP A 1 186 ? -23.947 -5.441 61.018 1.00 170.23 186 ASP A C 1
ATOM 1477 O O . ASP A 1 186 ? -24.191 -4.880 59.944 1.00 165.97 186 ASP A O 1
ATOM 1482 N N . PHE A 1 187 ? -23.617 -6.727 61.099 1.00 176.23 187 PHE A N 1
ATOM 1483 C CA . PHE A 1 187 ? -23.405 -7.577 59.935 1.00 177.40 187 PHE A CA 1
ATOM 1484 C C . PHE A 1 187 ? -24.377 -8.752 59.971 1.00 182.29 187 PHE A C 1
ATOM 1485 O O . PHE A 1 187 ? -25.004 -9.000 61.009 1.00 182.93 187 PHE A O 1
ATOM 1493 N N . PRO A 1 188 ? -24.545 -9.492 58.860 1.00 183.74 188 PRO A N 1
ATOM 1494 C CA . PRO A 1 188 ? -25.442 -10.658 58.881 1.00 187.79 188 PRO A CA 1
ATOM 1495 C C . PRO A 1 188 ? -25.014 -11.737 59.867 1.00 188.01 188 PRO A C 1
ATOM 1496 O O . PRO A 1 188 ? -24.010 -11.593 60.572 1.00 186.23 188 PRO A O 1
ATOM 1500 N N . ALA A 1 189 ? -25.775 -12.832 59.906 1.00 194.41 189 ALA A N 1
ATOM 1501 C CA . ALA A 1 189 ? -25.619 -13.825 60.965 1.00 192.29 189 ALA A CA 1
ATOM 1502 C C . ALA A 1 189 ? -24.268 -14.528 60.886 1.00 181.72 189 ALA A C 1
ATOM 1503 O O . ALA A 1 189 ? -23.437 -14.407 61.793 1.00 176.34 189 ALA A O 1
ATOM 1505 N N . ALA A 1 190 ? -24.035 -15.275 59.808 1.00 180.89 190 ALA A N 1
ATOM 1506 C CA . ALA A 1 190 ? -22.850 -16.118 59.666 1.00 176.52 190 ALA A CA 1
ATOM 1507 C C . ALA A 1 190 ? -21.715 -15.410 58.939 1.00 165.74 190 ALA A C 1
ATOM 1508 O O . ALA A 1 190 ? -21.023 -16.016 58.117 1.00 152.69 190 ALA A O 1
ATOM 1510 N N . THR A 1 191 ? -21.511 -14.124 59.210 1.00 171.96 191 THR A N 1
ATOM 1511 C CA . THR A 1 191 ? -20.318 -13.410 58.772 1.00 174.60 191 THR A CA 1
ATOM 1512 C C . THR A 1 191 ? -19.414 -13.224 59.984 1.00 173.47 191 THR A C 1
ATOM 1513 O O . THR A 1 191 ? -19.788 -12.539 60.943 1.00 184.87 191 THR A O 1
ATOM 1517 N N . GLU A 1 192 ? -18.237 -13.839 59.944 1.00 161.52 192 GLU A N 1
ATOM 1518 C CA . GLU A 1 192 ? -17.366 -13.915 61.108 1.00 157.84 192 GLU A CA 1
ATOM 1519 C C . GLU A 1 192 ? -16.368 -12.763 61.108 1.00 153.32 192 GLU A C 1
ATOM 1520 O O . GLU A 1 192 ? -15.710 -12.499 60.096 1.00 146.97 192 GLU A O 1
ATOM 1526 N N . LEU A 1 193 ? -16.264 -12.085 62.247 1.00 156.42 193 LEU A N 1
ATOM 1527 C CA . LEU A 1 193 ? -15.308 -11.005 62.448 1.00 158.24 193 LEU A CA 1
ATOM 1528 C C . LEU A 1 193 ? -14.126 -11.523 63.255 1.00 160.03 193 LEU A C 1
ATOM 1529 O O . LEU A 1 193 ? -14.310 -12.099 64.333 1.00 172.39 193 LEU A O 1
ATOM 1534 N N . VAL A 1 194 ? -12.919 -11.320 62.738 1.00 151.36 194 VAL A N 1
ATOM 1535 C CA . VAL A 1 194 ? -11.695 -11.586 63.486 1.00 145.31 194 VAL A CA 1
ATOM 1536 C C . VAL A 1 194 ? -10.970 -10.251 63.626 1.00 146.85 194 VAL A C 1
ATOM 1537 O O . VAL A 1 194 ? -10.261 -9.802 62.716 1.00 141.26 194 VAL A O 1
ATOM 1541 N N . ASP A 1 195 ? -11.180 -9.593 64.763 1.00 159.30 195 ASP A N 1
ATOM 1542 C CA . ASP A 1 195 ? -10.565 -8.302 65.048 1.00 171.62 195 ASP A CA 1
ATOM 1543 C C . ASP A 1 195 ? -9.068 -8.481 65.265 1.00 174.02 195 ASP A C 1
ATOM 1544 O O . ASP A 1 195 ? -8.643 -9.063 66.268 1.00 177.33 195 ASP A O 1
ATOM 1549 N N . ILE A 1 196 ? -8.265 -7.980 64.332 1.00 170.37 196 ILE A N 1
ATOM 1550 C CA . ILE A 1 196 ? -6.821 -7.927 64.529 1.00 168.47 196 ILE A CA 1
ATOM 1551 C C . ILE A 1 196 ? -6.503 -6.613 65.243 1.00 177.39 196 ILE A C 1
ATOM 1552 O O . ILE A 1 196 ? -7.166 -5.597 64.983 1.00 179.62 196 ILE A O 1
ATOM 1557 N N . PRO A 1 197 ? -5.542 -6.587 66.159 1.00 181.27 197 PRO A N 1
ATOM 1558 C CA . PRO A 1 197 ? -5.276 -5.351 66.919 1.00 182.51 197 PRO A CA 1
ATOM 1559 C C . PRO A 1 197 ? -4.401 -4.391 66.134 1.00 176.25 197 PRO A C 1
ATOM 1560 O O . PRO A 1 197 ? -3.280 -4.730 65.735 1.00 171.39 197 PRO A O 1
ATOM 1564 N N . GLY A 1 198 ? -4.909 -3.183 65.904 1.00 178.41 198 GLY A N 1
ATOM 1565 C CA . GLY A 1 198 ? -4.097 -2.123 65.346 1.00 174.91 198 GLY A CA 1
ATOM 1566 C C . GLY A 1 198 ? -4.493 -1.633 63.970 1.00 168.75 198 GLY A C 1
ATOM 1567 O O . GLY A 1 198 ? -4.452 -0.428 63.708 1.00 168.12 198 GLY A O 1
ATOM 1568 N N . ARG A 1 199 ? -4.870 -2.545 63.075 1.00 161.67 199 ARG A N 1
ATOM 1569 C CA . ARG A 1 199 ? -5.114 -2.182 61.688 1.00 157.34 199 ARG A CA 1
ATOM 1570 C C . ARG A 1 199 ? -6.544 -2.421 61.229 1.00 157.04 199 ARG A C 1
ATOM 1571 O O . ARG A 1 199 ? -6.849 -2.151 60.065 1.00 154.74 199 ARG A O 1
ATOM 1579 N N . GLY A 1 200 ? -7.425 -2.922 62.090 1.00 157.88 200 GLY A N 1
ATOM 1580 C CA . GLY A 1 200 ? -8.801 -3.148 61.692 1.00 154.67 200 GLY A CA 1
ATOM 1581 C C . GLY A 1 200 ? -9.282 -4.554 61.976 1.00 151.30 200 GLY A C 1
ATOM 1582 O O . GLY A 1 200 ? -8.857 -5.173 62.954 1.00 155.70 200 GLY A O 1
ATOM 1583 N N . THR A 1 201 ? -10.192 -5.067 61.149 1.00 146.31 201 THR A N 1
ATOM 1584 C CA . THR A 1 201 ? -10.632 -6.450 61.269 1.00 143.45 201 THR A CA 1
ATOM 1585 C C . THR A 1 201 ? -10.696 -7.080 59.889 1.00 143.10 201 THR A C 1
ATOM 1586 O O . THR A 1 201 ? -10.683 -6.397 58.862 1.00 142.60 201 THR A O 1
ATOM 1590 N N . LEU A 1 202 ? -10.801 -8.404 59.885 1.00 140.39 202 LEU A N 1
ATOM 1591 C CA . LEU A 1 202 ? -11.006 -9.189 58.678 1.00 136.09 202 LEU A CA 1
ATOM 1592 C C . LEU A 1 202 ? -12.386 -9.828 58.739 1.00 135.58 202 LEU A C 1
ATOM 1593 O O . LEU A 1 202 ? -12.747 -10.435 59.753 1.00 136.66 202 LEU A O 1
ATOM 1598 N N . LEU A 1 203 ? -13.150 -9.700 57.657 1.00 132.09 203 LEU A N 1
ATOM 1599 C CA . LEU A 1 203 ? -14.520 -10.195 57.604 1.00 127.85 203 LEU A CA 1
ATOM 1600 C C . LEU A 1 203 ? -14.587 -11.411 56.685 1.00 119.40 203 LEU A C 1
ATOM 1601 O O . LEU A 1 203 ? -14.224 -11.331 55.507 1.00 117.11 203 LEU A O 1
ATOM 1606 N N . LEU A 1 204 ? -15.045 -12.532 57.234 1.00 126.68 204 LEU A N 1
ATOM 1607 C CA . LEU A 1 204 ? -15.302 -13.763 56.495 1.00 130.87 204 LEU A CA 1
ATOM 1608 C C . LEU A 1 204 ? -16.808 -13.951 56.333 1.00 136.36 204 LEU A C 1
ATOM 1609 O O . LEU A 1 204 ? -17.569 -13.770 57.291 1.00 138.48 204 LEU A O 1
ATOM 1614 N N . ASN A 1 205 ? -17.238 -14.296 55.121 1.00 132.16 205 ASN A N 1
ATOM 1615 C CA . ASN A 1 205 ? -18.654 -14.485 54.806 1.00 143.43 205 ASN A CA 1
ATOM 1616 C C . ASN A 1 205 ? -18.899 -15.973 54.571 1.00 159.71 205 ASN A C 1
ATOM 1617 O O . ASN A 1 205 ? -18.969 -16.439 53.433 1.00 153.51 205 ASN A O 1
ATOM 1622 N N . GLY A 1 206 ? -19.061 -16.717 55.662 1.00 184.83 206 GLY A N 1
ATOM 1623 C CA . GLY A 1 206 ? -19.309 -18.144 55.573 1.00 194.89 206 GLY A CA 1
ATOM 1624 C C . GLY A 1 206 ? -18.090 -18.942 55.156 1.00 193.54 206 GLY A C 1
ATOM 1625 O O . GLY A 1 206 ? -17.513 -18.692 54.094 1.00 201.20 206 GLY A O 1
ATOM 1626 N N . ARG A 1 207 ? -17.694 -19.918 55.979 1.00 183.21 207 ARG A N 1
ATOM 1627 C CA . ARG A 1 207 ? -16.465 -20.665 55.731 1.00 166.92 207 ARG A CA 1
ATOM 1628 C C . ARG A 1 207 ? -16.506 -21.477 54.441 1.00 157.41 207 ARG A C 1
ATOM 1629 O O . ARG A 1 207 ? -15.453 -21.945 53.994 1.00 156.13 207 ARG A O 1
ATOM 1637 N N . GLU A 1 208 ? -17.690 -21.659 53.831 1.00 152.30 208 GLU A N 1
ATOM 1638 C CA . GLU A 1 208 ? -17.704 -22.335 52.543 1.00 144.78 208 GLU A CA 1
ATOM 1639 C C . GLU A 1 208 ? -17.485 -21.332 51.413 1.00 140.51 208 GLU A C 1
ATOM 1640 O O . GLU A 1 208 ? -17.896 -20.171 51.517 1.00 152.89 208 GLU A O 1
ATOM 1646 N N . PRO A 1 209 ? -16.825 -21.751 50.332 1.00 126.20 209 PRO A N 1
ATOM 1647 C CA . PRO A 1 209 ? -16.538 -20.819 49.231 1.00 114.77 209 PRO A CA 1
ATOM 1648 C C . PRO A 1 209 ? -17.809 -20.250 48.616 1.00 117.62 209 PRO A C 1
ATOM 1649 O O . PRO A 1 209 ? -18.800 -20.958 48.429 1.00 127.95 209 PRO A O 1
ATOM 1661 N N . ASP A 1 211 ? -20.651 -18.974 46.169 1.00 144.16 211 ASP A N 1
ATOM 1662 C CA . ASP A 1 211 ? -21.221 -19.378 44.893 1.00 144.55 211 ASP A CA 1
ATOM 1663 C C . ASP A 1 211 ? -22.161 -18.277 44.427 1.00 149.27 211 ASP A C 1
ATOM 1664 O O . ASP A 1 211 ? -23.157 -17.985 45.098 1.00 154.46 211 ASP A O 1
ATOM 1669 N N . GLU A 1 212 ? -21.838 -17.659 43.288 1.00 149.11 212 GLU A N 1
ATOM 1670 C CA . GLU A 1 212 ? -22.670 -16.590 42.749 1.00 154.26 212 GLU A CA 1
ATOM 1671 C C . GLU A 1 212 ? -24.049 -17.073 42.317 1.00 158.16 212 GLU A C 1
ATOM 1672 O O . GLU A 1 212 ? -24.929 -16.240 42.080 1.00 166.65 212 GLU A O 1
ATOM 1678 N N . THR A 1 213 ? -24.258 -18.385 42.211 1.00 148.69 213 THR A N 1
ATOM 1679 C CA . THR A 1 213 ? -25.554 -18.932 41.832 1.00 145.33 213 THR A CA 1
ATOM 1680 C C . THR A 1 213 ? -26.468 -19.189 43.024 1.00 146.16 213 THR A C 1
ATOM 1681 O O . THR A 1 213 ? -27.668 -19.410 42.825 1.00 145.64 213 THR A O 1
ATOM 1685 N N . ARG A 1 214 ? -25.942 -19.169 44.246 1.00 146.30 214 ARG A N 1
ATOM 1686 C CA . ARG A 1 214 ? -26.749 -19.397 45.439 1.00 155.48 214 ARG A CA 1
ATOM 1687 C C . ARG A 1 214 ? -27.231 -18.054 45.978 1.00 160.94 214 ARG A C 1
ATOM 1688 O O . ARG A 1 214 ? -26.418 -17.169 46.268 1.00 158.28 214 ARG A O 1
ATOM 1696 N N . ARG A 1 215 ? -28.553 -17.909 46.113 1.00 176.08 215 ARG A N 1
ATOM 1697 C CA . ARG A 1 215 ? -29.125 -16.642 46.562 1.00 176.22 215 ARG A CA 1
ATOM 1698 C C . ARG A 1 215 ? -28.691 -16.300 47.980 1.00 173.08 215 ARG A C 1
ATOM 1699 O O . ARG A 1 215 ? -28.602 -15.118 48.335 1.00 174.86 215 ARG A O 1
ATOM 1707 N N . GLU A 1 216 ? -28.432 -17.313 48.803 1.00 169.86 216 GLU A N 1
ATOM 1708 C CA . GLU A 1 216 ? -27.915 -17.114 50.151 1.00 166.15 216 GLU A CA 1
ATOM 1709 C C . GLU A 1 216 ? -26.569 -16.407 50.106 1.00 154.46 216 GLU A C 1
ATOM 1710 O O . GLU A 1 216 ? -26.430 -15.291 50.618 1.00 151.02 216 GLU A O 1
ATOM 1716 N N . HIS A 1 217 ? -25.576 -17.047 49.480 1.00 152.31 217 HIS A N 1
ATOM 1717 C CA . HIS A 1 217 ? -24.250 -16.445 49.379 1.00 150.48 217 HIS A CA 1
ATOM 1718 C C . HIS A 1 217 ? -24.301 -15.095 48.676 1.00 148.98 217 HIS A C 1
ATOM 1719 O O . HIS A 1 217 ? -23.433 -14.243 48.898 1.00 139.40 217 HIS A O 1
ATOM 1726 N N . PHE A 1 218 ? -25.302 -14.886 47.819 1.00 151.80 218 PHE A N 1
ATOM 1727 C CA . PHE A 1 218 ? -25.514 -13.575 47.215 1.00 152.51 218 PHE A CA 1
ATOM 1728 C C . PHE A 1 218 ? -25.869 -12.536 48.274 1.00 156.27 218 PHE A C 1
ATOM 1729 O O . 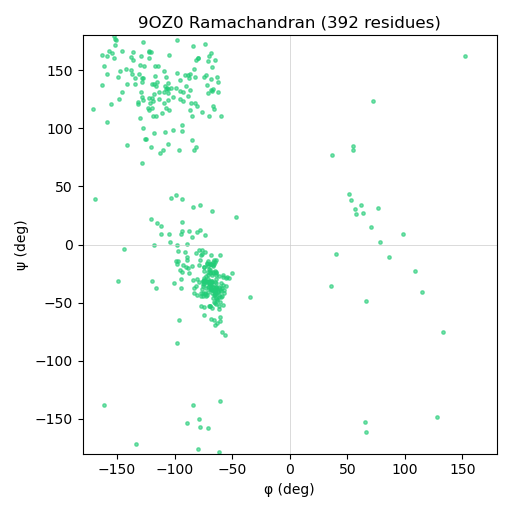PHE A 1 218 ? -25.250 -11.468 48.342 1.00 158.60 218 PHE A O 1
ATOM 1737 N N . GLU A 1 219 ? -26.863 -12.836 49.114 1.00 157.07 219 GLU A N 1
ATOM 1738 C CA . GLU A 1 219 ? -27.377 -11.834 50.043 1.00 157.18 219 GLU A CA 1
ATOM 1739 C C . GLU A 1 219 ? -26.396 -11.538 51.171 1.00 156.87 219 GLU A C 1
ATOM 1740 O O . GLU A 1 219 ? -26.360 -10.407 51.671 1.00 156.89 219 GLU A O 1
ATOM 1746 N N . ARG A 1 220 ? -25.607 -12.533 51.590 1.00 160.45 220 ARG A N 1
ATOM 1747 C CA . ARG A 1 220 ? -24.654 -12.322 52.677 1.00 161.36 220 ARG A CA 1
ATOM 1748 C C . ARG A 1 220 ? -23.681 -11.201 52.338 1.00 156.68 220 ARG A C 1
ATOM 1749 O O . ARG A 1 220 ? -23.508 -10.255 53.117 1.00 159.69 220 ARG A O 1
ATOM 1757 N N . VAL A 1 221 ? -23.042 -11.290 51.169 1.00 153.16 221 VAL A N 1
ATOM 1758 C CA . VAL A 1 221 ? -22.093 -10.264 50.751 1.00 147.66 221 VAL A CA 1
ATOM 1759 C C . VAL A 1 221 ? -22.820 -8.999 50.321 1.00 146.51 221 VAL A C 1
ATOM 1760 O O . VAL A 1 221 ? -22.296 -7.889 50.479 1.00 142.65 221 VAL A O 1
ATOM 1764 N N . GLY A 1 222 ? -24.022 -9.134 49.769 1.00 151.75 222 GLY A N 1
ATOM 1765 C CA . GLY A 1 222 ? -24.840 -7.977 49.472 1.00 158.74 222 GLY A CA 1
ATOM 1766 C C . GLY A 1 222 ? -25.167 -7.190 50.725 1.00 164.31 222 GLY A C 1
ATOM 1767 O O . GLY A 1 222 ? -24.704 -6.056 50.883 1.00 165.27 222 GLY A O 1
ATOM 1768 N N . GLU A 1 223 ? -25.945 -7.794 51.634 1.00 167.01 223 GLU A N 1
ATOM 1769 C CA . GLU A 1 223 ? -26.293 -7.127 52.887 1.00 168.31 223 GLU A CA 1
ATOM 1770 C C . GLU A 1 223 ? -25.055 -6.658 53.640 1.00 162.00 223 GLU A C 1
ATOM 1771 O O . GLU A 1 223 ? -25.121 -5.677 54.392 1.00 164.30 223 GLU A O 1
ATOM 1777 N N . ALA A 1 224 ? -23.922 -7.339 53.452 1.00 153.59 224 ALA A N 1
ATOM 1778 C CA . ALA A 1 224 ? -22.656 -6.869 53.997 1.00 151.25 224 ALA A CA 1
ATOM 1779 C C . ALA A 1 224 ? -22.335 -5.487 53.449 1.00 157.22 224 ALA A C 1
ATOM 1780 O O . ALA A 1 224 ? -22.480 -4.488 54.158 1.00 169.79 224 ALA A O 1
ATOM 1782 N N . ASP A 1 225 ? -21.913 -5.424 52.181 1.00 149.70 225 ASP A N 1
ATOM 1783 C CA . ASP A 1 225 ? -21.458 -4.173 51.582 1.00 149.64 225 ASP A CA 1
ATOM 1784 C C . ASP A 1 225 ? -22.436 -3.022 51.787 1.00 154.17 225 ASP A C 1
ATOM 1785 O O . ASP A 1 225 ? -22.019 -1.858 51.753 1.00 156.33 225 ASP A O 1
ATOM 1790 N N . ILE A 1 226 ? -23.724 -3.312 51.992 1.00 155.48 226 ILE A N 1
ATOM 1791 C CA . ILE A 1 226 ? -24.654 -2.260 52.392 1.00 158.96 226 ILE A CA 1
ATOM 1792 C C . ILE A 1 226 ? -24.264 -1.697 53.755 1.00 162.14 226 ILE A C 1
ATOM 1793 O O . ILE A 1 226 ? -24.207 -0.473 53.941 1.00 165.93 226 ILE A O 1
ATOM 1798 N N . LYS A 1 227 ? -23.981 -2.571 54.726 1.00 156.16 227 LYS A N 1
ATOM 1799 C CA . LYS A 1 227 ? -23.460 -2.103 56.005 1.00 157.73 227 LYS A CA 1
ATOM 1800 C C . LYS A 1 227 ? -22.122 -1.399 55.814 1.00 164.92 227 LYS A C 1
ATOM 1801 O O . LYS A 1 227 ? -21.969 -0.229 5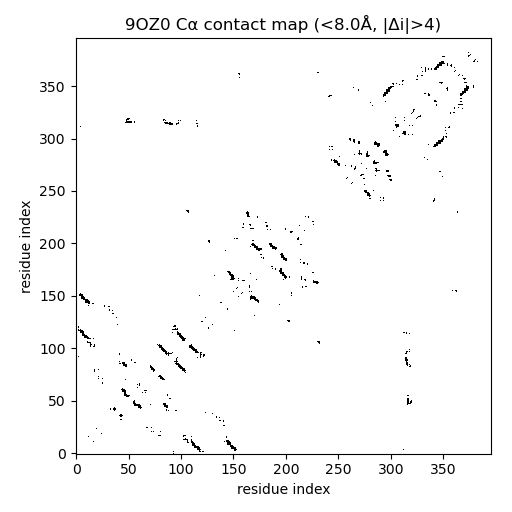6.179 1.00 169.72 227 LYS A O 1
ATOM 1803 N N . LEU A 1 228 ? -21.150 -2.091 55.200 1.00 157.11 228 LEU A N 1
ATOM 1804 C CA . LEU A 1 228 ? -19.810 -1.534 55.015 1.00 155.10 228 LEU A CA 1
ATOM 1805 C C . LEU A 1 228 ? -19.836 -0.105 54.486 1.00 158.04 228 LEU A C 1
ATOM 1806 O O . LEU A 1 228 ? -18.946 0.691 54.806 1.00 163.66 228 LEU A O 1
ATOM 1819 N N . GLU A 1 230 ? -22.586 1.891 54.977 1.00 163.95 230 GLU A N 1
ATOM 1820 C CA . GLU A 1 230 ? -23.336 2.668 55.960 1.00 167.90 230 GLU A CA 1
ATOM 1821 C C . GLU A 1 230 ? -22.402 3.341 56.958 1.00 173.42 230 GLU A C 1
ATOM 1822 O O . GLU A 1 230 ? -22.662 4.465 57.405 1.00 177.12 230 GLU A O 1
ATOM 1828 N N . LEU A 1 231 ? -21.307 2.674 57.315 1.00 180.27 231 LEU A N 1
ATOM 1829 C CA . LEU A 1 231 ? -20.325 3.234 58.233 1.00 188.81 231 LEU A CA 1
ATOM 1830 C C . LEU A 1 231 ? -19.241 4.039 57.527 1.00 194.68 231 LEU A C 1
ATOM 1831 O O . LEU A 1 231 ? -18.348 4.564 58.199 1.00 206.03 231 LEU A O 1
ATOM 1836 N N . GLY A 1 232 ? -19.294 4.151 56.202 1.00 183.15 232 GLY A N 1
ATOM 1837 C CA . GLY A 1 232 ? -18.273 4.879 55.476 1.00 178.38 232 GLY A CA 1
ATOM 1838 C C . GLY A 1 232 ? -16.972 4.132 55.304 1.00 164.80 232 GLY A C 1
ATOM 1839 O O . GLY A 1 232 ? -15.909 4.758 55.249 1.00 160.06 232 GLY A O 1
ATOM 1840 N N . TYR A 1 233 ? -17.022 2.804 55.208 1.00 161.48 233 TYR A N 1
ATOM 1841 C CA . TYR A 1 233 ? -15.823 1.978 55.141 1.00 163.74 233 TYR A CA 1
ATOM 1842 C C . TYR A 1 233 ? -15.480 1.526 53.731 1.00 159.06 233 TYR A C 1
ATOM 1843 O O . TYR A 1 233 ? -14.298 1.382 53.405 1.00 158.79 233 TYR A O 1
ATOM 1852 N N . LEU A 1 234 ? -16.479 1.293 52.896 1.00 156.29 234 LEU A N 1
ATOM 1853 C CA . LEU A 1 234 ? -16.233 0.842 51.533 1.00 151.54 234 LEU A CA 1
ATOM 1854 C C . LEU A 1 234 ? -15.529 1.942 50.745 1.00 148.41 234 LEU A C 1
ATOM 1855 O O . LEU A 1 234 ? -16.110 3.017 50.543 1.00 149.71 234 LEU A O 1
ATOM 1860 N N . PRO A 1 235 ? -14.300 1.725 50.286 1.00 143.53 235 PRO A N 1
ATOM 1861 C CA . PRO A 1 235 ? -13.572 2.775 49.580 1.00 144.33 235 PRO A CA 1
ATOM 1862 C C . PRO A 1 235 ? -13.995 2.839 48.125 1.00 142.03 235 PRO A C 1
ATOM 1863 O O . PRO A 1 235 ? -14.532 1.862 47.582 1.00 139.78 235 PRO A O 1
ATOM 1867 N N . PRO A 1 236 ? -13.774 3.970 47.461 1.00 143.17 236 PRO A N 1
ATOM 1868 C CA . PRO A 1 236 ? -14.172 4.092 46.055 1.00 142.26 236 PRO A CA 1
ATOM 1869 C C . PRO A 1 236 ? -13.385 3.149 45.157 1.00 134.44 236 PRO A C 1
ATOM 1870 O O . PRO A 1 236 ? -12.298 2.675 45.494 1.00 123.77 236 PRO A O 1
ATOM 1874 N N . LEU A 1 237 ? -13.964 2.881 43.985 1.00 127.72 237 LEU A N 1
ATOM 1875 C CA . LEU A 1 237 ? -13.305 2.013 43.015 1.00 124.53 237 LEU A CA 1
ATOM 1876 C C . LEU A 1 237 ? -12.090 2.697 42.401 1.00 130.57 237 LEU A C 1
ATOM 1877 O O . LEU A 1 237 ? -11.046 2.063 42.209 1.00 133.39 237 LEU A O 1
ATOM 1882 N N . ARG A 1 238 ? -12.205 3.989 42.090 1.00 141.71 238 ARG A N 1
ATOM 1883 C CA . ARG A 1 238 ? -11.103 4.763 41.520 1.00 145.04 238 ARG A CA 1
ATOM 1884 C C . ARG A 1 238 ? -10.404 5.507 42.654 1.00 158.44 238 ARG A C 1
ATOM 1885 O O . ARG A 1 238 ? -10.640 6.689 42.906 1.00 160.99 238 ARG A O 1
ATOM 1893 N N . GLY A 1 239 ? -9.525 4.790 43.347 1.00 162.79 239 GLY A N 1
ATOM 1894 C CA . GLY A 1 239 ? -8.785 5.356 44.459 1.00 167.06 239 GLY A CA 1
ATOM 1895 C C . GLY A 1 239 ? -9.526 5.271 45.779 1.00 171.03 239 GLY A C 1
ATOM 1896 O O . GLY A 1 239 ? -10.312 6.154 46.122 1.00 174.76 239 GLY A O 1
ATOM 1898 N N . GLN B 2 1 ? -17.735 21.739 36.012 1.00 146.14 84 GLN B N 1
ATOM 1899 C CA . GLN B 2 1 ? -19.050 22.297 35.719 1.00 149.86 84 GLN B CA 1
ATOM 1900 C C . GLN B 2 1 ? -18.933 23.743 35.244 1.00 155.54 84 GLN B C 1
ATOM 1901 O O . GLN B 2 1 ? -18.157 24.524 35.791 1.00 158.75 84 GLN B O 1
ATOM 1907 N N . GLY B 2 2 ? -19.717 24.093 34.228 1.00 159.01 85 GLY B N 1
ATOM 1908 C CA . GLY B 2 2 ? -19.650 25.412 33.626 1.00 161.44 85 GLY B CA 1
ATOM 1909 C C . GLY B 2 2 ? -19.607 25.323 32.116 1.00 161.47 85 GLY B C 1
ATOM 1910 O O . GLY B 2 2 ? -20.603 25.605 31.442 1.00 162.36 85 GLY B O 1
ATOM 1911 N N . ARG B 2 3 ? -18.446 24.935 31.583 1.00 160.32 86 ARG B N 1
ATOM 1912 C CA . ARG B 2 3 ? -18.282 24.561 30.181 1.00 155.01 86 ARG B CA 1
ATOM 1913 C C . ARG B 2 3 ? -18.761 25.646 29.223 1.00 157.03 86 ARG B C 1
ATOM 1914 O O . ARG B 2 3 ? -19.902 25.595 28.750 1.00 156.97 86 ARG B O 1
ATOM 1922 N N . ASP B 2 4 ? -17.906 26.621 28.920 1.00 161.02 87 ASP B N 1
ATOM 1923 C CA . ASP B 2 4 ? -18.279 27.654 27.963 1.00 167.78 87 ASP B CA 1
ATOM 1924 C C . ASP B 2 4 ? -17.024 28.230 27.321 1.00 168.48 87 ASP B C 1
ATOM 1925 O O . ASP B 2 4 ? -15.914 28.072 27.834 1.00 167.88 87 ASP B O 1
ATOM 1930 N N . LYS B 2 5 ? -17.235 28.948 26.210 1.00 167.74 88 LYS B N 1
ATOM 1931 C CA . LYS B 2 5 ? -16.189 29.322 25.260 1.00 169.12 88 LYS B CA 1
ATOM 1932 C C . LYS B 2 5 ? -15.171 28.198 25.117 1.00 183.69 88 LYS B C 1
ATOM 1933 O O . LYS B 2 5 ? -14.077 28.271 25.683 1.00 178.49 88 LYS B O 1
ATOM 1939 N N . ASP B 2 6 ? -15.519 27.148 24.379 1.00 205.12 89 ASP B N 1
ATOM 1940 C CA . ASP B 2 6 ? -14.625 26.010 24.198 1.00 205.55 89 ASP B CA 1
ATOM 1941 C C . ASP B 2 6 ? -13.675 26.318 23.044 1.00 208.90 89 ASP B C 1
ATOM 1942 O O . ASP B 2 6 ? -14.089 26.401 21.881 1.00 213.99 89 ASP B O 1
ATOM 1947 N N . CYS B 2 7 ? -12.398 26.516 23.379 1.00 192.28 90 CYS B N 1
ATOM 1948 C CA . CYS B 2 7 ? -11.418 26.919 22.378 1.00 169.21 90 CYS B CA 1
ATOM 1949 C C . CYS B 2 7 ? -10.877 25.729 21.599 1.00 154.82 90 CYS B C 1
ATOM 1950 O O . CYS B 2 7 ? -10.701 25.819 20.379 1.00 149.51 90 CYS B O 1
ATOM 1953 N N . VAL B 2 8 ? -10.590 24.619 22.280 1.00 146.33 91 VAL B N 1
ATOM 1954 C CA . VAL B 2 8 ? -9.941 23.463 21.670 1.00 137.72 91 VAL B CA 1
ATOM 1955 C C . VAL B 2 8 ? -10.779 22.227 21.966 1.00 124.92 91 VAL B C 1
ATOM 1956 O O . VAL B 2 8 ? -10.698 21.656 23.057 1.00 127.83 91 VAL B O 1
ATOM 1960 N N . GLU B 2 9 ? -11.577 21.806 21.004 1.00 112.07 92 GLU B N 1
ATOM 1961 C CA . GLU B 2 9 ? -12.149 20.478 21.013 1.00 103.43 92 GLU B CA 1
ATOM 1962 C C . GLU B 2 9 ? -11.048 19.493 20.643 1.00 107.55 92 GLU B C 1
ATOM 1963 O O . GLU B 2 9 ? -10.167 19.801 19.825 1.00 117.07 92 GLU B O 1
ATOM 1969 N N . CYS B 2 10 ? -11.093 18.318 21.263 1.00 96.39 93 CYS B N 1
ATOM 1970 C CA . CYS B 2 10 ? -10.175 17.215 20.984 1.00 81.16 93 CYS B CA 1
ATOM 1971 C C . CYS B 2 10 ? -8.710 17.632 21.114 1.00 70.73 93 CYS B C 1
ATOM 1972 O O . CYS B 2 10 ? -8.051 17.933 20.109 1.00 67.89 93 CYS B O 1
ATOM 1975 N N . PRO B 2 11 ? -8.170 17.678 22.330 1.00 71.11 94 PRO B N 1
ATOM 1976 C CA . PRO B 2 11 ? -6.742 17.975 22.505 1.00 72.35 94 PRO B CA 1
ATOM 1977 C C . PRO B 2 11 ? -5.847 16.999 21.755 1.00 73.17 94 PRO B C 1
ATOM 1978 O O . PRO B 2 11 ? -4.835 17.429 21.181 1.00 72.64 94 PRO B O 1
ATOM 1982 N N . PRO B 2 12 ? -6.156 15.691 21.717 1.00 70.49 95 PRO B N 1
ATOM 1983 C CA . PRO B 2 12 ? -5.288 14.772 20.954 1.00 69.13 95 PRO B CA 1
ATOM 1984 C C . PRO B 2 12 ? -5.174 15.089 19.470 1.00 71.69 95 PRO B C 1
ATOM 1985 O O . PRO B 2 12 ? -4.340 14.472 18.795 1.00 75.45 95 PRO B O 1
ATOM 1989 N N . SER B 2 13 ? -5.971 16.018 18.938 1.00 66.94 96 SER B N 1
ATOM 1990 C CA . SER B 2 13 ? -5.765 16.450 17.561 1.00 60.61 96 SER B CA 1
ATOM 1991 C C . SER B 2 13 ? -4.437 17.174 17.384 1.00 58.61 96 SER B C 1
ATOM 1992 O O . SER B 2 13 ? -3.966 17.313 16.251 1.00 68.98 96 SER B O 1
ATOM 1995 N N . ARG B 2 14 ? -3.824 17.629 18.474 1.00 58.91 97 ARG B N 1
ATOM 1996 C CA . ARG B 2 14 ? -2.533 18.300 18.434 1.00 61.95 97 ARG B CA 1
ATOM 1997 C C . ARG B 2 14 ? -1.363 17.328 18.499 1.00 63.23 97 ARG B C 1
ATOM 1998 O O . ARG B 2 14 ? -0.223 17.760 18.701 1.00 63.78 97 ARG B O 1
ATOM 2006 N N . GLY B 2 15 ? -1.616 16.032 18.343 1.00 67.93 98 GLY B N 1
ATOM 2007 C CA . GLY B 2 15 ? -0.558 15.046 18.280 1.00 65.90 98 GLY B CA 1
ATOM 2008 C C . GLY B 2 15 ? 0.105 15.035 16.918 1.00 64.75 98 GLY B C 1
ATOM 2009 O O . GLY B 2 15 ? 0.061 16.011 16.164 1.00 72.42 98 GLY B O 1
ATOM 2010 N N . GLU B 2 16 ? 0.724 13.902 16.596 1.00 63.24 99 GLU B N 1
ATOM 2011 C CA . GLU B 2 16 ? 1.449 13.776 15.339 1.00 65.06 99 GLU B CA 1
ATOM 2012 C C . GLU B 2 16 ? 1.652 12.304 15.020 1.00 67.77 99 GLU B C 1
ATOM 2013 O O . GLU B 2 16 ? 1.647 11.449 15.909 1.00 67.91 99 GLU B O 1
ATOM 2027 N N . ALA B 2 18 ? 4.165 9.319 13.643 1.00 56.03 101 ALA B N 1
ATOM 2028 C CA . ALA B 2 18 ? 5.591 9.039 13.708 1.00 58.78 101 ALA B CA 1
ATOM 2029 C C . ALA B 2 18 ? 5.807 7.535 13.637 1.00 63.24 101 ALA B C 1
ATOM 2030 O O . ALA B 2 18 ? 4.888 6.744 13.866 1.00 58.71 101 ALA B O 1
ATOM 2032 N N . ILE B 2 19 ? 7.042 7.151 13.312 1.00 65.45 102 ILE B N 1
ATOM 2033 C CA . ILE B 2 19 ? 7.430 5.748 13.354 1.00 62.59 102 ILE B CA 1
ATOM 2034 C C . ILE B 2 19 ? 7.532 5.297 14.805 1.00 58.08 102 ILE B C 1
ATOM 2035 O O . ILE B 2 19 ? 8.067 6.015 15.662 1.00 76.03 102 ILE B O 1
ATOM 2040 N N . ALA B 2 20 ? 7.015 4.102 15.090 1.00 86.41 103 ALA B N 1
ATOM 2041 C CA . ALA B 2 20 ? 6.935 3.602 16.458 1.00 87.89 103 ALA B CA 1
ATOM 2042 C C . ALA B 2 20 ? 8.315 3.369 17.065 1.00 129.59 103 ALA B C 1
ATOM 2043 O O . ALA B 2 20 ? 8.723 4.091 17.981 1.00 128.32 103 ALA B O 1
ATOM 2045 N N . ASN B 2 21 ? 9.029 2.355 16.568 1.00 123.92 104 ASN B N 1
ATOM 2046 C CA . ASN B 2 21 ? 10.384 2.027 17.028 1.00 124.96 104 ASN B CA 1
ATOM 2047 C C . ASN B 2 21 ? 10.407 1.646 18.507 1.00 129.17 104 ASN B C 1
ATOM 2048 O O . ASN B 2 21 ? 11.374 1.921 19.222 1.00 133.36 104 ASN B O 1
ATOM 2053 N N . ASN B 2 22 ? 9.336 1.000 18.973 1.00 135.25 105 ASN B N 1
ATOM 2054 C CA . ASN B 2 22 ? 9.256 0.535 20.352 1.00 155.39 105 ASN B CA 1
ATOM 2055 C C . ASN B 2 22 ? 9.920 -0.822 20.548 1.00 169.06 105 ASN B C 1
ATOM 2056 O O . ASN B 2 22 ? 9.476 -1.607 21.397 1.00 168.17 105 ASN B O 1
ATOM 2061 N N . GLY B 2 23 ? 10.975 -1.111 19.783 1.00 181.36 106 GLY B N 1
ATOM 2062 C CA . GLY B 2 23 ? 11.613 -2.428 19.772 1.00 193.60 106 GLY B CA 1
ATOM 2063 C C . GLY B 2 23 ? 10.583 -3.523 19.510 1.00 196.69 106 GLY B C 1
ATOM 2064 O O . GLY B 2 23 ? 10.633 -4.610 20.087 1.00 209.10 106 GLY B O 1
ATOM 2065 N N . LYS B 2 24 ? 9.632 -3.222 18.626 1.00 180.64 107 LYS B N 1
ATOM 2066 C CA . LYS B 2 24 ? 8.522 -4.120 18.339 1.00 168.71 107 LYS B CA 1
ATOM 2067 C C . LYS B 2 24 ? 8.912 -5.165 17.302 1.00 172.14 107 LYS B C 1
ATOM 2068 O O . LYS B 2 24 ? 10.006 -5.737 17.359 1.00 178.53 107 LYS B O 1
ATOM 2074 N N . GLY B 2 25 ? 8.012 -5.427 16.366 1.00 164.16 108 GLY B N 1
ATOM 2075 C CA . GLY B 2 25 ? 8.308 -6.262 15.215 1.00 159.30 108 GLY B CA 1
ATOM 2076 C C . GLY B 2 25 ? 8.114 -5.453 13.936 1.00 147.90 108 GLY B C 1
ATOM 2077 O O . GLY B 2 25 ? 7.155 -4.693 13.824 1.00 139.20 108 GLY B O 1
ATOM 2078 N N . HIS B 2 26 ? 9.039 -5.626 13.001 1.00 147.10 109 HIS B N 1
ATOM 2079 C CA . HIS B 2 26 ? 8.998 -4.893 11.740 1.00 132.93 109 HIS B CA 1
ATOM 2080 C C . HIS B 2 26 ? 8.176 -5.671 10.722 1.00 126.08 109 HIS B C 1
ATOM 2081 O O . HIS B 2 26 ? 7.293 -6.441 11.111 1.00 132.20 109 HIS B O 1
ATOM 2088 N N . SER B 2 27 ? 8.448 -5.470 9.430 1.00 117.22 110 SER B N 1
ATOM 2089 C CA . SER B 2 27 ? 7.752 -6.154 8.340 1.00 110.64 110 SER B CA 1
ATOM 2090 C C . SER B 2 27 ? 6.281 -5.753 8.244 1.00 97.46 110 SER B C 1
ATOM 2091 O O . SER B 2 27 ? 5.560 -5.729 9.247 1.00 93.77 110 SER B O 1
ATOM 2102 N N . SER B 2 29 ? 3.812 -7.286 6.732 1.00 108.37 112 SER B N 1
ATOM 2103 C CA . SER B 2 29 ? 2.913 -8.379 6.391 1.00 115.30 112 SER B CA 1
ATOM 2104 C C . SER B 2 29 ? 2.471 -9.227 7.576 1.00 116.53 112 SER B C 1
ATOM 2105 O O . SER B 2 29 ? 1.599 -10.085 7.401 1.00 121.72 112 SER B O 1
ATOM 2108 N N . ASP B 2 30 ? 3.038 -9.024 8.762 1.00 114.32 113 ASP B N 1
ATOM 2109 C CA . ASP B 2 30 ? 2.643 -9.835 9.905 1.00 108.76 113 ASP B CA 1
ATOM 2110 C C . ASP B 2 30 ? 1.206 -9.533 10.307 1.00 96.42 113 ASP B C 1
ATOM 2111 O O . ASP B 2 30 ? 0.687 -8.440 10.073 1.00 88.79 113 ASP B O 1
ATOM 2116 N N . LEU B 2 31 ? 0.560 -10.531 10.917 1.00 77.49 114 LEU B N 1
ATOM 2117 C CA . LEU B 2 31 ? -0.805 -10.353 11.398 1.00 76.74 114 LEU B CA 1
ATOM 2118 C C . LEU B 2 31 ? -0.911 -9.167 12.348 1.00 75.80 114 LEU B C 1
ATOM 2119 O O . LEU B 2 31 ? -1.924 -8.458 12.343 1.00 76.34 114 LEU B O 1
ATOM 2124 N N . SER B 2 32 ? 0.121 -8.933 13.162 1.00 74.72 115 SER B N 1
ATOM 2125 C CA . SER B 2 32 ? 0.110 -7.781 14.058 1.00 66.63 115 SER B CA 1
ATOM 2126 C C . SER B 2 32 ? 0.001 -6.477 13.280 1.00 65.37 115 SER B C 1
ATOM 2127 O O . SER B 2 32 ? -0.788 -5.594 13.640 1.00 60.24 115 SER B O 1
ATOM 2130 N N . ALA B 2 33 ? 0.780 -6.341 12.204 1.00 70.64 116 ALA B N 1
ATOM 2131 C CA . ALA B 2 33 ? 0.794 -5.092 11.451 1.00 62.00 116 ALA B CA 1
ATOM 2132 C C . ALA B 2 33 ? -0.461 -4.937 10.600 1.00 65.31 116 ALA B C 1
ATOM 2133 O O . ALA B 2 33 ? -1.056 -3.853 10.554 1.00 65.98 116 ALA B O 1
ATOM 2135 N N . ARG B 2 34 ? -0.875 -6.005 9.913 1.00 67.30 117 ARG B N 1
ATOM 2136 C CA . ARG B 2 34 ? -2.051 -5.916 9.051 1.00 65.55 117 ARG B CA 1
ATOM 2137 C C . ARG B 2 34 ? -3.311 -5.624 9.858 1.00 65.88 117 ARG B C 1
ATOM 2138 O O . ARG B 2 34 ? -4.174 -4.855 9.418 1.00 66.60 117 ARG B O 1
ATOM 2146 N N . TYR B 2 35 ? -3.434 -6.222 11.045 1.00 64.12 118 TYR B N 1
ATOM 2147 C CA . TYR B 2 35 ? -4.599 -5.944 11.880 1.00 61.46 118 TYR B CA 1
ATOM 2148 C C . TYR B 2 35 ? -4.577 -4.513 12.401 1.00 65.02 118 TYR B C 1
ATOM 2149 O O . TYR B 2 35 ? -5.625 -3.861 12.486 1.00 66.29 118 TYR B O 1
ATOM 2158 N N . GLN B 2 36 ? -3.395 -4.010 12.762 1.00 63.85 119 GLN B N 1
ATOM 2159 C CA . GLN B 2 36 ? -3.297 -2.640 13.252 1.00 62.59 119 GLN B CA 1
ATOM 2160 C C . GLN B 2 36 ? -3.674 -1.640 12.168 1.00 64.94 119 GLN B C 1
ATOM 2161 O O . GLN B 2 36 ? -4.380 -0.660 12.437 1.00 63.34 119 GLN B O 1
ATOM 2167 N N . GLN B 2 37 ? -3.223 -1.874 10.935 1.00 67.43 120 GLN B N 1
ATOM 2168 C CA . GLN B 2 37 ? -3.513 -0.935 9.857 1.00 60.79 120 GLN B CA 1
ATOM 2169 C C . GLN B 2 37 ? -4.996 -0.918 9.513 1.00 62.42 120 GLN B C 1
ATOM 2170 O O . GLN B 2 37 ? -5.531 0.131 9.138 1.00 69.40 120 GLN B O 1
ATOM 2176 N N . TRP B 2 38 ? -5.677 -2.057 9.649 1.00 64.60 121 TRP B N 1
ATOM 2177 C CA . TRP B 2 38 ? -7.098 -2.129 9.319 1.00 67.74 121 TRP B CA 1
ATOM 2178 C C . TRP B 2 38 ? -7.961 -1.446 10.373 1.00 62.78 121 TRP B C 1
ATOM 2179 O O . TRP B 2 38 ? -8.998 -0.861 10.040 1.00 66.81 121 TRP B O 1
ATOM 2190 N N . VAL B 2 39 ? -7.555 -1.510 11.641 1.00 58.86 122 VAL B N 1
ATOM 2191 C CA . VAL B 2 39 ? -8.309 -0.847 12.698 1.00 63.63 122 VAL B CA 1
ATOM 2192 C C . VAL B 2 39 ? -8.052 0.655 12.686 1.00 70.87 122 VAL B C 1
ATOM 2193 O O . VAL B 2 39 ? -8.982 1.456 12.838 1.00 67.56 122 VAL B O 1
ATOM 2197 N N . THR B 2 40 ? -6.797 1.062 12.490 1.00 77.16 123 THR B N 1
ATOM 2198 C CA . THR B 2 40 ? -6.408 2.459 12.634 1.00 72.59 123 THR B CA 1
ATOM 2199 C C . THR B 2 40 ? -6.406 3.235 11.325 1.00 72.92 123 THR B C 1
ATOM 2200 O O . THR B 2 40 ? -6.496 4.467 11.359 1.00 71.82 123 THR B O 1
ATOM 2204 N N . ASN B 2 41 ? -6.297 2.551 10.184 1.00 72.71 124 ASN B N 1
ATOM 2205 C CA . ASN B 2 41 ? -6.090 3.198 8.885 1.00 73.68 124 ASN B CA 1
ATOM 2206 C C . ASN B 2 41 ? -4.824 4.052 8.876 1.00 70.59 124 ASN B C 1
ATOM 2207 O O . ASN B 2 41 ? -4.716 5.018 8.118 1.00 64.74 124 ASN B O 1
ATOM 2212 N N . PHE B 2 42 ? -3.860 3.700 9.727 1.00 65.48 125 PHE B N 1
ATOM 2213 C CA . PHE B 2 42 ? -2.543 4.318 9.740 1.00 61.72 125 PHE B CA 1
ATOM 2214 C C . PHE B 2 42 ? -1.592 3.480 8.907 1.00 62.67 125 PHE B C 1
ATOM 2215 O O . PHE B 2 42 ? -1.561 2.251 9.070 1.00 67.10 125 PHE B O 1
ATOM 2223 N N . PRO B 2 43 ? -0.819 4.079 8.003 1.00 60.42 126 PRO B N 1
ATOM 2224 C CA . PRO B 2 43 ? 0.169 3.293 7.253 1.00 61.11 126 PRO B CA 1
ATOM 2225 C C . PRO B 2 43 ? 1.262 2.774 8.179 1.00 59.23 126 PRO B C 1
ATOM 2226 O O . PRO B 2 43 ? 1.784 3.508 9.021 1.00 60.02 126 PRO B O 1
ATOM 2230 N N . PHE B 2 44 ? 1.584 1.494 8.031 1.00 60.61 127 PHE B N 1
ATOM 2231 C CA . PHE B 2 44 ? 2.678 0.906 8.788 1.00 55.38 127 PHE B CA 1
ATOM 2232 C C . PHE B 2 44 ? 3.992 1.593 8.418 1.00 69.27 127 PHE B C 1
ATOM 2233 O O . PHE B 2 44 ? 4.221 1.900 7.241 1.00 72.39 127 PHE B O 1
ATOM 2241 N N . PRO B 2 45 ? 4.880 1.856 9.391 1.00 65.12 128 PRO B N 1
ATOM 2242 C CA . PRO B 2 45 ? 4.736 1.572 10.819 1.00 67.69 128 PRO B CA 1
ATOM 2243 C C . PRO B 2 45 ? 4.401 2.810 11.641 1.00 64.08 128 PRO B C 1
ATOM 2244 O O . PRO B 2 45 ? 4.929 2.977 12.740 1.00 65.67 128 PRO B O 1
ATOM 2248 N N . HIS B 2 46 ? 3.539 3.670 11.113 1.00 59.26 129 HIS B N 1
ATOM 2249 C CA . HIS B 2 46 ? 3.229 4.921 11.786 1.00 54.22 129 HIS B CA 1
ATOM 2250 C C . HIS B 2 46 ? 2.186 4.710 12.872 1.00 57.75 129 HIS B C 1
ATOM 2251 O O . HIS B 2 46 ? 1.269 3.895 12.730 1.00 63.51 129 HIS B O 1
ATOM 2258 N N . GLU B 2 47 ? 2.342 5.449 13.969 1.00 61.40 130 GLU B N 1
ATOM 2259 C CA . GLU B 2 47 ? 1.352 5.473 15.037 1.00 59.92 130 GLU B CA 1
ATOM 2260 C C . GLU B 2 47 ? 1.096 6.920 15.441 1.00 59.07 130 GLU B C 1
ATOM 2261 O O . GLU B 2 47 ? 1.571 7.842 14.771 1.00 57.47 130 GLU B O 1
ATOM 2267 N N . TRP B 2 48 ? 0.351 7.134 16.521 1.00 57.77 131 TRP B N 1
ATOM 2268 C CA . TRP B 2 48 ? -0.034 8.470 16.960 1.00 53.28 131 TRP B CA 1
ATOM 2269 C C . TRP B 2 48 ? 0.635 8.773 18.292 1.00 56.71 131 TRP B C 1
ATOM 2270 O O . TRP B 2 48 ? 0.482 8.013 19.255 1.00 62.22 131 TRP B O 1
ATOM 2281 N N . PHE B 2 49 ? 1.364 9.884 18.347 1.00 56.70 132 PHE B N 1
ATOM 2282 C CA . PHE B 2 49 ? 2.055 10.325 19.553 1.00 56.97 132 PHE B CA 1
ATOM 2283 C C . PHE B 2 49 ? 1.365 11.580 20.072 1.00 64.24 132 PHE B C 1
ATOM 2284 O O . PHE B 2 49 ? 1.401 12.630 19.420 1.00 72.65 132 PHE B O 1
ATOM 2292 N N . TRP B 2 50 ? 0.730 11.468 21.238 1.00 60.42 133 TRP B N 1
ATOM 2293 C CA . TRP B 2 50 ? 0.098 12.610 21.882 1.00 56.02 133 TRP B CA 1
ATOM 2294 C C . TRP B 2 50 ? 0.157 12.423 23.390 1.00 58.28 133 TRP B C 1
ATOM 2295 O O . TRP B 2 50 ? 0.045 11.300 23.887 1.00 59.10 133 TRP B O 1
ATOM 2306 N N . SER B 2 51 ? 0.331 13.535 24.108 1.00 60.35 134 SER B N 1
ATOM 2307 C CA . SER B 2 51 ? 0.406 13.543 25.570 1.00 58.40 134 SER B CA 1
ATOM 2308 C C . SER B 2 51 ? 1.517 12.632 26.084 1.00 60.38 134 SER B C 1
ATOM 2309 O O . SER B 2 51 ? 1.413 12.059 27.170 1.00 68.73 134 SER B O 1
ATOM 2312 N N . GLY B 2 52 ? 2.587 12.493 25.302 1.00 59.59 135 GLY B N 1
ATOM 2313 C CA . GLY B 2 52 ? 3.746 11.727 25.705 1.00 57.90 135 GLY B CA 1
ATOM 2314 C C . GLY B 2 52 ? 3.610 10.225 25.594 1.00 60.85 135 GLY B C 1
ATOM 2315 O O . GLY B 2 52 ? 4.549 9.508 25.963 1.00 65.65 135 GLY B O 1
ATOM 2316 N N . THR B 2 53 ? 2.485 9.717 25.105 1.00 53.82 136 THR B N 1
ATOM 2317 C CA . THR B 2 53 ? 2.281 8.284 24.977 1.00 65.55 136 THR B CA 1
ATOM 2318 C C . THR B 2 53 ? 1.984 7.922 23.528 1.00 68.11 136 THR B C 1
ATOM 2319 O O . THR B 2 53 ? 1.687 8.777 22.690 1.00 66.44 136 THR B O 1
ATOM 2323 N N . TRP B 2 54 ? 2.067 6.625 23.245 1.00 67.12 137 TRP B N 1
ATOM 2324 C CA . TRP B 2 54 ? 1.842 6.094 21.910 1.00 53.54 137 TRP B CA 1
ATOM 2325 C C . TRP B 2 54 ? 0.426 5.550 21.788 1.00 46.89 137 TRP B C 1
ATOM 2326 O O . TRP B 2 54 ? -0.061 4.847 22.677 1.00 56.30 137 TRP B O 1
ATOM 2337 N N . TRP B 2 55 ? -0.230 5.886 20.682 1.00 47.95 138 TRP B N 1
ATOM 2338 C CA . TRP B 2 55 ? -1.556 5.383 20.358 1.00 51.69 138 TRP B CA 1
ATOM 2339 C C . TRP B 2 55 ? -1.527 4.816 18.947 1.00 58.66 138 TRP B C 1
ATOM 2340 O O . TRP B 2 55 ? -0.895 5.388 18.054 1.00 65.52 138 TRP B O 1
ATOM 2351 N N . ASP B 2 56 ? -2.205 3.685 18.748 1.00 54.43 139 ASP B N 1
ATOM 2352 C CA . ASP B 2 56 ? -2.157 3.036 17.444 1.00 55.51 139 ASP B CA 1
ATOM 2353 C C . ASP B 2 56 ? -2.890 3.846 16.383 1.00 59.17 139 ASP B C 1
ATOM 2354 O O . ASP B 2 56 ? -2.478 3.851 15.217 1.00 65.05 139 ASP B O 1
ATOM 2359 N N . GLY B 2 57 ? -3.962 4.537 16.762 1.00 58.66 140 GLY B N 1
ATOM 2360 C CA . GLY B 2 57 ? -4.736 5.316 15.819 1.00 63.03 140 GLY B CA 1
ATOM 2361 C C . GLY B 2 57 ? -5.431 6.467 16.514 1.00 62.99 140 GLY B C 1
ATOM 2362 O O . GLY B 2 57 ? -5.313 6.650 17.727 1.00 59.05 140 GLY B O 1
ATOM 2363 N N . PHE B 2 58 ? -6.167 7.249 15.725 1.00 69.03 141 PHE B N 1
ATOM 2364 C CA . PHE B 2 58 ? -6.863 8.421 16.256 1.00 67.10 141 PHE B CA 1
ATOM 2365 C C . PHE B 2 58 ? -7.990 8.787 15.300 1.00 65.66 141 PHE B C 1
ATOM 2366 O O . PHE B 2 58 ? -7.733 9.335 14.223 1.00 62.44 141 PHE B O 1
ATOM 2374 N N . ASP B 2 59 ? -9.228 8.491 15.695 1.00 67.35 142 ASP B N 1
ATOM 2375 C CA . ASP B 2 59 ? -10.410 8.850 14.911 1.00 69.16 142 ASP B CA 1
ATOM 2376 C C . ASP B 2 59 ? -10.793 10.277 15.281 1.00 73.33 142 ASP B C 1
ATOM 2377 O O . ASP B 2 59 ? -11.575 10.518 16.202 1.00 72.52 142 ASP B O 1
ATOM 2382 N N . GLU B 2 60 ? -10.231 11.237 14.547 1.00 75.03 143 GLU B N 1
ATOM 2383 C CA . GLU B 2 60 ? -10.438 12.644 14.882 1.00 72.40 143 GLU B CA 1
ATOM 2384 C C . GLU B 2 60 ? -11.898 13.083 14.819 1.00 74.13 143 GLU B C 1
ATOM 2385 O O . GLU B 2 60 ? -12.334 13.790 15.744 1.00 68.89 143 GLU B O 1
ATOM 2391 N N . PRO B 2 61 ? -12.694 12.731 13.797 1.00 75.03 144 PRO B N 1
ATOM 2392 C CA . PRO B 2 61 ? -14.108 13.147 13.820 1.00 77.88 144 PRO B CA 1
ATOM 2393 C C . PRO B 2 61 ? -14.864 12.662 15.047 1.00 81.57 144 PRO B C 1
ATOM 2394 O O . PRO B 2 61 ? -15.748 13.371 15.543 1.00 88.32 144 PRO B O 1
ATOM 2398 N N . ARG B 2 62 ? -14.542 11.471 15.552 1.00 74.81 145 ARG B N 1
ATOM 2399 C CA . ARG B 2 62 ? -15.138 10.963 16.780 1.00 69.12 145 ARG B CA 1
ATOM 2400 C C . ARG B 2 62 ? -14.339 11.325 18.024 1.00 65.94 145 ARG B C 1
ATOM 2401 O O . ARG B 2 62 ? -14.804 11.052 19.136 1.00 59.76 145 ARG B O 1
ATOM 2409 N N . CYS B 2 63 ? -13.157 11.920 17.862 1.00 66.00 146 CYS B N 1
ATOM 2410 C CA . CYS B 2 63 ? -12.261 12.218 18.980 1.00 68.22 146 CYS B CA 1
ATOM 2411 C C . CYS B 2 63 ? -12.032 10.985 19.849 1.00 70.47 146 CYS B C 1
ATOM 2412 O O . CYS B 2 63 ? -12.053 11.049 21.080 1.00 71.39 146 CYS B O 1
ATOM 2415 N N . THR B 2 64 ? -11.818 9.846 19.200 1.00 71.89 147 THR B N 1
ATOM 2416 C CA . THR B 2 64 ? -11.556 8.589 19.883 1.00 65.69 147 THR B CA 1
ATOM 2417 C C . THR B 2 64 ? -10.167 8.103 19.499 1.00 64.75 147 THR B C 1
ATOM 2418 O O . THR B 2 64 ? -9.833 8.043 18.311 1.00 67.01 147 THR B O 1
ATOM 2422 N N . LEU B 2 65 ? -9.359 7.770 20.499 1.00 58.26 148 LEU B N 1
ATOM 2423 C CA . LEU B 2 65 ? -8.040 7.208 20.253 1.00 62.43 148 LEU B CA 1
ATOM 2424 C C . LEU B 2 65 ? -8.133 5.691 20.187 1.00 63.58 148 LEU B C 1
ATOM 2425 O O . LEU B 2 65 ? -8.815 5.062 20.999 1.00 64.39 148 LEU B O 1
ATOM 2430 N N . LEU B 2 66 ? -7.444 5.109 19.213 1.00 64.15 149 LEU B N 1
ATOM 2431 C CA . LEU B 2 66 ? -7.572 3.695 18.906 1.00 61.43 149 LEU B CA 1
ATOM 2432 C C . LEU B 2 66 ? -6.315 2.932 19.303 1.00 61.33 149 LEU B C 1
ATOM 2433 O O . LEU B 2 66 ? -5.204 3.469 19.275 1.00 67.95 149 LEU B O 1
ATOM 2438 N N . GLU B 2 67 ? -6.510 1.668 19.674 1.00 58.12 150 GLU B N 1
ATOM 2439 C CA . GLU B 2 67 ? -5.415 0.741 19.929 1.00 58.74 150 GLU B CA 1
ATOM 2440 C C . GLU B 2 67 ? -5.861 -0.649 19.501 1.00 58.96 150 GLU B C 1
ATOM 2441 O O . GLU B 2 67 ? -6.953 -1.089 19.869 1.00 67.03 150 GLU B O 1
ATOM 2447 N N . ALA B 2 68 ? -5.021 -1.330 18.726 1.00 54.60 151 ALA B N 1
ATOM 2448 C CA . ALA B 2 68 ? -5.330 -2.651 18.199 1.00 53.45 151 ALA B CA 1
ATOM 2449 C C . ALA B 2 68 ? -4.370 -3.685 18.773 1.00 62.16 151 ALA B C 1
ATOM 2450 O O . ALA B 2 68 ? -3.170 -3.423 18.912 1.00 68.84 151 ALA B O 1
ATOM 2452 N N . LYS B 2 69 ? -4.906 -4.862 19.097 1.00 62.05 152 LYS B N 1
ATOM 2453 C CA . LYS B 2 69 ? -4.133 -5.967 19.658 1.00 55.18 152 LYS B CA 1
ATOM 2454 C C . LYS B 2 69 ? -4.479 -7.238 18.898 1.00 60.02 152 LYS B C 1
ATOM 2455 O O . LYS B 2 69 ? -5.642 -7.656 18.877 1.00 58.32 152 LYS B O 1
ATOM 2461 N N . ALA B 2 70 ? -3.471 -7.858 18.286 1.00 67.44 153 ALA B N 1
ATOM 2462 C CA . ALA B 2 70 ? -3.707 -9.002 17.415 1.00 70.68 153 ALA B CA 1
ATOM 2463 C C . ALA B 2 70 ? -3.472 -10.331 18.124 1.00 78.46 153 ALA B C 1
ATOM 2464 O O . ALA B 2 70 ? -4.418 -10.943 18.631 1.00 89.90 153 ALA B O 1
ATOM 2466 N N . ASN B 2 71 ? -2.221 -10.785 18.164 1.00 76.61 154 ASN B N 1
ATOM 2467 C CA . ASN B 2 71 ? -1.888 -12.136 18.617 1.00 77.47 154 ASN B CA 1
ATOM 2468 C C . ASN B 2 71 ? -1.545 -12.104 20.103 1.00 76.82 154 ASN B C 1
ATOM 2469 O O . ASN B 2 71 ? -0.447 -11.700 20.492 1.00 78.34 154 ASN B O 1
ATOM 2474 N N . TYR B 2 72 ? -2.486 -12.549 20.940 1.00 73.55 155 TYR B N 1
ATOM 2475 C CA . TYR B 2 72 ? -2.248 -12.635 22.373 1.00 69.05 155 TYR B CA 1
ATOM 2476 C C . TYR B 2 72 ? -2.903 -13.840 23.033 1.00 77.49 155 TYR B C 1
ATOM 2477 O O . TYR B 2 72 ? -2.701 -14.042 24.234 1.00 83.63 155 TYR B O 1
ATOM 2486 N N . ALA B 2 73 ? -3.673 -14.647 22.298 1.00 78.18 156 ALA B N 1
ATOM 2487 C CA . ALA B 2 73 ? -4.371 -15.772 22.907 1.00 72.24 156 ALA B CA 1
ATOM 2488 C C . ALA B 2 73 ? -3.419 -16.845 23.413 1.00 72.17 156 ALA B C 1
ATOM 2489 O O . ALA B 2 73 ? -3.787 -17.601 24.319 1.00 83.11 156 ALA B O 1
ATOM 2491 N N . PHE B 2 74 ? -2.208 -16.925 22.860 1.00 69.83 157 PHE B N 1
ATOM 2492 C CA . PHE B 2 74 ? -1.268 -17.969 23.252 1.00 73.91 157 PHE B CA 1
ATOM 2493 C C . PHE B 2 74 ? -0.751 -17.800 24.674 1.00 76.85 157 PHE B C 1
ATOM 2494 O O . PHE B 2 74 ? -0.089 -18.711 25.184 1.00 87.79 157 PHE B O 1
ATOM 2502 N N . LEU B 2 75 ? -1.039 -16.675 25.326 1.00 68.05 158 LEU B N 1
ATOM 2503 C CA . LEU B 2 75 ? -0.685 -16.469 26.723 1.00 68.01 158 LEU B CA 1
ATOM 2504 C C . LEU B 2 75 ? -1.839 -16.751 27.675 1.00 73.64 158 LEU B C 1
ATOM 2505 O O . LEU B 2 75 ? -1.667 -16.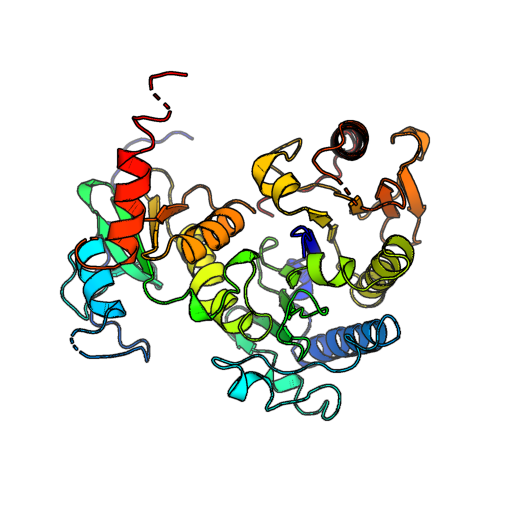632 28.894 1.00 69.63 158 LEU B O 1
ATOM 2510 N N . PHE B 2 76 ? -3.003 -17.123 27.153 1.00 75.27 159 PHE B N 1
ATOM 2511 C CA . PHE B 2 76 ? -4.146 -17.518 27.958 1.00 72.56 159 PHE B CA 1
ATOM 2512 C C . PHE B 2 76 ? -4.448 -18.991 27.727 1.00 80.28 159 PHE B C 1
ATOM 2513 O O . PHE B 2 76 ? -4.126 -19.551 26.675 1.00 85.18 159 PHE B O 1
ATOM 2521 N N . VAL B 2 77 ? -5.063 -19.621 28.720 1.00 84.68 160 VAL B N 1
ATOM 2522 C CA . VAL B 2 77 ? -5.618 -20.954 28.511 1.00 95.82 160 VAL B CA 1
ATOM 2523 C C . VAL B 2 77 ? -7.027 -20.750 27.964 1.00 98.09 160 VAL B C 1
ATOM 2524 O O . VAL B 2 77 ? -7.774 -19.897 28.464 1.00 93.90 160 VAL B O 1
ATOM 2528 N N . PRO B 2 78 ? -7.410 -21.458 26.906 1.00 105.41 161 PRO B N 1
ATOM 2529 C CA . PRO B 2 78 ? -8.649 -21.110 26.197 1.00 110.74 161 PRO B CA 1
ATOM 2530 C C . PRO B 2 78 ? -9.912 -21.362 27.005 1.00 115.44 161 PRO B C 1
ATOM 2531 O O . PRO B 2 78 ? -10.726 -20.453 27.193 1.00 118.87 161 PRO B O 1
ATOM 2535 N N . LEU B 2 79 ? -10.085 -22.593 27.491 1.00 113.41 162 LEU B N 1
ATOM 2536 C CA . LEU B 2 79 ? -11.353 -22.983 28.096 1.00 111.87 162 LEU B CA 1
ATOM 2537 C C . LEU B 2 79 ? -11.622 -22.289 29.425 1.00 103.80 162 LEU B C 1
ATOM 2538 O O . LEU B 2 79 ? -12.787 -22.158 29.814 1.00 108.91 162 LEU B O 1
ATOM 2543 N N . LEU B 2 80 ? -10.586 -21.834 30.126 1.00 96.55 163 LEU B N 1
ATOM 2544 C CA . LEU B 2 80 ? -10.746 -21.328 31.483 1.00 96.72 163 LEU B CA 1
ATOM 2545 C C . LEU B 2 80 ? -10.829 -19.808 31.549 1.00 96.47 163 LEU B C 1
ATOM 2546 O O . LEU B 2 80 ? -11.223 -19.270 32.589 1.00 98.50 163 LEU B O 1
ATOM 2551 N N . GLY B 2 81 ? -10.468 -19.107 30.475 1.00 93.31 164 GLY B N 1
ATOM 2552 C CA . GLY B 2 81 ? -10.546 -17.660 30.453 1.00 81.94 164 GLY B CA 1
ATOM 2553 C C . GLY B 2 81 ? -9.540 -16.944 31.320 1.00 77.41 164 GLY B C 1
ATOM 2554 O O . GLY B 2 81 ? -9.711 -15.750 31.583 1.00 79.32 164 GLY B O 1
ATOM 2555 N N . VAL B 2 82 ? -8.498 -17.630 31.777 1.00 77.80 165 VAL B N 1
ATOM 2556 C CA . VAL B 2 82 ? -7.462 -17.006 32.596 1.00 77.16 165 VAL B CA 1
ATOM 2557 C C . VAL B 2 82 ? -6.141 -17.067 31.839 1.00 72.40 165 VAL B C 1
ATOM 2558 O O . VAL B 2 82 ? -5.950 -17.953 30.992 1.00 75.30 165 VAL B O 1
ATOM 2562 N N . PRO B 2 83 ? -5.216 -16.146 32.094 1.00 67.73 166 PRO B N 1
ATOM 2563 C CA . PRO B 2 83 ? -3.895 -16.231 31.466 1.00 68.41 166 PRO B CA 1
ATOM 2564 C C . PRO B 2 83 ? -3.076 -17.376 32.037 1.00 71.49 166 PRO B C 1
ATOM 2565 O O . PRO B 2 83 ? -3.310 -17.860 33.147 1.00 70.62 166 PRO B O 1
ATOM 2569 N N . ARG B 2 84 ? -2.104 -17.808 31.248 1.00 74.62 167 ARG B N 1
ATOM 2570 C CA . ARG B 2 84 ? -1.120 -18.752 31.751 1.00 79.52 167 ARG B CA 1
ATOM 2571 C C . ARG B 2 84 ? -0.274 -18.053 32.807 1.00 81.53 167 ARG B C 1
ATOM 2572 O O . ARG B 2 84 ? 0.181 -16.927 32.579 1.00 75.33 167 ARG B O 1
ATOM 2580 N N . PRO B 2 85 ? -0.061 -18.668 33.973 1.00 69.09 168 PRO B N 1
ATOM 2581 C CA . PRO B 2 85 ? 0.634 -17.959 35.062 1.00 72.29 168 PRO B CA 1
ATOM 2582 C C . PRO B 2 85 ? 2.017 -17.462 34.680 1.00 72.88 168 PRO B C 1
ATOM 2583 O O . PRO B 2 85 ? 2.477 -16.455 35.233 1.00 72.54 168 PRO B O 1
ATOM 2587 N N . TRP B 2 86 ? 2.688 -18.126 33.738 1.00 71.45 169 TRP B N 1
ATOM 2588 C CA . TRP B 2 86 ? 4.022 -17.709 33.331 1.00 65.47 169 TRP B CA 1
ATOM 2589 C C . TRP B 2 86 ? 4.015 -16.478 32.437 1.00 65.38 169 TRP B C 1
ATOM 2590 O O . TRP B 2 86 ? 5.089 -15.935 32.153 1.00 66.80 169 TRP B O 1
ATOM 2601 N N . ALA B 2 87 ? 2.843 -16.024 31.992 1.00 67.00 170 ALA B N 1
ATOM 2602 C CA . ALA B 2 87 ? 2.736 -14.888 31.087 1.00 68.35 170 ALA B CA 1
ATOM 2603 C C . ALA B 2 87 ? 2.100 -13.673 31.752 1.00 66.38 170 ALA B C 1
ATOM 2604 O O . ALA B 2 87 ? 1.679 -12.742 31.058 1.00 69.65 170 ALA B O 1
ATOM 2606 N N . ARG B 2 88 ? 2.029 -13.662 33.085 1.00 59.91 171 ARG B N 1
ATOM 2607 C CA . ARG B 2 88 ? 1.391 -12.552 33.785 1.00 62.88 171 ARG B CA 1
ATOM 2608 C C . ARG B 2 88 ? 2.116 -11.236 33.524 1.00 68.75 171 ARG B C 1
ATOM 2609 O O . ARG B 2 88 ? 1.477 -10.195 33.334 1.00 69.80 171 ARG B O 1
ATOM 2617 N N . ALA B 2 89 ? 3.451 -11.263 33.506 1.00 70.53 172 ALA B N 1
ATOM 2618 C CA . ALA B 2 89 ? 4.211 -10.034 33.299 1.00 65.45 172 ALA B CA 1
ATOM 2619 C C . ALA B 2 89 ? 3.974 -9.459 31.907 1.00 62.98 172 ALA B C 1
ATOM 2620 O O . ALA B 2 89 ? 3.851 -8.238 31.750 1.00 65.66 172 ALA B O 1
ATOM 2622 N N . LYS B 2 90 ? 3.907 -10.318 30.887 1.00 62.55 173 LYS B N 1
ATOM 2623 C CA . LYS B 2 90 ? 3.657 -9.836 29.531 1.00 54.10 173 LYS B CA 1
ATOM 2624 C C . LYS B 2 90 ? 2.223 -9.346 29.377 1.00 59.07 173 LYS B C 1
ATOM 2625 O O . LYS B 2 90 ? 1.970 -8.359 28.676 1.00 61.38 173 LYS B O 1
ATOM 2631 N N . VAL B 2 91 ? 1.272 -10.021 30.026 1.00 58.34 174 VAL B N 1
ATOM 2632 C CA . VAL B 2 91 ? -0.117 -9.574 29.981 1.00 58.82 174 VAL B CA 1
ATOM 2633 C C . VAL B 2 91 ? -0.271 -8.245 30.709 1.00 59.15 174 VAL B C 1
ATOM 2634 O O . VAL B 2 91 ? -1.009 -7.357 30.262 1.00 67.45 174 VAL B O 1
ATOM 2638 N N . LYS B 2 92 ? 0.432 -8.080 31.831 1.00 57.68 175 LYS B N 1
ATOM 2639 C CA . LYS B 2 92 ? 0.314 -6.853 32.612 1.00 59.85 175 LYS B CA 1
ATOM 2640 C C . LYS B 2 92 ? 0.795 -5.644 31.819 1.00 64.51 175 LYS B C 1
ATOM 2641 O O . LYS B 2 92 ? 0.110 -4.618 31.750 1.00 71.00 175 LYS B O 1
ATOM 2647 N N . SER B 2 93 ? 1.971 -5.752 31.199 1.00 63.88 176 SER B N 1
ATOM 2648 C CA . SER B 2 93 ? 2.561 -4.600 30.529 1.00 65.54 176 SER B CA 1
ATOM 2649 C C . SER B 2 93 ? 1.899 -4.328 29.182 1.00 65.84 176 SER B C 1
ATOM 2650 O O . SER B 2 93 ? 1.590 -3.177 28.857 1.00 68.39 176 SER B O 1
ATOM 2653 N N . ASP B 2 94 ? 1.671 -5.373 28.387 1.00 65.31 177 ASP B N 1
ATOM 2654 C CA . ASP B 2 94 ? 1.195 -5.175 27.022 1.00 65.90 177 ASP B CA 1
ATOM 2655 C C . ASP B 2 94 ? -0.307 -4.924 26.950 1.00 66.27 177 ASP B C 1
ATOM 2656 O O . ASP B 2 94 ? -0.767 -4.229 26.037 1.00 67.07 177 ASP B O 1
ATOM 2661 N N . LEU B 2 95 ? -1.082 -5.466 27.884 1.00 64.47 178 LEU B N 1
ATOM 2662 C CA . LEU B 2 95 ? -2.536 -5.434 27.773 1.00 61.36 178 LEU B CA 1
ATOM 2663 C C . LEU B 2 95 ? -3.227 -4.642 28.873 1.00 67.66 178 LEU B C 1
ATOM 2664 O O . LEU B 2 95 ? -4.220 -3.963 28.601 1.00 72.40 178 LEU B O 1
ATOM 2669 N N . LEU B 2 96 ? -2.741 -4.708 30.113 1.00 61.86 179 LEU B N 1
ATOM 2670 C CA . LEU B 2 96 ? -3.463 -4.140 31.247 1.00 58.05 179 LEU B CA 1
ATOM 2671 C C . LEU B 2 96 ? -2.986 -2.735 31.607 1.00 57.26 179 LEU B C 1
ATOM 2672 O O . LEU B 2 96 ? -3.749 -1.772 31.496 1.00 66.94 179 LEU B O 1
ATOM 2677 N N . GLN B 2 97 ? -1.733 -2.594 32.044 1.00 50.06 180 GLN B N 1
ATOM 2678 C CA . GLN B 2 97 ? -1.283 -1.291 32.520 1.00 56.59 180 GLN B CA 1
ATOM 2679 C C . GLN B 2 97 ? -1.032 -0.310 31.382 1.00 62.61 180 GLN B C 1
ATOM 2680 O O . GLN B 2 97 ? -1.006 0.902 31.619 1.00 71.40 180 GLN B O 1
ATOM 2686 N N . LYS B 2 98 ? -0.851 -0.800 30.156 1.00 60.32 181 LYS B N 1
ATOM 2687 C CA . LYS B 2 98 ? -0.815 0.101 29.011 1.00 59.20 181 LYS B CA 1
ATOM 2688 C C . LYS B 2 98 ? -2.187 0.705 28.743 1.00 66.68 181 LYS B C 1
ATOM 2689 O O . LYS B 2 98 ? -2.283 1.862 28.319 1.00 77.25 181 LYS B O 1
ATOM 2695 N N . ALA B 2 99 ? -3.258 -0.057 28.987 1.00 62.39 182 ALA B N 1
ATOM 2696 C CA . ALA B 2 99 ? -4.601 0.495 28.859 1.00 60.52 182 ALA B CA 1
ATOM 2697 C C . ALA B 2 99 ? -4.938 1.418 30.020 1.00 60.82 182 ALA B C 1
ATOM 2698 O O . ALA B 2 99 ? -5.716 2.364 29.853 1.00 61.63 182 ALA B O 1
ATOM 2700 N N . GLU B 2 100 ? -4.371 1.158 31.199 1.00 60.23 183 GLU B N 1
ATOM 2701 C CA . GLU B 2 100 ? -4.563 2.066 32.324 1.00 63.57 183 GLU B CA 1
ATOM 2702 C C . GLU B 2 100 ? -3.930 3.423 32.046 1.00 64.37 183 GLU B C 1
ATOM 2703 O O . GLU B 2 100 ? -4.494 4.464 32.403 1.00 61.61 183 GLU B O 1
ATOM 2709 N N . VAL B 2 101 ? -2.758 3.429 31.406 1.00 64.65 184 VAL B N 1
ATOM 2710 C CA . VAL B 2 101 ? -2.121 4.687 31.030 1.00 61.64 184 VAL B CA 1
ATOM 2711 C C . VAL B 2 101 ? -2.937 5.396 29.957 1.00 60.25 184 VAL B C 1
ATOM 2712 O O . VAL B 2 101 ? -3.126 6.618 30.006 1.00 54.30 184 VAL B O 1
ATOM 2716 N N . HIS B 2 102 ? -3.439 4.640 28.976 1.00 55.95 185 HIS B N 1
ATOM 2717 C CA . HIS B 2 102 ? -4.284 5.223 27.939 1.00 56.61 185 HIS B CA 1
ATOM 2718 C C . HIS B 2 102 ? -5.503 5.911 28.541 1.00 61.24 185 HIS B C 1
ATOM 2719 O O . HIS B 2 102 ? -5.883 7.006 28.110 1.00 63.25 185 HIS B O 1
ATOM 2726 N N . SER B 2 103 ? -6.123 5.286 29.544 1.00 60.58 186 SER B N 1
ATOM 2727 C CA . SER B 2 103 ? -7.303 5.875 30.167 1.00 59.58 186 SER B CA 1
ATOM 2728 C C . SER B 2 103 ? -6.952 7.138 30.944 1.00 61.49 186 SER B C 1
ATOM 2729 O O . SER B 2 103 ? -7.722 8.106 30.943 1.00 64.89 186 SER B O 1
ATOM 2732 N N . ASP B 2 104 ? -5.795 7.149 31.614 1.00 59.84 187 ASP B N 1
ATOM 2733 C CA . ASP B 2 104 ? -5.425 8.303 32.429 1.00 66.47 187 ASP B CA 1
ATOM 2734 C C . ASP B 2 104 ? -5.086 9.515 31.576 1.00 69.84 187 ASP B C 1
ATOM 2735 O O . ASP B 2 104 ? -5.335 10.652 31.992 1.00 74.96 187 ASP B O 1
ATOM 2740 N N . LYS B 2 105 ? -4.520 9.296 30.391 1.00 69.93 188 LYS B N 1
ATOM 2741 C CA . LYS B 2 105 ? -4.088 10.390 29.533 1.00 67.51 188 LYS B CA 1
ATOM 2742 C C . LYS B 2 105 ? -5.170 10.864 28.572 1.00 64.82 188 LYS B C 1
ATOM 2743 O O . LYS B 2 105 ? -5.074 11.987 28.063 1.00 69.25 188 LYS B O 1
ATOM 2749 N N . ALA B 2 106 ? -6.193 10.047 28.316 1.00 65.49 189 ALA B N 1
ATOM 2750 C CA . ALA B 2 106 ? -7.285 10.424 27.418 1.00 65.08 189 ALA B CA 1
ATOM 2751 C C . ALA B 2 106 ? -8.296 11.255 28.202 1.00 68.18 189 ALA B C 1
ATOM 2752 O O . ALA B 2 106 ? -9.332 10.771 28.666 1.00 73.75 189 ALA B O 1
ATOM 2754 N N . ARG B 2 107 ? -7.982 12.539 28.346 1.00 64.22 190 ARG B N 1
ATOM 2755 C CA . ARG B 2 107 ? -8.802 13.480 29.090 1.00 63.33 190 ARG B CA 1
ATOM 2756 C C . ARG B 2 107 ? -8.793 14.823 28.368 1.00 69.54 190 ARG B C 1
ATOM 2757 O O . ARG B 2 107 ? -7.819 15.148 27.681 1.00 73.04 190 ARG B O 1
ATOM 2765 N N . PRO B 2 108 ? -9.869 15.619 28.502 1.00 65.68 191 PRO B N 1
ATOM 2766 C CA . PRO B 2 108 ? -11.078 15.384 29.299 1.00 61.63 191 PRO B CA 1
ATOM 2767 C C . PRO B 2 108 ? -12.062 14.451 28.607 1.00 64.18 191 PRO B C 1
ATOM 2768 O O . PRO B 2 108 ? -11.998 14.286 27.391 1.00 70.32 191 PRO B O 1
ATOM 2772 N N . THR B 2 109 ? -12.968 13.856 29.374 1.00 62.82 192 THR B N 1
ATOM 2773 C CA . THR B 2 109 ? -13.945 12.909 28.841 1.00 62.55 192 THR B CA 1
ATOM 2774 C C . THR B 2 109 ? -15.335 13.306 29.312 1.00 65.75 192 THR B C 1
ATOM 2775 O O . THR B 2 109 ? -15.647 13.143 30.510 1.00 70.45 192 THR B O 1
ATOM 2779 N N . PRO B 2 110 ? -16.204 13.825 28.428 1.00 68.79 193 PRO B N 1
ATOM 2780 C CA . PRO B 2 110 ? -16.002 14.082 26.994 1.00 69.16 193 PRO B CA 1
ATOM 2781 C C . PRO B 2 110 ? -15.004 15.214 26.726 1.00 71.26 193 PRO B C 1
ATOM 2782 O O . PRO B 2 110 ? -14.694 15.962 27.651 1.00 75.44 193 PRO B O 1
ATOM 2786 N N . PRO B 2 111 ? -14.507 15.341 25.482 1.00 70.52 194 PRO B N 1
ATOM 2787 C CA . PRO B 2 111 ? -14.816 14.540 24.294 1.00 68.32 194 PRO B CA 1
ATOM 2788 C C . PRO B 2 111 ? -13.823 13.420 23.999 1.00 65.95 194 PRO B C 1
ATOM 2789 O O . PRO B 2 111 ? -14.056 12.645 23.072 1.00 75.88 194 PRO B O 1
ATOM 2793 N N . VAL B 2 112 ? -12.735 13.337 24.758 1.00 63.65 195 VAL B N 1
ATOM 2794 C CA . VAL B 2 112 ? -11.670 12.386 24.454 1.00 62.53 195 VAL B CA 1
ATOM 2795 C C . VAL B 2 112 ? -12.056 11.007 24.975 1.00 61.17 195 VAL B C 1
ATOM 2796 O O . VAL B 2 112 ? -12.261 10.819 26.179 1.00 62.16 195 VAL B O 1
ATOM 2800 N N . PHE B 2 113 ? -12.158 10.043 24.066 1.00 59.89 196 PHE B N 1
ATOM 2801 C CA . PHE B 2 113 ? -12.402 8.647 24.392 1.00 60.78 196 PHE B CA 1
ATOM 2802 C C . PHE B 2 113 ? -11.277 7.793 23.824 1.00 62.46 196 PHE B C 1
ATOM 2803 O O . PHE B 2 113 ? -10.481 8.240 22.995 1.00 69.00 196 PHE B O 1
ATOM 2811 N N . VAL B 2 114 ? -11.217 6.545 24.276 1.00 60.49 197 VAL B N 1
ATOM 2812 C CA . VAL B 2 114 ? -10.206 5.603 23.812 1.00 65.95 197 VAL B CA 1
ATOM 2813 C C . VAL B 2 114 ? -10.852 4.231 23.670 1.00 72.25 197 VAL B C 1
ATOM 2814 O O . VAL B 2 114 ? -11.667 3.826 24.506 1.00 74.07 197 VAL B O 1
ATOM 2818 N N . GLU B 2 115 ? -10.508 3.527 22.591 1.00 68.27 198 GLU B N 1
ATOM 2819 C CA . GLU B 2 115 ? -11.048 2.204 22.314 1.00 62.41 198 GLU B CA 1
ATOM 2820 C C . GLU B 2 115 ? -9.917 1.221 22.060 1.00 64.59 198 GLU B C 1
ATOM 2821 O O . GLU B 2 115 ? -8.897 1.574 21.462 1.00 70.83 198 GLU B O 1
ATOM 2827 N N . TRP B 2 116 ? -10.107 -0.014 22.520 1.00 61.89 199 TRP B N 1
ATOM 2828 C CA . TRP B 2 116 ? -9.156 -1.099 22.316 1.00 58.76 199 TRP B CA 1
ATOM 2829 C C . TRP B 2 116 ? -9.854 -2.203 21.537 1.00 66.77 199 TRP B C 1
ATOM 2830 O O . TRP B 2 116 ? -10.837 -2.779 22.017 1.00 75.54 199 TRP B O 1
ATOM 2841 N N . HIS B 2 117 ? -9.354 -2.491 20.339 1.00 62.50 200 HIS B N 1
ATOM 2842 C CA . HIS B 2 117 ? -9.953 -3.479 19.451 1.00 64.87 200 HIS B CA 1
ATOM 2843 C C . HIS B 2 117 ? -9.102 -4.741 19.439 1.00 66.76 200 HIS B C 1
ATOM 2844 O O . HIS B 2 117 ? -7.903 -4.686 19.147 1.00 66.04 200 HIS B O 1
ATOM 2851 N N . PHE B 2 118 ? -9.728 -5.872 19.748 1.00 68.09 201 PHE B N 1
ATOM 2852 C CA . PHE B 2 118 ? -9.047 -7.154 19.853 1.00 63.16 201 PHE B CA 1
ATOM 2853 C C . PHE B 2 118 ? -9.447 -8.048 18.689 1.00 64.70 201 PHE B C 1
ATOM 2854 O O . PHE B 2 118 ? -10.637 -8.195 18.391 1.00 68.39 201 PHE B O 1
ATOM 2862 N N . LEU B 2 119 ? -8.449 -8.645 18.036 1.00 61.34 202 LEU B N 1
ATOM 2863 C CA . LEU B 2 119 ? -8.732 -9.590 16.963 1.00 60.39 202 LEU B CA 1
ATOM 2864 C C . LEU B 2 119 ? -9.327 -10.886 17.500 1.00 63.67 202 LEU B C 1
ATOM 2865 O O . LEU B 2 119 ? -10.150 -11.515 16.825 1.00 71.05 202 LEU B O 1
ATOM 2870 N N . GLN B 2 120 ? -8.939 -11.290 18.706 1.00 63.09 203 GLN B N 1
ATOM 2871 C CA . GLN B 2 120 ? -9.333 -12.568 19.282 1.00 69.37 203 GLN B CA 1
ATOM 2872 C C . GLN B 2 120 ? -10.372 -12.351 20.372 1.00 74.66 203 GLN B C 1
ATOM 2873 O O . GLN B 2 120 ? -10.213 -11.466 21.220 1.00 73.18 203 GLN B O 1
ATOM 2879 N N . ARG B 2 121 ? -11.432 -13.165 20.347 1.00 80.11 204 ARG B N 1
ATOM 2880 C CA . ARG B 2 121 ? -12.486 -13.041 21.351 1.00 84.07 204 ARG B CA 1
ATOM 2881 C C . ARG B 2 121 ? -11.969 -13.377 22.743 1.00 80.68 204 ARG B C 1
ATOM 2882 O O . ARG B 2 121 ? -12.295 -12.689 23.717 1.00 78.72 204 ARG B O 1
ATOM 2890 N N . ILE B 2 122 ? -11.165 -14.437 22.854 1.00 82.41 205 ILE B N 1
ATOM 2891 C CA . ILE B 2 122 ? -10.675 -14.878 24.157 1.00 80.32 205 ILE B CA 1
ATOM 2892 C C . ILE B 2 122 ? -9.871 -13.771 24.828 1.00 71.95 205 ILE B C 1
ATOM 2893 O O . ILE B 2 122 ? -9.984 -13.549 26.040 1.00 67.77 205 ILE B O 1
ATOM 2898 N N . VAL B 2 123 ? -9.063 -13.048 24.051 1.00 73.53 206 VAL B N 1
ATOM 2899 C CA . VAL B 2 123 ? -8.298 -11.938 24.613 1.00 65.58 206 VAL B CA 1
ATOM 2900 C C . VAL B 2 123 ? -9.223 -10.784 24.976 1.00 70.66 206 VAL B C 1
ATOM 2901 O O . VAL B 2 123 ? -9.012 -10.093 25.980 1.00 72.51 206 VAL B O 1
ATOM 2905 N N . TYR B 2 124 ? -10.266 -10.561 24.172 1.00 74.91 207 TYR B N 1
ATOM 2906 C CA . TYR B 2 124 ? -11.186 -9.463 24.447 1.00 72.56 207 TYR B CA 1
ATOM 2907 C C . TYR B 2 124 ? -11.943 -9.683 25.749 1.00 73.14 207 TYR B C 1
ATOM 2908 O O . TYR B 2 124 ? -12.102 -8.751 26.544 1.00 77.21 207 TYR B O 1
ATOM 2917 N N . GLU B 2 125 ? -12.419 -10.907 25.984 1.00 72.52 208 GLU B N 1
ATOM 2918 C CA . GLU B 2 125 ? -13.256 -11.151 27.153 1.00 75.54 208 GLU B CA 1
ATOM 2919 C C . GLU B 2 125 ? -12.473 -10.972 28.447 1.00 70.93 208 GLU B C 1
ATOM 2920 O O . GLU B 2 125 ? -13.013 -10.473 29.441 1.00 71.57 208 GLU B O 1
ATOM 2926 N N . TYR B 2 126 ? -11.198 -11.363 28.455 1.00 66.44 209 TYR B N 1
ATOM 2927 C CA . TYR B 2 126 ? -10.388 -11.174 29.654 1.00 66.51 209 TYR B CA 1
ATOM 2928 C C . TYR B 2 126 ? -10.116 -9.697 29.904 1.00 70.45 209 TYR B C 1
ATOM 2929 O O . TYR B 2 126 ? -10.371 -9.186 31.000 1.00 76.76 209 TYR B O 1
ATOM 2938 N N . CYS B 2 127 ? -9.603 -8.993 28.892 1.00 69.65 210 CYS B N 1
ATOM 2939 C CA . CYS B 2 127 ? -9.190 -7.606 29.086 1.00 68.28 210 CYS B CA 1
ATOM 2940 C C . CYS B 2 127 ? -10.376 -6.700 29.399 1.00 67.50 210 CYS B C 1
ATOM 2941 O O . CYS B 2 127 ? -10.289 -5.847 30.290 1.00 65.41 210 CYS B O 1
ATOM 2944 N N . ALA B 2 128 ? -11.491 -6.868 28.681 1.00 63.84 211 ALA B N 1
ATOM 2945 C CA . ALA B 2 128 ? -12.640 -5.991 28.884 1.00 58.91 211 ALA B CA 1
ATOM 2946 C C . ALA B 2 128 ? -13.160 -6.079 30.313 1.00 68.30 211 ALA B C 1
ATOM 2947 O O . ALA B 2 128 ? -13.575 -5.070 30.895 1.00 76.67 211 ALA B O 1
ATOM 2949 N N . ALA B 2 129 ? -13.145 -7.278 30.897 1.00 70.75 212 ALA B N 1
ATOM 2950 C CA . ALA B 2 129 ? -13.552 -7.414 32.290 1.00 70.14 212 ALA B CA 1
ATOM 2951 C C . ALA B 2 129 ? -12.519 -6.812 33.233 1.00 73.23 212 ALA B C 1
ATOM 2952 O O . ALA B 2 129 ? -12.882 -6.290 34.294 1.00 74.74 212 ALA B O 1
ATOM 2954 N N . GLU B 2 130 ? -11.235 -6.870 32.866 1.00 68.93 213 GLU B N 1
ATOM 2955 C CA . GLU B 2 130 ? -10.201 -6.245 33.685 1.00 68.37 213 GLU B CA 1
ATOM 2956 C C . GLU B 2 130 ? -10.351 -4.730 33.702 1.00 69.84 213 GLU B C 1
ATOM 2957 O O . GLU B 2 130 ? -10.161 -4.093 34.744 1.00 71.77 213 GLU B O 1
ATOM 2963 N N . TYR B 2 131 ? -10.685 -4.136 32.553 1.00 68.73 214 TYR B N 1
ATOM 2964 C CA . TYR B 2 131 ? -10.864 -2.690 32.490 1.00 61.78 214 TYR B CA 1
ATOM 2965 C C . TYR B 2 131 ? -12.073 -2.251 33.304 1.00 66.59 214 TYR B C 1
ATOM 2966 O O . TYR B 2 131 ? -12.054 -1.183 33.928 1.00 67.19 214 TYR B O 1
ATOM 2975 N N . LEU B 2 132 ? -13.136 -3.060 33.305 1.00 69.70 215 LEU B N 1
ATOM 2976 C CA . LEU B 2 132 ? -14.288 -2.768 34.150 1.00 76.18 215 LEU B CA 1
ATOM 2977 C C . LEU B 2 132 ? -13.912 -2.835 35.622 1.00 81.94 215 LEU B C 1
ATOM 2978 O O . LEU B 2 132 ? -14.404 -2.044 36.436 1.00 74.28 215 LEU B O 1
ATOM 2983 N N . ARG B 2 133 ? -13.035 -3.775 35.982 1.00 88.81 216 ARG B N 1
ATOM 2984 C CA . ARG B 2 133 ? -12.589 -3.886 37.365 1.00 88.41 216 ARG B CA 1
ATOM 2985 C C . ARG B 2 133 ? -11.744 -2.686 37.778 1.00 84.76 216 ARG B C 1
ATOM 2986 O O . ARG B 2 133 ? -11.791 -2.265 38.940 1.00 87.82 216 ARG B O 1
ATOM 3002 N N . GLY B 2 135 ? -12.164 0.216 36.474 1.00 78.59 218 GLY B N 1
ATOM 3003 C CA . GLY B 2 135 ? -13.029 1.373 36.320 1.00 76.65 218 GLY B CA 1
ATOM 3004 C C . GLY B 2 135 ? -12.592 2.358 35.257 1.00 73.17 218 GLY B C 1
ATOM 3005 O O . GLY B 2 135 ? -12.709 3.574 35.460 1.00 74.46 218 GLY B O 1
ATOM 3006 N N . LEU B 2 136 ? -12.086 1.866 34.125 1.00 66.51 219 LEU B N 1
ATOM 3007 C CA . LEU B 2 136 ? -11.685 2.728 33.013 1.00 65.77 219 LEU B CA 1
ATOM 3008 C C . LEU B 2 136 ? -12.934 3.081 32.210 1.00 74.10 219 LEU B C 1
ATOM 3009 O O . LEU B 2 136 ? -13.261 2.464 31.193 1.00 82.51 219 LEU B O 1
ATOM 3014 N N . ALA B 2 137 ? -13.644 4.108 32.687 1.00 74.04 220 ALA B N 1
ATOM 3015 C CA . ALA B 2 137 ? -14.925 4.471 32.089 1.00 68.03 220 ALA B CA 1
ATOM 3016 C C . ALA B 2 137 ? -14.766 5.033 30.683 1.00 72.17 220 ALA B C 1
ATOM 3017 O O . ALA B 2 137 ? -15.640 4.826 29.834 1.00 81.28 220 ALA B O 1
ATOM 3019 N N . ASN B 2 138 ? -13.673 5.741 30.414 1.00 70.54 221 ASN B N 1
ATOM 3020 C CA . ASN B 2 138 ? -13.450 6.351 29.110 1.00 64.77 221 ASN B CA 1
ATOM 3021 C C . ASN B 2 138 ? -12.814 5.394 28.110 1.00 63.90 221 ASN B C 1
ATOM 3022 O O . ASN B 2 138 ? -12.465 5.819 27.003 1.00 64.70 221 ASN B O 1
ATOM 3027 N N . LEU B 2 139 ? -12.663 4.120 28.467 1.00 67.67 222 LEU B N 1
ATOM 3028 C CA . LEU B 2 139 ? -12.044 3.121 27.606 1.00 60.56 222 LEU B CA 1
ATOM 3029 C C . LEU B 2 139 ? -13.048 2.015 27.312 1.00 64.06 222 LEU B C 1
ATOM 3030 O O . LEU B 2 139 ? -13.609 1.420 28.238 1.00 75.08 222 LEU B O 1
ATOM 3035 N N . LYS B 2 140 ? -13.268 1.743 26.029 1.00 64.18 223 LYS B N 1
ATOM 3036 C CA . LYS B 2 140 ? -14.171 0.690 25.587 1.00 66.03 223 LYS B CA 1
ATOM 3037 C C . LYS B 2 140 ? -13.385 -0.372 24.832 1.00 67.97 223 LYS B C 1
ATOM 3038 O O . LYS B 2 140 ? -12.527 -0.049 24.006 1.00 74.95 223 LYS B O 1
ATOM 3044 N N . ALA B 2 141 ? -13.681 -1.637 25.115 1.00 65.41 224 ALA B N 1
ATOM 3045 C CA . ALA B 2 141 ? -13.040 -2.760 24.447 1.00 62.93 224 ALA B CA 1
ATOM 3046 C C . ALA B 2 141 ? -14.017 -3.417 23.482 1.00 69.88 224 ALA B C 1
ATOM 3047 O O . ALA B 2 141 ? -15.220 -3.494 23.756 1.00 72.52 224 ALA B O 1
ATOM 3049 N N . PHE B 2 142 ? -13.495 -3.888 22.349 1.00 71.88 225 PHE B N 1
ATOM 3050 C CA . PHE B 2 142 ? -14.307 -4.529 21.325 1.00 73.31 225 PHE B CA 1
ATOM 3051 C C . PHE B 2 142 ? -13.599 -5.770 20.803 1.00 73.57 225 PHE B C 1
ATOM 3052 O O . PHE B 2 142 ? -12.368 -5.816 20.728 1.00 74.10 225 PHE B O 1
ATOM 3060 N N . TRP B 2 143 ? -14.394 -6.775 20.441 1.00 72.72 226 TRP B N 1
ATOM 3061 C CA . TRP B 2 143 ? -13.915 -7.900 19.641 1.00 68.62 226 TRP B CA 1
ATOM 3062 C C . TRP B 2 143 ? -14.197 -7.561 18.184 1.00 73.49 226 TRP B C 1
ATOM 3063 O O . TRP B 2 143 ? -15.317 -7.741 17.698 1.00 83.41 226 TRP B O 1
ATOM 3074 N N . ASN B 2 144 ? -13.181 -7.060 17.482 1.00 68.13 227 ASN B N 1
ATOM 3075 C CA . ASN B 2 144 ? -13.318 -6.575 16.111 1.00 70.87 227 ASN B CA 1
ATOM 3076 C C . ASN B 2 144 ? -12.385 -7.385 15.218 1.00 70.77 227 ASN B C 1
ATOM 3077 O O . ASN B 2 144 ? -11.257 -6.958 14.930 1.00 78.20 227 ASN B O 1
ATOM 3082 N N . PRO B 2 145 ? -12.818 -8.556 14.762 1.00 65.65 228 PRO B N 1
ATOM 3083 C CA . PRO B 2 145 ? -11.947 -9.391 13.932 1.00 67.95 228 PRO B CA 1
ATOM 3084 C C . PRO B 2 145 ? -11.899 -8.913 12.489 1.00 72.59 228 PRO B C 1
ATOM 3085 O O . PRO B 2 145 ? -12.871 -8.387 11.944 1.00 76.21 228 PRO B O 1
ATOM 3097 N N . PRO B 2 147 ? -11.525 -9.183 8.363 1.00 91.17 230 PRO B N 1
ATOM 3098 C CA . PRO B 2 147 ? -11.895 -10.079 7.260 1.00 95.25 230 PRO B CA 1
ATOM 3099 C C . PRO B 2 147 ? -10.686 -10.848 6.746 1.00 103.36 230 PRO B C 1
ATOM 3100 O O . PRO B 2 147 ? -9.631 -10.272 6.465 1.00 116.20 230 PRO B O 1
ATOM 3104 N N . GLY B 2 148 ? -10.848 -12.164 6.630 1.00 101.41 231 GLY B N 1
ATOM 3105 C CA . GLY B 2 148 ? -9.795 -13.056 6.201 1.00 98.13 231 GLY B CA 1
ATOM 3106 C C . GLY B 2 148 ? -9.243 -13.936 7.301 1.00 93.33 231 GLY B C 1
ATOM 3107 O O . GLY B 2 148 ? -8.674 -14.995 7.003 1.00 97.48 231 GLY B O 1
ATOM 3108 N N . THR B 2 149 ? -9.389 -13.530 8.558 1.00 87.13 232 THR B N 1
ATOM 3109 C CA . THR B 2 149 ? -8.927 -14.337 9.674 1.00 85.98 232 THR B CA 1
ATOM 3110 C C . THR B 2 149 ? -9.933 -15.440 9.986 1.00 82.62 232 THR B C 1
ATOM 3111 O O . THR B 2 149 ? -11.106 -15.376 9.608 1.00 89.23 232 THR B O 1
ATOM 3115 N N . ASP B 2 150 ? -9.456 -16.469 10.687 1.00 101.13 233 ASP B N 1
ATOM 3116 C CA . ASP B 2 150 ? -10.367 -17.480 11.203 1.00 105.59 233 ASP B CA 1
ATOM 3117 C C . ASP B 2 150 ? -11.157 -16.974 12.401 1.00 106.34 233 ASP B C 1
ATOM 3118 O O . ASP B 2 150 ? -12.206 -17.542 12.722 1.00 117.81 233 ASP B O 1
ATOM 3123 N N . GLU B 2 151 ? -10.679 -15.916 13.062 1.00 100.42 234 GLU B N 1
ATOM 3124 C CA . GLU B 2 151 ? -11.464 -15.280 14.113 1.00 93.94 234 GLU B CA 1
ATOM 3125 C C . GLU B 2 151 ? -12.682 -14.568 13.542 1.00 95.53 234 GLU B C 1
ATOM 3126 O O . GLU B 2 151 ? -13.732 -14.519 14.192 1.00 99.84 234 GLU B O 1
ATOM 3132 N N . HIS B 2 152 ? -12.563 -14.010 12.334 1.00 95.12 235 HIS B N 1
ATOM 3133 C CA . HIS B 2 152 ? -13.710 -13.373 11.696 1.00 100.27 235 HIS B CA 1
ATOM 3134 C C . HIS B 2 152 ? -14.759 -14.395 11.282 1.00 111.26 235 HIS B C 1
ATOM 3135 O O . HIS B 2 152 ? -15.959 -14.100 11.321 1.00 116.59 235 HIS B O 1
ATOM 3142 N N . ASP B 2 153 ? -14.331 -15.595 10.880 1.00 113.69 236 ASP B N 1
ATOM 3143 C CA . ASP B 2 153 ? -15.287 -16.635 10.521 1.00 123.77 236 ASP B CA 1
ATOM 3144 C C . ASP B 2 153 ? -16.110 -17.077 11.726 1.00 131.74 236 ASP B C 1
ATOM 3145 O O . ASP B 2 153 ? -17.282 -17.439 11.573 1.00 138.29 236 ASP B O 1
ATOM 3150 N N . ASP B 2 154 ? -15.522 -17.047 12.925 1.00 129.68 237 ASP B N 1
ATOM 3151 C CA . ASP B 2 154 ? -16.278 -17.379 14.128 1.00 133.82 237 ASP B CA 1
ATOM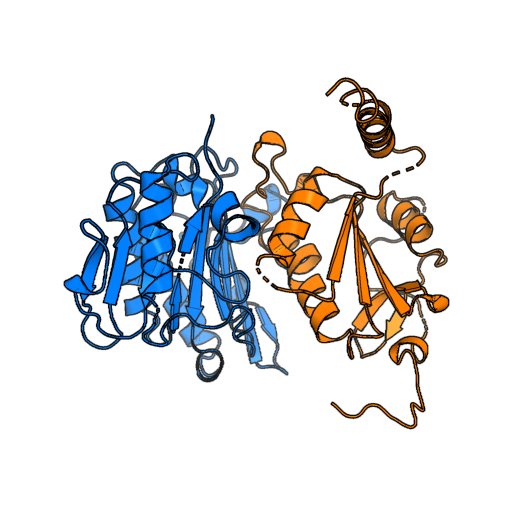 3152 C C . ASP B 2 154 ? -17.215 -16.249 14.532 1.00 136.43 237 ASP B C 1
ATOM 3153 O O . ASP B 2 154 ? -18.283 -16.504 15.101 1.00 141.02 237 ASP B O 1
ATOM 3158 N N . TYR B 2 155 ? -16.836 -15.000 14.251 1.00 137.39 238 TYR B N 1
ATOM 3159 C CA . TYR B 2 155 ? -17.658 -13.863 14.655 1.00 144.14 238 TYR B CA 1
ATOM 3160 C C . TYR B 2 155 ? -18.958 -13.815 13.867 1.00 151.70 238 TYR B C 1
ATOM 3161 O O . TYR B 2 155 ? -20.046 -13.738 14.449 1.00 157.31 238 TYR B O 1
ATOM 3170 N N . GLN B 2 156 ? -18.868 -13.853 12.535 1.00 151.64 239 GLN B N 1
ATOM 3171 C CA . GLN B 2 156 ? -20.074 -13.823 11.720 1.00 161.52 239 GLN B CA 1
ATOM 3172 C C . GLN B 2 156 ? -20.913 -15.081 11.887 1.00 171.48 239 GLN B C 1
ATOM 3173 O O . GLN B 2 156 ? -22.081 -15.086 11.488 1.00 179.26 239 GLN B O 1
ATOM 3179 N N . GLU B 2 157 ? -20.351 -16.144 12.465 1.00 168.65 240 GLU B N 1
ATOM 3180 C CA . GLU B 2 157 ? -21.157 -17.319 12.777 1.00 170.12 240 GLU B CA 1
ATOM 3181 C C . GLU B 2 157 ? -22.183 -17.004 13.858 1.00 173.74 240 GLU B C 1
ATOM 3182 O O . GLU B 2 157 ? -23.360 -17.357 13.732 1.00 178.77 240 GLU B O 1
ATOM 3188 N N . THR B 2 158 ? -21.758 -16.331 14.925 1.00 173.69 241 THR B N 1
ATOM 3189 C CA . THR B 2 158 ? -22.658 -16.045 16.034 1.00 179.57 241 THR B CA 1
ATOM 3190 C C . THR B 2 158 ? -23.507 -14.800 15.806 1.00 199.52 241 THR B C 1
ATOM 3191 O O . THR B 2 158 ? -24.635 -14.741 16.300 1.00 206.88 241 THR B O 1
ATOM 3195 N N . ARG B 2 159 ? -23.012 -13.807 15.065 1.00 211.07 242 ARG B N 1
ATOM 3196 C CA . ARG B 2 159 ? -23.842 -12.650 14.746 1.00 214.33 242 ARG B CA 1
ATOM 3197 C C . ARG B 2 159 ? -24.834 -12.930 13.622 1.00 225.93 242 ARG B C 1
ATOM 3198 O O . ARG B 2 159 ? -25.760 -12.138 13.422 1.00 234.48 242 ARG B O 1
ATOM 3206 N N . ALA B 2 160 ? -24.667 -14.032 12.888 1.00 228.75 243 ALA B N 1
ATOM 3207 C CA . ALA B 2 160 ? -25.683 -14.499 11.955 1.00 227.00 243 ALA B CA 1
ATOM 3208 C C . ALA B 2 160 ? -26.566 -15.589 12.543 1.00 225.03 243 ALA B C 1
ATOM 3209 O O . ALA B 2 160 ? -27.613 -15.895 11.965 1.00 234.52 243 ALA B O 1
ATOM 3211 N N . LYS B 2 161 ? -26.170 -16.184 13.669 1.00 200.16 244 LYS B N 1
ATOM 3212 C CA . LYS B 2 161 ? -27.001 -17.148 14.376 1.00 187.74 244 LYS B CA 1
ATOM 3213 C C . LYS B 2 161 ? -27.483 -16.622 15.722 1.00 212.41 244 LYS B C 1
ATOM 3214 O O . LYS B 2 161 ? -28.043 -17.390 16.512 1.00 217.85 244 LYS B O 1
ATOM 3220 N N . GLU B 2 162 ? -27.265 -15.337 16.012 1.00 234.18 245 GLU B N 1
ATOM 3221 C CA . GLU B 2 162 ? -27.974 -14.677 17.101 1.00 245.46 245 GLU B CA 1
ATOM 3222 C C . GLU B 2 162 ? -29.300 -14.087 16.647 1.00 254.05 245 GLU B C 1
ATOM 3223 O O . GLU B 2 162 ? -30.198 -13.901 17.477 1.00 259.53 245 GLU B O 1
ATOM 3229 N N . GLN B 2 163 ? -29.439 -13.785 15.356 1.00 250.94 246 GLN B N 1
ATOM 3230 C CA . GLN B 2 163 ? -30.720 -13.390 14.785 1.00 245.30 246 GLN B CA 1
ATOM 3231 C C . GLN B 2 163 ? -31.654 -14.574 14.578 1.00 243.47 246 GLN B C 1
ATOM 3232 O O . GLN B 2 163 ? -32.805 -14.375 14.175 1.00 243.34 246 GLN B O 1
ATOM 3238 N N . GLU B 2 164 ? -31.181 -15.796 14.830 1.00 244.37 247 GLU B N 1
ATOM 3239 C CA . GLU B 2 164 ? -32.041 -16.968 14.901 1.00 236.30 247 GLU B CA 1
ATOM 3240 C C . GLU B 2 164 ? -32.405 -17.339 16.332 1.00 245.30 247 GLU B C 1
ATOM 3241 O O . GLU B 2 164 ? -33.350 -18.109 16.537 1.00 244.24 247 GLU B O 1
ATOM 3247 N N . GLU B 2 165 ? -31.675 -16.814 17.316 1.00 255.61 248 GLU B N 1
ATOM 3248 C CA . GLU B 2 165 ? -32.005 -16.981 18.726 1.00 258.18 248 GLU B CA 1
ATOM 3249 C C . GLU B 2 165 ? -32.728 -15.776 19.311 1.00 262.77 248 GLU B C 1
ATOM 3250 O O . GLU B 2 165 ? -33.517 -15.935 20.248 1.00 267.40 248 GLU B O 1
ATOM 3264 N N . LYS B 2 167 ? -35.193 -13.980 17.944 1.00 233.28 250 LYS B N 1
ATOM 3265 C CA . LYS B 2 167 ? -36.295 -13.787 17.009 1.00 221.21 250 LYS B CA 1
ATOM 3266 C C . LYS B 2 167 ? -37.445 -14.724 17.356 1.00 217.74 250 LYS B C 1
ATOM 3267 O O . LYS B 2 167 ? -38.600 -14.294 17.447 1.00 219.79 250 LYS B O 1
ATOM 3273 N N . ARG B 2 168 ? -37.138 -16.008 17.553 1.00 216.95 251 ARG B N 1
ATOM 3274 C CA . ARG B 2 168 ? -38.147 -16.968 17.980 1.00 206.41 251 ARG B CA 1
ATOM 3275 C C . ARG B 2 168 ? -38.439 -16.881 19.472 1.00 215.58 251 ARG B C 1
ATOM 3276 O O . ARG B 2 168 ? -39.480 -17.378 19.916 1.00 211.91 251 ARG B O 1
ATOM 3284 N N . PHE B 2 169 ? -37.553 -16.263 20.247 1.00 224.20 252 PHE B N 1
ATOM 3285 C CA . PHE B 2 169 ? -37.738 -16.136 21.689 1.00 230.79 252 PHE B CA 1
ATOM 3286 C C . PHE B 2 169 ? -38.867 -15.163 22.016 1.00 235.92 252 PHE B C 1
ATOM 3287 O O . PHE B 2 169 ? -39.262 -14.353 21.179 1.00 235.40 252 PHE B O 1
#

B-factor: mean 107.14, std 41.65, range [44.35, 267.4]

Foldseek 3Di:
DDWFFKKWKFFFDLVCVLVDALVLVLVLVVLLLVLLCVQDVLSQWKFADDPDLVVGLPGTCNVPVVCQSVQWDADPPQSKIKGKIWRNDDDLLCQTWMWIAIRGNFRLGHMIIIPGCRSVVNPGPQCLVSVVSSVVSNCVSRVRTAKIMATPCCLVPPDLDVFFGFCHQKMWFQAEDDDVLADDPWDWDADPDGYIMIGQDSDHDPPDVNSVVRRNSVVVSVVVPGTDGNRD/DDDDPDDDAQQLVPWDDFDPPVDDDDPDQQQVQLCVFAVDPPPDFIADPNDTFSHADPVQLETEAEDEDDCVQPDQPPLGGDPVCPVVCCPVQNVSVVVVLVRQDDPVVHAYEYEYQAPSSQVNRQVNCVCPSPRYYYYDDHPPDVSVVVVCVCVVCVVVCVVD

Radius of gyration: 22.12 Å; Cα contacts (8 Å, |Δi|>4): 728; chains: 2; bounding box: 58×59×61 Å

Nearest PDB structures (foldseek):
  7dym-assembly1_B  TM=9.959E-01  e=1.376E-43  Pseudomonas aeruginosa PAO1
  5fw4-assembly1_A  TM=2.728E-01  e=2.672E+00  Thermobifida fusca YX
  4bl3-assembly1_A  TM=2.841E-01  e=5.433E+00  Staphylococcus aureus
  7dym-assembly1_A  TM=9.207E-01  e=7.501E-26  Pseudomonas aeruginosa PAO1
  4jkf-assembly1_A  TM=5.269E-01  e=1.836E+00  Homo sapiens

Organism: Pseudomonas aeruginosa (strain ATCC 15692 / DSM 22644 / CIP 104116 / JCM 14847 / LMG 12228 / 1C / PRS 101 / PAO1) (NCBI:txid208964)